Protein AF-0000000072106881 (afdb_homodimer)

Radius of gyration: 31.4 Å; Cα contacts (8 Å, |Δi|>4): 1583; chains: 2; bounding box: 79×82×69 Å

Foldseek 3Di:
DPPCPAFFEEEEEACELQSLLLLLLCLVRGAYEYEELAQWYAQVLCLLLCLQVLVSLVVRIGGSCVRRVRYHYHNFHFQEDDLFWTATPVGDTGGGPFYEYEHFFDDDDDRYSVRSSVVSVVSNVLLVVKQEEEEEAQALVRLQNLLASLVNPLRGAAEYEYLAPFHRVVDDPVLRVVSVVVSVVSVYHYHYNWGWDPVDDDQQWIAIPVGDIDRIPYYHYDDDTQTPQPSVCVYPCVVQADPRRAGEADQLQAGPPDDRYGYFANRHPQPADRDSVRRNVNNVQNSQQNVCVVVPDPDPVPGDGDDHDPFDWDWRDRHDPDIRTDGGDDDDDDVVVCVVAVPCNCPQVVCVVVVHHD/DPPCPAFFEEEEEACELQSLLLLLLCLVRGAYEYEELAQWYAQVLCLLLCLQVLVSLVVRIGGSCVRRVRYHYHNFHFQEDDLFWTATPVGDTGGGPFYEYEHFFDDDDDRYSVRSSVVSVVSNVLLVVKQEEEEEAQALVRLQNLLASLVNPLRGAAEYEYLAPFHRVVDDPVLRVVSVVVSVVSVYHYHYNWGWDPVDDDQQWIAIPVGDIDGIPYYHYDDDTQTPQPSVCVYPCVVQADPRRAGEADQLQAGPPDDRYGYFANRHPQPADRDSVRRNVNNVQNSQQNVCVVVPDPDPVPGDGDDHDPFDWDWRDRHDPDIRTDGGDDDDDDVVVCVVAVPCNCVQVVCVVVVHHD

pLDDT: mean 94.28, std 8.85, range [25.72, 98.94]

InterPro domains:
  IPR023753 FAD/NAD(P)-binding domain [PF07992] (9-273)
  IPR036188 FAD/NAD(P)-binding domain superfamily [SSF51905] (8-300)

Solvent-accessible surface area (backbone atoms only — not comparable to full-atom values): 37013 Å² total; per-residue (Å²): 131,80,79,73,69,83,62,52,30,35,34,31,36,21,41,40,61,18,26,40,48,30,50,53,70,39,24,88,73,32,46,29,36,39,32,16,59,37,48,37,30,56,47,65,86,40,47,56,56,12,34,78,37,42,75,55,32,68,72,33,46,38,50,45,64,77,55,31,81,63,38,45,78,40,71,30,45,74,58,37,44,59,96,49,33,36,32,32,69,86,66,51,73,47,66,35,69,32,39,36,44,19,42,24,49,60,78,81,82,60,44,42,60,68,48,40,48,47,50,26,42,49,45,26,51,53,56,69,71,35,58,21,39,34,34,37,25,35,39,66,64,24,47,31,37,53,26,34,45,41,65,77,43,61,84,46,47,38,37,39,35,14,55,46,86,57,44,36,73,90,52,55,67,69,38,23,49,48,51,50,52,53,40,44,76,57,60,38,45,73,42,62,58,23,46,68,62,75,90,61,56,60,92,37,36,36,52,33,72,78,69,48,80,45,74,22,72,42,72,46,86,32,60,90,69,58,55,43,38,72,59,39,61,72,27,79,51,41,84,32,43,47,98,85,50,22,36,40,54,50,53,59,31,28,27,60,98,44,91,48,37,30,46,33,37,65,28,32,60,69,81,44,81,83,43,60,70,56,14,34,51,42,18,52,43,42,46,50,33,52,53,41,42,72,73,63,57,79,57,70,87,76,42,51,71,63,75,74,59,83,65,56,66,47,74,48,44,38,24,58,48,20,12,34,26,32,40,44,57,50,55,52,64,38,53,70,49,2,69,72,36,18,65,64,46,54,42,38,61,54,31,42,75,52,73,43,78,95,130,78,79,74,68,84,62,53,30,36,34,31,36,21,42,41,61,18,26,42,48,29,50,53,70,38,22,88,75,32,46,27,36,41,32,16,60,38,48,38,30,56,47,66,88,41,47,54,56,12,33,77,37,43,75,56,32,70,72,33,46,38,50,45,64,79,52,32,81,63,36,47,78,40,72,30,45,74,57,36,44,60,96,49,34,36,32,31,70,85,67,53,70,47,66,36,69,31,39,36,45,18,43,24,50,61,78,83,83,60,42,42,60,68,49,41,48,47,51,26,43,49,46,28,50,52,57,69,71,36,58,21,38,35,34,38,23,36,40,67,64,22,48,31,36,52,27,34,44,40,64,77,42,62,85,46,47,39,36,37,35,15,55,47,87,57,44,37,73,91,51,54,68,69,40,23,48,48,51,51,51,53,41,44,75,58,62,37,45,74,42,62,56,24,47,68,61,76,89,62,54,59,92,38,37,37,54,34,74,78,69,48,80,45,74,22,72,44,73,47,85,34,60,90,69,57,55,44,39,72,58,39,60,73,27,81,51,40,84,33,42,48,98,86,48,23,36,38,53,48,53,58,31,27,28,60,97,44,91,48,36,30,47,34,36,64,28,32,59,67,81,46,80,82,45,60,70,56,13,34,50,41,18,54,41,42,46,52,33,51,53,41,42,74,73,62,58,79,56,70,87,74,44,50,72,64,75,76,60,83,64,56,66,47,75,47,43,40,26,59,49,20,12,35,26,33,40,43,56,50,54,52,65,37,53,71,49,2,70,71,36,18,65,65,46,54,43,40,61,54,30,42,75,52,74,40,77,96

Nearest PDB structures (foldseek):
  8jsc-assembly1_C  TM=8.650E-01  e=1.406E-32  Homo sapiens
  3ict-assembly1_A  TM=8.173E-01  e=6.616E-21  Bacillus anthracis str. Ames
  8a56-assembly1_A  TM=8.096E-01  e=1.282E-18  Enterococcus faecalis
  8a56-assembly1_B  TM=7.912E-01  e=1.735E-18  Enterococcus faecalis
  3o0h-assembly1_A  TM=7.469E-01  e=4.048E-18  Bartonella henselae str. Houston-1

Secondary structure (DSSP, 8-state):
--------EEEEE--STTHHHHHHHHTTTSEEEEEESSSEEE-GGGHHHHHH-GGGHHHHEEEHHHH-TTSEEEES-EEEE-SSEEEETTS-EEE-SEEEE---B---S--SHHHHHHHHHHHHHHHHH-SEEEEE--SHHHHHHHHHHHHH-TTSEEEEEESSSSSSTTS-HHHHHHHHHHHHHTT-EEEES--B-TT--BTTEEEBTTS-EEE-SEEEE--PPPBTTGGGGGSTTGGGB-TTSPBPB-TT-BBTT-SSEEE-STTB--SS---HHHHHHHHHHHHHHHHHHHTT---GGGS-------S--EEEEETTTEEEEEPPPPEEEEHHHHHHHTTTTTHHHHHHHTT---/--------EEEEE--STTHHHHHHHHTTTSEEEEEESSSEEE-GGGHHHHHH-GGGHHHHEEEHHHH-TTSEEEES-EEEE-SSEEEETTS-EEE-SEEEE---B---S--SHHHHHHHHHHHHHHHHH-SEEEEE--SHHHHHHHHHHHHH-TTSEEEEEESSSSSSTTS-HHHHHHHHHHHHHTT-EEEES--B-TT--BTTEEEBTTS-EEE-SEEEE--PPPBTTGGGGGSTTGGGB-TTSPBPB-TT-BBTT-SSEEE-STTB--SS---HHHHHHHHHHHHHHHHHHHTT---GGGS-------S--EEEEETTTEEEEEPPPPEEEEHHHHHHHTTTTTHHHHHHHTT---

Organism: Capsicum annuum (NCBI:txid4072)

Sequence (716 aa):
MSLGGEKKNVVVIGGGAAGSVVAKTLQNEVNVSLIDEKEYFEITWASLRSMVEPEFAKRSVVSHSEYLPHAKIISSAAVDITDIDVLTKQGSRIAYDYLVVATGHTQSGAWTKTEKISQYQAEYEKIKAANSILIVGGGPTGVELAAEIAADFPAKKLTLVHRGSRLLEFIGQSASNKALNWLTSKKVEVILGQSVDVNSPTDGVYQTSGGETVVADCHFLCIGTPFGSAWLKETILKDSLDSSGRVMVDSNLRIKGRNNIFAIGDITDIPELKQGYLAQEHAKVVAKNITSLIKGVEDDHKLAVYKPATKALAIVSLGRKDAVAQFPCLSIAGRIPGMIKSGDLFVGKTRKGLGLSSMSLGGEKKNVVVIGGGAAGSVVAKTLQNEVNVSLIDEKEYFEITWASLRSMVEPEFAKRSVVSHSEYLPHAKIISSAAVDITDIDVLTKQGSRIAYDYLVVATGHTQSGAWTKTEKISQYQAEYEKIKAANSILIVGGGPTGVELAAEIAADFPAKKLTLVHRGSRLLEFIGQSASNKALNWLTSKKVEVILGQSVDVNSPTDGVYQTSGGETVVADCHFLCIGTPFGSAWLKETILKDSLDSSGRVMVDSNLRIKGRNNIFAIGDITDIPELKQGYLAQEHAKVVAKNITSLIKGVEDDHKLAVYKPATKALAIVSLGRKDAVAQFPCLSIAGRIPGMIKSGDLFVGKTRKGLGLSS

Structure (mmCIF, N/CA/C/O backbone):
data_AF-0000000072106881-model_v1
#
loop_
_entity.id
_entity.type
_entity.pdbx_description
1 polymer 'FAD/NAD(P)-binding domain-containing protein'
#
loop_
_atom_site.group_PDB
_atom_site.id
_atom_site.type_symbol
_atom_site.label_atom_id
_atom_site.label_alt_id
_atom_site.label_comp_id
_atom_site.label_asym_id
_atom_site.label_entity_id
_atom_site.label_seq_id
_atom_site.pdbx_PDB_ins_code
_atom_site.Cartn_x
_atom_site.Cartn_y
_atom_site.Cartn_z
_atom_site.occupancy
_atom_site.B_iso_or_equiv
_atom_site.auth_seq_id
_atom_site.auth_comp_id
_atom_site.auth_asym_id
_atom_site.auth_atom_id
_atom_site.pdbx_PDB_model_num
ATOM 1 N N . MET A 1 1 ? -42.062 37.969 13.297 1 26.2 1 MET A N 1
ATOM 2 C CA . MET A 1 1 ? -41.656 37.625 14.664 1 26.2 1 MET A CA 1
ATOM 3 C C . MET A 1 1 ? -40.406 36.75 14.68 1 26.2 1 MET A C 1
ATOM 5 O O . MET A 1 1 ? -40.469 35.594 14.242 1 26.2 1 MET A O 1
ATOM 9 N N . SER A 1 2 ? -39.281 37.219 14.086 1 33.38 2 SER A N 1
ATOM 10 C CA . SER A 1 2 ? -37.969 36.656 13.836 1 33.38 2 SER A CA 1
ATOM 11 C C . SER A 1 2 ? -37.438 35.906 15.047 1 33.38 2 SER A C 1
ATOM 13 O O . SER A 1 2 ? -37.281 36.469 16.125 1 33.38 2 SER A O 1
ATOM 15 N N . LEU A 1 3 ? -38.062 34.812 15.438 1 36 3 LEU A N 1
ATOM 16 C CA . LEU A 1 3 ? -37.969 34.062 16.672 1 36 3 LEU A CA 1
ATOM 17 C C . LEU A 1 3 ? -36.5 34 17.156 1 36 3 LEU A C 1
ATOM 19 O O . LEU A 1 3 ? -35.625 33.469 16.469 1 36 3 LEU A O 1
ATOM 23 N N . GLY A 1 4 ? -35.875 35.031 17.562 1 43.38 4 GLY A N 1
ATOM 24 C CA . GLY A 1 4 ? -34.562 35.469 18.016 1 43.38 4 GLY A CA 1
ATOM 25 C C . GLY A 1 4 ? -33.844 34.469 18.891 1 43.38 4 GLY A C 1
ATOM 26 O O . GLY A 1 4 ? -33.656 34.688 20.094 1 43.38 4 GLY A O 1
ATOM 27 N N . GLY A 1 5 ? -34.156 33.25 18.812 1 53.19 5 GLY A N 1
ATOM 28 C CA . GLY A 1 5 ? -33.594 32.25 19.719 1 53.19 5 GLY A CA 1
ATOM 29 C C . GLY A 1 5 ? -32.094 32.375 19.859 1 53.19 5 GLY A C 1
ATOM 30 O O . GLY A 1 5 ? -31.422 32.938 19 1 53.19 5 GLY A O 1
ATOM 31 N N . GLU A 1 6 ? -31.531 32.375 21.25 1 78.25 6 GLU A N 1
ATOM 32 C CA . GLU A 1 6 ? -30.125 32.531 21.609 1 78.25 6 GLU A CA 1
ATOM 33 C C . GLU A 1 6 ? -29.219 31.672 20.75 1 78.25 6 GLU A C 1
ATOM 35 O O . GLU A 1 6 ? -29.531 30.5 20.5 1 78.25 6 GLU A O 1
ATOM 40 N N . LYS A 1 7 ? -28.344 32.281 19.906 1 89.5 7 LYS A N 1
ATOM 41 C CA . LYS A 1 7 ? -27.375 31.562 19.078 1 89.5 7 LYS A CA 1
ATOM 42 C C . LYS A 1 7 ? -26.656 30.484 19.891 1 89.5 7 LYS A C 1
ATOM 44 O O . LYS A 1 7 ? -26.328 30.688 21.062 1 89.5 7 LYS A O 1
ATOM 49 N N . LYS A 1 8 ? -26.562 29.406 19.422 1 97.25 8 LYS A N 1
ATOM 50 C CA . LYS A 1 8 ? -25.8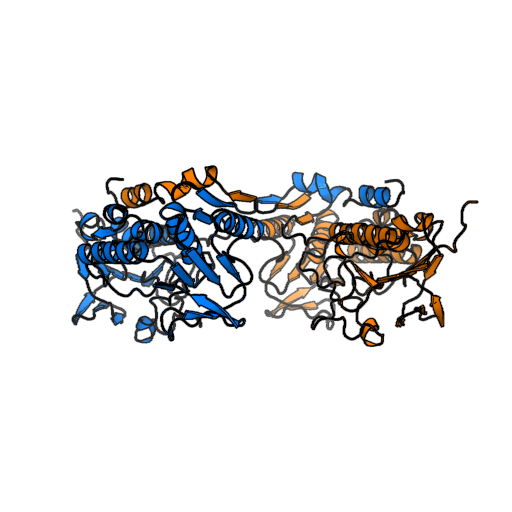28 28.297 20.047 1 97.25 8 LYS A CA 1
ATOM 51 C C . LYS A 1 8 ? -24.344 28.641 20.188 1 97.25 8 LYS A C 1
ATOM 53 O O . LYS A 1 8 ? -23.797 29.391 19.391 1 97.25 8 LYS A O 1
ATOM 58 N N . ASN A 1 9 ? -23.797 28.125 21.266 1 98.5 9 ASN A N 1
ATOM 59 C CA . ASN A 1 9 ? -22.375 28.281 21.516 1 98.5 9 ASN A CA 1
ATOM 60 C C . ASN A 1 9 ? -21.578 27.094 20.953 1 98.5 9 ASN A C 1
ATOM 62 O O . ASN A 1 9 ? -21.828 25.953 21.312 1 98.5 9 ASN A O 1
ATOM 66 N N . VAL A 1 10 ? -20.641 27.422 20.062 1 98.81 10 VAL A N 1
ATOM 67 C CA . VAL A 1 10 ? -19.734 26.422 19.531 1 98.81 10 VAL A CA 1
ATOM 68 C C . VAL A 1 10 ? -18.297 26.766 19.938 1 98.81 10 VAL A C 1
ATOM 70 O O . VAL A 1 10 ? -17.828 27.875 19.672 1 98.81 10 VAL A O 1
ATOM 73 N N . VAL A 1 11 ? -17.656 25.844 20.609 1 98.94 11 VAL A N 1
ATOM 74 C CA . VAL A 1 11 ? -16.25 26.031 20.984 1 98.94 11 VAL A CA 1
ATOM 75 C C . VAL A 1 11 ? -15.367 25.172 20.078 1 98.94 11 VAL A C 1
ATOM 77 O O . VAL A 1 11 ? -15.664 24 19.828 1 98.94 11 VAL A O 1
ATOM 80 N N . VAL A 1 12 ? -14.352 25.781 19.516 1 98.94 12 VAL A N 1
ATOM 81 C CA . VAL A 1 12 ? -13.328 25.109 18.719 1 98.94 12 VAL A CA 1
ATOM 82 C C . VAL A 1 12 ? -11.984 25.172 19.453 1 98.94 12 VAL A C 1
ATOM 84 O O . VAL A 1 12 ? -11.508 26.25 19.797 1 98.94 12 VAL A O 1
ATOM 87 N N . ILE A 1 13 ? -11.406 24.016 19.734 1 98.81 13 ILE A N 1
ATOM 88 C CA . ILE A 1 13 ? -10.094 23.969 20.359 1 98.81 13 ILE A CA 1
ATOM 89 C C . ILE A 1 13 ? -9.023 23.641 19.328 1 98.81 13 ILE A C 1
ATOM 91 O O . ILE A 1 13 ? -8.961 22.516 18.828 1 98.81 13 ILE A O 1
ATOM 95 N N . GLY A 1 14 ? -8.117 24.609 19.062 1 98.38 14 GLY A N 1
ATOM 96 C CA . GLY A 1 14 ? -7.105 24.469 18.031 1 98.38 14 GLY A CA 1
ATOM 97 C C . GLY A 1 14 ? -7.449 25.219 16.75 1 98.38 14 GLY A C 1
ATOM 98 O O . GLY A 1 14 ? -8.414 24.859 16.062 1 98.38 14 GLY A O 1
ATOM 99 N N . GLY A 1 15 ? -6.711 26.156 16.422 1 98.06 15 GLY A N 1
ATOM 100 C CA . GLY A 1 15 ? -6.922 26.984 15.234 1 98.06 15 GLY A CA 1
ATOM 101 C C . GLY A 1 15 ? -5.961 26.656 14.109 1 98.06 15 GLY A C 1
ATOM 102 O O . GLY A 1 15 ? -5.391 27.562 13.492 1 98.06 15 GLY A O 1
ATOM 103 N N . GLY A 1 16 ? -5.68 25.344 13.898 1 97.62 16 GLY A N 1
ATOM 104 C CA . GLY A 1 16 ? -4.855 24.891 12.781 1 97.62 16 GLY A CA 1
ATOM 105 C C . GLY A 1 16 ? -5.641 24.719 11.492 1 97.62 16 GLY A C 1
ATOM 106 O O . GLY A 1 16 ? -6.609 25.438 11.25 1 97.62 16 GLY A O 1
ATOM 107 N N . ALA A 1 17 ? -5.246 23.797 10.648 1 97.44 17 ALA A N 1
ATOM 108 C CA . ALA A 1 17 ? -5.766 23.609 9.297 1 97.44 17 ALA A CA 1
ATOM 109 C C . ALA A 1 17 ? -7.25 23.266 9.32 1 97.44 17 ALA A C 1
ATOM 111 O O . ALA A 1 17 ? -8 23.672 8.43 1 97.44 17 ALA A O 1
ATOM 112 N N . ALA A 1 18 ? -7.668 22.547 10.297 1 98.56 18 ALA A N 1
ATOM 113 C CA . ALA A 1 18 ? -9.062 22.109 10.367 1 98.56 18 ALA A CA 1
ATOM 114 C C . ALA A 1 18 ? -9.898 23.094 11.188 1 98.56 18 ALA A C 1
ATOM 116 O O . ALA A 1 18 ? -10.898 23.625 10.703 1 98.56 18 ALA A O 1
ATOM 117 N N . GLY A 1 19 ? -9.453 23.469 12.398 1 98.75 19 GLY A N 1
ATOM 118 C CA . GLY A 1 19 ? -10.219 24.312 13.297 1 98.75 19 GLY A CA 1
ATOM 119 C C . GLY A 1 19 ? -10.508 25.688 12.727 1 98.75 19 GLY A C 1
ATOM 120 O O . GLY A 1 19 ? -11.578 26.25 12.945 1 98.75 19 GLY A O 1
ATOM 121 N N . SER A 1 20 ? -9.555 26.234 12.023 1 98.62 20 SER A N 1
ATOM 122 C CA . SER A 1 20 ? -9.742 27.547 11.414 1 98.62 20 SER A CA 1
ATOM 123 C C . SER A 1 20 ? -10.922 27.531 10.445 1 98.62 20 SER A C 1
ATOM 125 O O . SER A 1 20 ? -11.703 28.484 10.398 1 98.62 20 SER A O 1
ATOM 127 N N . VAL A 1 21 ? -11.055 26.438 9.711 1 98.5 21 VAL A N 1
ATOM 128 C CA . VAL A 1 21 ? -12.102 26.328 8.703 1 98.5 21 VAL A CA 1
ATOM 129 C C . VAL A 1 21 ? -13.461 26.203 9.391 1 98.5 21 VAL A C 1
ATOM 131 O O . VAL A 1 21 ? -14.438 26.828 8.961 1 98.5 21 VAL A O 1
ATOM 134 N N . VAL A 1 22 ? -13.57 25.422 10.461 1 98.81 22 VAL A N 1
ATOM 135 C CA . VAL A 1 22 ? -14.82 25.312 11.203 1 98.81 22 VAL A CA 1
ATOM 136 C C . VAL A 1 22 ? -15.242 26.672 11.734 1 98.81 22 VAL A C 1
ATOM 138 O O . VAL A 1 22 ? -16.375 27.109 11.539 1 98.81 22 VAL A O 1
ATOM 141 N N . ALA A 1 23 ? -14.328 27.375 12.422 1 98.81 23 ALA A N 1
ATOM 142 C CA . ALA A 1 23 ? -14.617 28.688 13.008 1 98.81 23 ALA A CA 1
ATOM 143 C C . ALA A 1 23 ? -15.062 29.688 11.945 1 98.81 23 ALA A C 1
ATOM 145 O O . ALA A 1 23 ? -16.062 30.391 12.117 1 98.81 23 ALA A O 1
ATOM 146 N N . LYS A 1 24 ? -14.289 29.672 10.828 1 98.56 24 LYS A N 1
ATOM 147 C CA . LYS A 1 24 ? -14.594 30.594 9.734 1 98.56 24 LYS A CA 1
ATOM 148 C C . LYS A 1 24 ? -15.984 30.328 9.164 1 98.56 24 LYS A C 1
ATOM 150 O O . LYS A 1 24 ? -16.734 31.25 8.891 1 98.56 24 LYS A O 1
ATOM 155 N N . THR A 1 25 ? -16.297 29.094 9.023 1 98.38 25 THR A N 1
ATOM 156 C CA . THR A 1 25 ? -17.547 28.688 8.383 1 98.38 25 THR A CA 1
ATOM 157 C C . THR A 1 25 ? -18.75 29.016 9.273 1 98.38 25 THR A C 1
ATOM 159 O O . THR A 1 25 ? -19.797 29.422 8.781 1 98.38 25 THR A O 1
ATOM 162 N N . LEU A 1 26 ? -18.594 28.969 10.586 1 98.5 26 LEU A N 1
ATOM 163 C CA . LEU A 1 26 ? -19.75 29 11.477 1 98.5 26 LEU A CA 1
ATOM 164 C C . LEU A 1 26 ? -19.906 30.359 12.133 1 98.5 26 LEU A C 1
ATOM 166 O O . LEU A 1 26 ? -20.953 30.672 12.695 1 98.5 26 LEU A O 1
ATOM 170 N N . GLN A 1 27 ? -18.922 31.266 12.094 1 97.94 27 GLN A N 1
ATOM 171 C CA . GLN A 1 27 ? -18.828 32.438 12.945 1 97.94 27 GLN A CA 1
ATOM 172 C C . GLN A 1 27 ? -20 33.406 12.703 1 97.94 27 GLN A C 1
ATOM 174 O O . GLN A 1 27 ? -20.328 34.188 13.57 1 97.94 27 GLN A O 1
ATOM 179 N N . ASN A 1 28 ? -20.641 33.312 11.5 1 96.25 28 ASN A N 1
ATOM 180 C CA . ASN A 1 28 ? -21.734 34.219 11.203 1 96.25 28 ASN A CA 1
ATOM 181 C C . ASN A 1 28 ? -23.078 33.625 11.602 1 96.25 28 ASN A C 1
ATOM 183 O O . ASN A 1 28 ? -24.094 34.344 11.602 1 96.25 28 ASN A O 1
ATOM 187 N N . GLU A 1 29 ? -23.094 32.375 12.016 1 95.56 29 GLU A N 1
ATOM 188 C CA . GLU A 1 29 ? -24.359 31.688 12.281 1 95.56 29 GLU A CA 1
ATOM 189 C C . GLU A 1 29 ? -24.531 31.391 13.773 1 95.56 29 GLU A C 1
ATOM 191 O O . GLU A 1 29 ? -25.656 31.297 14.266 1 95.56 29 GLU A O 1
ATOM 196 N N . VAL A 1 30 ? -23.406 31.266 14.406 1 97.94 30 VAL A N 1
ATOM 197 C CA . VAL A 1 30 ? -23.438 30.891 15.82 1 97.94 30 VAL A CA 1
ATOM 198 C C . VAL A 1 30 ? -22.391 31.703 16.594 1 97.94 30 VAL A C 1
ATOM 200 O O . VAL A 1 30 ? -21.609 32.438 15.992 1 97.94 30 VAL A O 1
ATOM 203 N N . ASN A 1 31 ? -22.438 31.594 17.969 1 98.31 31 ASN A N 1
ATOM 204 C CA . ASN A 1 31 ? -21.375 32.156 18.797 1 98.31 31 ASN A CA 1
ATOM 205 C C . ASN A 1 31 ? -20.156 31.234 18.859 1 98.31 31 ASN A C 1
ATOM 207 O O . ASN A 1 31 ? -20.156 30.234 19.578 1 98.31 31 ASN A O 1
ATOM 211 N N . VAL A 1 32 ? -19.188 31.625 18.125 1 98.75 32 VAL A N 1
ATOM 212 C CA . VAL A 1 32 ? -18 30.797 18.062 1 98.75 32 VAL A CA 1
ATOM 213 C C . VAL A 1 32 ? -16.938 31.328 19.016 1 98.75 32 VAL A C 1
ATOM 215 O O . VAL A 1 32 ? -16.641 32.531 19.031 1 98.75 32 VAL A O 1
ATOM 218 N N . SER A 1 33 ? -16.375 30.469 19.844 1 98.88 33 SER A N 1
ATOM 219 C CA . SER A 1 33 ? -15.148 30.703 20.594 1 98.88 33 SER A CA 1
ATOM 220 C C . SER A 1 33 ? -14.031 29.781 20.125 1 98.88 33 SER A C 1
ATOM 222 O O . SER A 1 33 ? -14.164 28.562 20.141 1 98.88 33 SER A O 1
ATOM 224 N N . LEU A 1 34 ? -12.961 30.406 19.672 1 98.88 34 LEU A N 1
ATOM 225 C CA . LEU A 1 34 ? -11.773 29.656 19.281 1 98.88 34 LEU A CA 1
ATOM 226 C C . LEU A 1 34 ? -10.727 29.688 20.391 1 98.88 34 LEU A C 1
ATOM 228 O O . LEU A 1 34 ? -10.234 30.766 20.766 1 98.88 34 LEU A O 1
ATOM 232 N N . ILE A 1 35 ? -10.422 28.547 20.938 1 98.69 35 ILE A N 1
ATOM 233 C CA . ILE A 1 35 ? -9.359 28.406 21.922 1 98.69 35 ILE A CA 1
ATOM 234 C C . ILE A 1 35 ? -8.094 27.891 21.25 1 98.69 35 ILE A C 1
ATOM 236 O O . ILE A 1 35 ? -8.102 26.797 20.656 1 98.69 35 ILE A O 1
ATOM 240 N N . ASP A 1 36 ? -7.055 28.625 21.297 1 97.75 36 ASP A N 1
ATOM 241 C CA . ASP A 1 36 ? -5.766 28.266 20.734 1 97.75 36 ASP A CA 1
ATOM 242 C C . ASP A 1 36 ? -4.617 28.859 21.531 1 97.75 36 ASP A C 1
ATOM 244 O O . ASP A 1 36 ? -4.688 30.016 21.953 1 97.75 36 ASP A O 1
ATOM 248 N N . GLU A 1 37 ? -3.598 28.031 21.703 1 95.94 37 GLU A N 1
ATOM 249 C CA . GLU A 1 37 ? -2.436 28.562 22.406 1 95.94 37 GLU A CA 1
ATOM 250 C C . GLU A 1 37 ? -1.781 29.703 21.641 1 95.94 37 GLU A C 1
ATOM 252 O O . GLU A 1 37 ? -1.23 30.625 22.234 1 95.94 37 GLU A O 1
ATOM 257 N N . LYS A 1 38 ? -1.846 29.625 20.344 1 96.75 38 LYS A N 1
ATOM 258 C CA . LYS A 1 38 ? -1.276 30.656 19.5 1 96.75 38 LYS A CA 1
ATOM 259 C C . LYS A 1 38 ? -2.355 31.625 19.016 1 96.75 38 LYS A C 1
ATOM 261 O O . LYS A 1 38 ? -3.531 31.266 18.938 1 96.75 38 LYS A O 1
ATOM 266 N N . GLU A 1 39 ? -1.952 32.781 18.562 1 97.31 39 GLU A N 1
ATOM 267 C CA . GLU A 1 39 ? -2.885 33.812 18.109 1 97.31 39 GLU A CA 1
ATOM 268 C C . GLU A 1 39 ? -3.027 33.781 16.578 1 97.31 39 GLU A C 1
ATOM 270 O O . GLU A 1 39 ? -3.609 34.688 15.992 1 97.31 39 GLU A O 1
ATOM 275 N N . TYR A 1 40 ? -2.438 32.719 15.977 1 97.69 40 TYR A N 1
ATOM 276 C CA . TYR A 1 40 ? -2.373 32.719 14.516 1 97.69 40 TYR A CA 1
ATOM 277 C C . TYR A 1 40 ? -2.619 31.312 13.969 1 97.69 40 TYR A C 1
ATOM 279 O O . TYR A 1 40 ? -2.496 30.328 14.695 1 97.69 40 TYR A O 1
ATOM 287 N N . PHE A 1 41 ? -3.084 31.281 12.75 1 97.94 41 PHE A N 1
ATOM 288 C CA . PHE A 1 41 ? -3.07 30.078 11.922 1 97.94 41 PHE A CA 1
ATOM 289 C C . PHE A 1 41 ? -1.827 30.031 11.047 1 97.94 41 PHE A C 1
ATOM 291 O O . PHE A 1 41 ? -1.59 30.953 10.258 1 97.94 41 PHE A O 1
ATOM 298 N N . GLU A 1 42 ? -1.062 29 11.281 1 97.25 42 GLU A N 1
ATOM 299 C CA . GLU A 1 42 ? 0.094 28.75 10.43 1 97.25 42 GLU A CA 1
ATOM 300 C C . GLU A 1 42 ? -0.247 27.734 9.336 1 97.25 42 GLU A C 1
ATOM 302 O O . GLU A 1 42 ? -0.801 26.672 9.609 1 97.25 42 GLU A O 1
ATOM 307 N N . ILE A 1 43 ? -0.009 28.141 8.062 1 97.25 43 ILE A N 1
ATOM 308 C CA . ILE A 1 43 ? -0.086 27.172 6.961 1 97.25 43 ILE A CA 1
ATOM 309 C C . ILE A 1 43 ? 1.148 26.281 6.977 1 97.25 43 ILE A C 1
ATOM 311 O O . ILE A 1 43 ? 2.162 26.594 6.348 1 97.25 43 ILE A O 1
ATOM 315 N N . THR A 1 44 ? 1.038 25.172 7.602 1 95.25 44 THR A N 1
ATOM 316 C CA . THR A 1 44 ? 2.18 24.375 8.047 1 95.25 44 THR A CA 1
ATOM 317 C C . THR A 1 44 ? 2.926 23.797 6.852 1 95.25 44 THR A C 1
ATOM 319 O O . THR A 1 44 ? 4.145 23.609 6.898 1 95.25 44 THR A O 1
ATOM 322 N N . TRP A 1 45 ? 2.266 23.516 5.758 1 95.75 45 TRP A N 1
ATOM 323 C CA . TRP A 1 45 ? 2.945 22.922 4.609 1 95.75 45 TRP A CA 1
ATOM 324 C C . TRP A 1 45 ? 3.797 23.969 3.891 1 95.75 45 TRP A C 1
ATOM 326 O O . TRP A 1 45 ? 4.535 23.641 2.959 1 95.75 45 TRP A O 1
ATOM 336 N N . ALA A 1 46 ? 3.758 25.219 4.352 1 96.44 46 ALA A N 1
ATOM 337 C CA . ALA A 1 46 ? 4.586 26.297 3.803 1 96.44 46 ALA A CA 1
ATOM 338 C C . ALA A 1 46 ? 5.723 26.656 4.754 1 96.44 46 ALA A C 1
ATOM 340 O O . ALA A 1 46 ? 6.547 27.516 4.449 1 96.44 46 ALA A O 1
ATOM 341 N N . SER A 1 47 ? 5.801 26.016 5.867 1 96.62 47 SER A N 1
ATOM 342 C CA . SER A 1 47 ? 6.707 26.406 6.945 1 96.62 47 SER A CA 1
ATOM 343 C C . SER A 1 47 ? 8.164 26.266 6.516 1 96.62 47 SER A C 1
ATOM 345 O O . SER A 1 47 ? 9 27.094 6.855 1 96.62 47 SER A O 1
ATOM 347 N N . LEU A 1 48 ? 8.484 25.25 5.777 1 98.12 48 LEU A N 1
ATOM 348 C CA . LEU A 1 48 ? 9.875 24.984 5.43 1 98.12 48 LEU A CA 1
ATOM 349 C C . LEU A 1 48 ? 10.406 26.047 4.465 1 98.12 48 LEU A C 1
ATOM 351 O O . LEU A 1 48 ? 11.578 26.422 4.539 1 98.12 48 LEU A O 1
ATOM 355 N N . ARG A 1 49 ? 9.562 26.562 3.557 1 98.19 49 ARG A N 1
ATOM 356 C CA . ARG A 1 49 ? 9.93 27.703 2.721 1 98.19 49 ARG A CA 1
ATOM 357 C C . ARG A 1 49 ? 10.281 28.906 3.572 1 98.19 49 ARG A C 1
ATOM 359 O O . ARG A 1 49 ? 11.234 29.641 3.273 1 98.19 49 ARG A O 1
ATOM 366 N N . SER A 1 50 ? 9.539 29.078 4.609 1 98.31 50 SER A N 1
ATOM 367 C CA . SER A 1 50 ? 9.727 30.25 5.477 1 98.31 50 SER A CA 1
ATOM 368 C C . SER A 1 50 ? 11.078 30.188 6.184 1 98.31 50 SER A C 1
ATOM 370 O O . SER A 1 50 ? 11.594 31.219 6.633 1 98.31 50 SER A O 1
ATOM 372 N N . MET A 1 51 ? 11.641 29.016 6.293 1 98.31 51 MET A N 1
ATOM 373 C CA . MET A 1 51 ? 12.938 28.859 6.953 1 98.31 51 MET A CA 1
ATOM 374 C C . MET A 1 51 ? 14.07 29.312 6.043 1 98.31 51 MET A C 1
ATOM 376 O O . MET A 1 51 ? 15.18 29.594 6.516 1 98.31 51 MET A O 1
ATOM 380 N N . VAL A 1 52 ? 13.852 29.359 4.742 1 98.56 52 VAL A N 1
ATOM 381 C CA . VAL A 1 52 ? 14.891 29.781 3.814 1 98.56 52 VAL A CA 1
ATOM 382 C C . VAL A 1 52 ? 14.5 31.109 3.17 1 98.56 52 VAL A C 1
ATOM 384 O O . VAL A 1 52 ? 15.336 31.797 2.564 1 98.56 52 VAL A O 1
ATOM 387 N N . GLU A 1 53 ? 13.273 31.516 3.25 1 98.12 53 GLU A N 1
ATOM 388 C CA . GLU A 1 53 ? 12.711 32.781 2.783 1 98.12 53 GLU A CA 1
ATOM 389 C C . GLU A 1 53 ? 11.734 33.344 3.805 1 98.12 53 GLU A C 1
ATOM 391 O O . GLU A 1 53 ? 10.516 33.281 3.623 1 98.12 53 GLU A O 1
ATOM 396 N N . PRO A 1 54 ? 12.227 34.031 4.789 1 97.44 54 PRO A N 1
ATOM 397 C CA . PRO A 1 54 ? 11.383 34.5 5.895 1 97.44 54 PRO A CA 1
ATOM 398 C C . PRO A 1 54 ? 10.234 35.375 5.434 1 97.44 54 PRO A C 1
ATOM 400 O O . PRO A 1 54 ? 9.172 35.406 6.062 1 97.44 54 PRO A O 1
ATOM 403 N N . GLU A 1 55 ? 10.398 36.094 4.34 1 96.88 55 GLU A N 1
ATOM 404 C CA . GLU A 1 55 ? 9.336 36.969 3.828 1 96.88 55 GLU A CA 1
ATOM 405 C C . GLU A 1 55 ? 8.094 36.156 3.479 1 96.88 55 GLU A C 1
ATOM 407 O O . GLU A 1 55 ? 6.977 36.688 3.541 1 96.88 55 GLU A O 1
ATOM 412 N N . PHE A 1 56 ? 8.281 34.906 3.141 1 97.38 56 PHE A N 1
ATOM 413 C CA . PHE A 1 56 ? 7.176 34 2.799 1 97.38 56 PHE A CA 1
ATOM 414 C C . PHE A 1 56 ? 6.262 33.781 4 1 97.38 56 PHE A C 1
ATOM 416 O O . PHE A 1 56 ? 5.059 33.562 3.842 1 97.38 56 PHE A O 1
ATOM 423 N N . ALA A 1 57 ? 6.777 33.875 5.199 1 97.38 57 ALA A N 1
ATOM 424 C CA . ALA A 1 57 ? 6.043 33.656 6.445 1 97.38 57 ALA A CA 1
ATOM 425 C C . ALA A 1 57 ? 4.977 34.75 6.648 1 97.38 57 ALA A C 1
ATOM 427 O O . ALA A 1 57 ? 3.961 34.5 7.305 1 97.38 57 ALA A O 1
ATOM 428 N N . LYS A 1 58 ? 5.184 35.906 6.109 1 96.75 58 LYS A N 1
ATOM 429 C CA . LYS A 1 58 ? 4.211 37 6.246 1 96.75 58 LYS A CA 1
ATOM 430 C C . LYS A 1 58 ? 2.863 36.594 5.652 1 96.75 58 LYS A C 1
ATOM 432 O O . LYS A 1 58 ? 1.817 37.062 6.109 1 96.75 58 LYS A O 1
ATOM 437 N N . ARG A 1 59 ? 2.926 35.719 4.676 1 96.81 59 ARG A N 1
ATOM 438 C CA . ARG A 1 59 ? 1.701 35.25 4.027 1 96.81 59 ARG A CA 1
ATOM 439 C C . ARG A 1 59 ? 1.208 33.938 4.648 1 96.81 59 ARG A C 1
ATOM 441 O O . ARG A 1 59 ? 0.004 33.688 4.68 1 96.81 59 ARG A O 1
ATOM 448 N N . SER A 1 60 ? 2.104 33.125 5.164 1 97.75 60 SER A N 1
ATOM 449 C CA . SER A 1 60 ? 1.74 31.781 5.602 1 97.75 60 SER A CA 1
ATOM 450 C C . SER A 1 60 ? 1.362 31.75 7.078 1 97.75 60 SER A C 1
ATOM 452 O O . SER A 1 60 ? 0.856 30.75 7.586 1 97.75 60 SER A O 1
ATOM 454 N N . VAL A 1 61 ? 1.602 32.812 7.785 1 97.88 61 VAL A N 1
ATOM 455 C CA . VAL A 1 61 ? 1.154 33 9.156 1 97.88 61 VAL A CA 1
ATOM 456 C C . VAL A 1 61 ? 0.081 34.094 9.203 1 97.88 61 VAL A C 1
ATOM 458 O O . VAL A 1 61 ? 0.333 35.25 8.828 1 97.88 61 VAL A O 1
ATOM 461 N N . VAL A 1 62 ? -1.089 33.719 9.641 1 98 62 VAL A N 1
ATOM 462 C CA . VAL A 1 62 ? -2.238 34.625 9.594 1 98 62 VAL A CA 1
ATOM 463 C C . VAL A 1 62 ? -2.85 34.75 10.984 1 98 62 VAL A C 1
ATOM 465 O O . VAL A 1 62 ? -3.234 33.75 11.602 1 98 62 VAL A O 1
ATOM 468 N N . SER A 1 63 ? -2.957 35.938 11.469 1 98.06 63 SER A N 1
ATOM 469 C CA . SER A 1 63 ? -3.605 36.156 12.766 1 98.06 63 SER A CA 1
ATOM 470 C C . SER A 1 63 ? -5.051 35.656 12.734 1 98.06 63 SER A C 1
ATOM 472 O O . SER A 1 63 ? -5.773 35.906 11.766 1 98.06 63 SER A O 1
ATOM 474 N N . HIS A 1 64 ? -5.441 35 13.805 1 98.69 64 HIS A N 1
ATOM 475 C CA . HIS A 1 64 ? -6.812 34.5 13.859 1 98.69 64 HIS A CA 1
ATOM 476 C C . HIS A 1 64 ? -7.816 35.625 13.656 1 98.69 64 HIS A C 1
ATOM 478 O O . HIS A 1 64 ? -8.836 35.438 12.984 1 98.69 64 HIS A O 1
ATOM 484 N N . SER A 1 65 ? -7.539 36.812 14.164 1 97.94 65 SER A N 1
ATOM 485 C CA . SER A 1 65 ? -8.469 37.938 14.141 1 97.94 65 SER A CA 1
ATOM 486 C C . SER A 1 65 ? -8.672 38.438 12.719 1 97.94 65 SER A C 1
ATOM 488 O O . SER A 1 65 ? -9.664 39.125 12.438 1 97.94 65 SER A O 1
ATOM 490 N N . GLU A 1 66 ? -7.746 38.156 11.852 1 97.12 66 GLU A N 1
ATOM 491 C CA . GLU A 1 66 ? -7.82 38.656 10.477 1 97.12 66 GLU A CA 1
ATOM 492 C C . GLU A 1 66 ? -8.945 37.969 9.711 1 97.12 66 GLU A C 1
ATOM 494 O O . GLU A 1 66 ? -9.562 38.562 8.828 1 97.12 66 GLU A O 1
ATOM 499 N N . TYR A 1 67 ? -9.211 36.75 10.008 1 97.62 67 TYR A N 1
ATOM 500 C CA . TYR A 1 67 ? -10.203 36.031 9.219 1 97.62 67 TYR A CA 1
ATOM 501 C C . TYR A 1 67 ? -11.398 35.625 10.078 1 97.62 67 TYR A C 1
ATOM 503 O O . TYR A 1 67 ? -12.375 35.062 9.57 1 97.62 67 TYR A O 1
ATOM 511 N N . LEU A 1 68 ? -11.344 35.938 11.406 1 98.44 68 LEU A N 1
ATOM 512 C CA . LEU A 1 68 ? -12.43 35.625 12.32 1 98.44 68 LEU A CA 1
ATOM 513 C C . LEU A 1 68 ? -12.906 36.906 13.039 1 98.44 68 LEU A C 1
ATOM 515 O O . LEU A 1 68 ? -12.867 36.969 14.273 1 98.44 68 LEU A O 1
ATOM 519 N N . PRO A 1 69 ? -13.508 37.844 12.328 1 97.25 69 PRO A N 1
ATOM 520 C CA . PRO A 1 69 ? -13.938 39.062 12.977 1 97.25 69 PRO A CA 1
ATOM 521 C C . PRO A 1 69 ? -15.125 38.875 13.914 1 97.25 69 PRO A C 1
ATOM 523 O O . PRO A 1 69 ? -15.367 39.719 14.797 1 97.25 69 PRO A O 1
ATOM 526 N N . HIS A 1 70 ? -15.836 37.781 13.812 1 97.81 70 HIS A N 1
ATOM 527 C CA . HIS A 1 70 ? -17.062 37.625 14.586 1 97.81 70 HIS A CA 1
ATOM 528 C C . HIS A 1 70 ? -16.922 36.531 15.617 1 97.81 70 HIS A C 1
ATOM 530 O O . HIS A 1 70 ? -17.891 36.156 16.297 1 97.81 70 HIS A O 1
ATOM 536 N N . ALA A 1 71 ? -15.75 35.938 15.727 1 98.44 71 ALA A N 1
ATOM 537 C CA . ALA A 1 71 ? -15.508 34.875 16.719 1 98.44 71 ALA A CA 1
ATOM 538 C C . ALA A 1 71 ? -14.758 35.438 17.922 1 98.44 71 ALA A C 1
ATOM 540 O O . ALA A 1 71 ? -14.031 36.438 17.812 1 98.44 71 ALA A O 1
ATOM 541 N N . LYS A 1 72 ? -15 34.844 19.047 1 98.5 72 LYS A N 1
ATOM 542 C CA . LYS A 1 72 ? -14.188 35.125 20.234 1 98.5 72 LYS A CA 1
ATOM 543 C C . LYS A 1 72 ? -12.906 34.312 20.219 1 98.5 72 LYS A C 1
ATOM 545 O O . LYS A 1 72 ? -12.961 33.062 20.203 1 98.5 72 LYS A O 1
ATOM 550 N N . ILE A 1 73 ? -11.805 35.031 20.219 1 98.38 73 ILE A N 1
ATOM 551 C CA . ILE A 1 73 ? -10.508 34.344 20.219 1 98.38 73 ILE A CA 1
ATOM 552 C C . ILE A 1 73 ? -9.969 34.281 21.641 1 98.38 73 ILE A C 1
ATOM 554 O O . ILE A 1 73 ? -9.828 35.312 22.312 1 98.38 73 ILE A O 1
ATOM 558 N N . ILE A 1 74 ? -9.703 33.125 22.125 1 98.06 74 ILE A N 1
ATOM 559 C CA . ILE A 1 74 ? -9.141 32.875 23.438 1 98.06 74 ILE A CA 1
ATOM 560 C C . ILE A 1 74 ? -7.746 32.25 23.297 1 98.06 74 ILE A C 1
ATOM 562 O O . ILE A 1 74 ? -7.613 31.062 23 1 98.06 74 ILE A O 1
ATOM 566 N N . SER A 1 75 ? -6.711 33.062 23.547 1 96.19 75 SER A N 1
ATOM 567 C CA . SER A 1 75 ? -5.328 32.625 23.406 1 96.19 75 SER A CA 1
ATOM 568 C C . SER A 1 75 ? -4.848 31.906 24.672 1 96.19 75 SER A C 1
ATOM 570 O O . SER A 1 75 ? -4.199 32.531 25.531 1 96.19 75 SER A O 1
ATOM 572 N N . SER A 1 76 ? -5.168 30.703 24.812 1 95.88 76 SER A N 1
ATOM 573 C CA . SER A 1 76 ? -4.852 29.875 25.969 1 95.88 76 SER A CA 1
ATOM 574 C C . SER A 1 76 ? -4.953 28.391 25.609 1 95.88 76 SER A C 1
ATOM 576 O O . SER A 1 76 ? -5.582 28.016 24.625 1 95.88 76 SER A O 1
ATOM 578 N N . ALA A 1 77 ? -4.289 27.594 26.359 1 96.31 77 ALA A N 1
ATOM 579 C CA . ALA A 1 77 ? -4.473 26.141 26.234 1 96.31 77 ALA A CA 1
ATOM 580 C C . ALA A 1 77 ? -5.781 25.703 26.875 1 96.31 77 ALA A C 1
ATOM 582 O O . ALA A 1 77 ? -6.219 26.266 27.875 1 96.31 77 ALA A O 1
ATOM 583 N N . ALA A 1 78 ? -6.465 24.734 26.234 1 97.94 78 ALA A N 1
ATOM 584 C CA . ALA A 1 78 ? -7.516 24 26.938 1 97.94 78 ALA A CA 1
ATOM 585 C C . ALA A 1 78 ? -6.922 22.938 27.875 1 97.94 78 ALA A C 1
ATOM 587 O O . ALA A 1 78 ? -6.012 22.203 27.484 1 97.94 78 ALA A O 1
ATOM 588 N N . VAL A 1 79 ? -7.453 22.828 29.094 1 97.81 79 VAL A N 1
ATOM 589 C CA . VAL A 1 79 ? -6.816 21.906 30.047 1 97.81 79 VAL A CA 1
ATOM 590 C C . VAL A 1 79 ? -7.848 20.922 30.578 1 97.81 79 VAL A C 1
ATOM 592 O O . VAL A 1 79 ? -7.488 19.891 31.156 1 97.81 79 VAL A O 1
ATOM 595 N N . ASP A 1 80 ? -9.125 21.25 30.359 1 98.38 80 ASP A N 1
ATOM 596 C CA . ASP A 1 80 ? -10.172 20.312 30.781 1 98.38 80 ASP A CA 1
ATOM 597 C C . ASP A 1 80 ? -11.43 20.5 29.922 1 98.38 80 ASP A C 1
ATOM 599 O O . ASP A 1 80 ? -11.656 21.578 29.359 1 98.38 80 ASP A O 1
ATOM 603 N N . ILE A 1 81 ? -12.188 19.453 29.734 1 98.56 81 ILE A N 1
ATOM 604 C CA . ILE A 1 81 ? -13.492 19.438 29.094 1 98.56 81 ILE A CA 1
ATOM 605 C C . ILE A 1 81 ? -14.508 18.734 29.984 1 98.56 81 ILE A C 1
ATOM 607 O O . ILE A 1 81 ? -14.234 17.656 30.516 1 98.56 81 ILE A O 1
ATOM 611 N N . THR A 1 82 ? -15.641 19.344 30.188 1 97.69 82 THR A N 1
ATOM 612 C CA . THR A 1 82 ? -16.797 18.688 30.797 1 97.69 82 THR A CA 1
ATOM 613 C C . THR A 1 82 ? -17.922 18.562 29.766 1 97.69 82 THR A C 1
ATOM 615 O O . THR A 1 82 ? -17.75 18.844 28.594 1 97.69 82 THR A O 1
ATOM 618 N N . ASP A 1 83 ? -19.094 18.156 30.266 1 96.06 83 ASP A N 1
ATOM 619 C CA . ASP A 1 83 ? -20.219 17.984 29.359 1 96.06 83 ASP A CA 1
ATOM 620 C C . ASP A 1 83 ? -20.781 19.328 28.906 1 96.06 83 ASP A C 1
ATOM 622 O O . ASP A 1 83 ? -21.531 19.391 27.922 1 96.06 83 ASP A O 1
ATOM 626 N N . ILE A 1 84 ? -20.281 20.391 29.594 1 96.31 84 ILE A N 1
ATOM 627 C CA . ILE A 1 84 ? -21.016 21.609 29.297 1 96.31 84 ILE A CA 1
ATOM 628 C C . ILE A 1 84 ? -20.016 22.75 29.031 1 96.31 84 ILE A C 1
ATOM 630 O O . ILE A 1 84 ? -20.406 23.812 28.547 1 96.31 84 ILE A O 1
ATOM 634 N N . ASP A 1 85 ? -18.703 22.547 29.375 1 98.25 85 ASP A N 1
ATOM 635 C CA . ASP A 1 85 ? -17.797 23.672 29.156 1 98.25 85 ASP A CA 1
ATOM 636 C C . ASP A 1 85 ? -16.359 23.188 29 1 98.25 85 ASP A C 1
ATOM 638 O O . ASP A 1 85 ? -16.078 21.984 29.141 1 98.25 85 ASP A O 1
ATOM 642 N N . VAL A 1 86 ? -15.484 24.078 28.594 1 98.75 86 VAL A N 1
ATOM 643 C CA . VAL A 1 86 ? -14.047 23.875 28.469 1 98.75 86 VAL A CA 1
ATOM 644 C C . VAL A 1 86 ? -13.312 24.797 29.438 1 98.75 86 VAL A C 1
ATOM 646 O O . VAL A 1 86 ? -13.633 25.984 29.547 1 98.75 86 VAL A O 1
ATOM 649 N N . LEU A 1 87 ? -12.359 24.203 30.156 1 98.69 87 LEU A N 1
ATOM 650 C CA . LEU A 1 87 ? -11.5 24.984 31.047 1 98.69 87 LEU A CA 1
ATOM 651 C C . LEU A 1 87 ? -10.188 25.328 30.344 1 98.69 87 LEU A C 1
ATOM 653 O O . LEU A 1 87 ? -9.539 24.469 29.766 1 98.69 87 LEU A O 1
ATOM 657 N N . THR A 1 88 ? -9.812 26.656 30.375 1 98.06 88 THR A N 1
ATOM 658 C CA . THR A 1 88 ? -8.539 27.078 29.812 1 98.06 88 THR A CA 1
ATOM 659 C C . THR A 1 88 ? -7.465 27.172 30.891 1 98.06 88 THR A C 1
ATOM 661 O O . THR A 1 88 ? -7.781 27.188 32.094 1 98.06 88 THR A O 1
ATOM 664 N N . LYS A 1 89 ? -6.25 27.188 30.469 1 96.75 89 LYS A N 1
ATOM 665 C CA . LYS A 1 89 ? -5.117 27.281 31.391 1 96.75 89 LYS A CA 1
ATOM 666 C C . LYS A 1 89 ? -5.184 28.578 32.188 1 96.75 89 LYS A C 1
ATOM 668 O O . LYS A 1 89 ? -4.77 28.625 33.344 1 96.75 89 LYS A O 1
ATOM 673 N N . GLN A 1 90 ? -5.773 29.594 31.641 1 95.75 90 GLN A N 1
ATOM 674 C CA . GLN A 1 90 ? -5.859 30.891 32.312 1 95.75 90 GLN A CA 1
ATOM 675 C C . GLN A 1 90 ? -7.043 30.938 33.281 1 95.75 90 GLN A C 1
ATOM 677 O O . GLN A 1 90 ? -7.266 31.953 33.938 1 95.75 90 GLN A O 1
ATOM 682 N N . GLY A 1 91 ? -7.852 29.922 33.281 1 95.38 91 GLY A N 1
ATOM 683 C CA . GLY A 1 91 ? -8.875 29.812 34.312 1 95.38 91 GLY A CA 1
ATOM 684 C C . GLY A 1 91 ? -10.273 30.109 33.781 1 95.38 91 GLY A C 1
ATOM 685 O O . GLY A 1 91 ? -11.242 30.016 34.531 1 95.38 91 GLY A O 1
ATOM 686 N N . SER A 1 92 ? -10.398 30.406 32.531 1 96.5 92 SER A N 1
ATOM 687 C CA . SER A 1 92 ? -11.711 30.703 31.984 1 96.5 92 SER A CA 1
ATOM 688 C C . SER A 1 92 ? -12.477 29.422 31.656 1 96.5 92 SER A C 1
ATOM 690 O O . SER A 1 92 ? -11.891 28.438 31.188 1 96.5 92 SER A O 1
ATOM 692 N N . ARG A 1 93 ? -13.711 29.406 31.969 1 98.06 93 ARG A N 1
ATOM 693 C CA . ARG A 1 93 ? -14.625 28.344 31.562 1 98.06 93 ARG A CA 1
ATOM 694 C C . ARG A 1 93 ? -15.555 28.812 30.453 1 98.06 93 ARG A C 1
ATOM 696 O O . ARG A 1 93 ? -16.266 29.812 30.609 1 98.06 93 ARG A O 1
ATOM 703 N N . ILE A 1 94 ? -15.555 28.141 29.359 1 98.5 94 ILE A N 1
ATOM 704 C CA . ILE A 1 94 ? -16.344 28.531 28.203 1 98.5 94 ILE A CA 1
ATOM 705 C C . ILE A 1 94 ? -17.422 27.484 27.922 1 98.5 94 ILE A C 1
ATOM 707 O O . ILE A 1 94 ? -17.109 26.359 27.547 1 98.5 94 ILE A O 1
ATOM 711 N N . ALA A 1 95 ? -18.656 27.875 28.094 1 98.44 95 ALA A N 1
ATOM 712 C CA . ALA A 1 95 ? -19.781 26.969 27.859 1 98.44 95 ALA A CA 1
ATOM 713 C C . ALA A 1 95 ? -19.953 26.672 26.375 1 98.44 95 ALA A C 1
ATOM 715 O O . ALA A 1 95 ? -19.641 27.531 25.516 1 98.44 95 ALA A O 1
ATOM 716 N N . TYR A 1 96 ? -20.469 25.438 26.062 1 98.44 96 TYR A N 1
ATOM 717 C CA . TYR A 1 96 ? -20.719 25.109 24.656 1 98.44 96 TYR A CA 1
ATOM 718 C C . TYR A 1 96 ? -21.984 24.266 24.516 1 98.44 96 TYR A C 1
ATOM 720 O O . TYR A 1 96 ? -22.328 23.5 25.422 1 98.44 96 TYR A O 1
ATOM 728 N N . ASP A 1 97 ? -22.672 24.469 23.438 1 98.38 97 ASP A N 1
ATOM 729 C CA . ASP A 1 97 ? -23.672 23.516 22.969 1 98.38 97 ASP A CA 1
ATOM 730 C C . ASP A 1 97 ? -23.031 22.422 22.125 1 98.38 97 ASP A C 1
ATOM 732 O O . ASP A 1 97 ? -23.453 21.266 22.172 1 98.38 97 ASP A O 1
ATOM 736 N N . TYR A 1 98 ? -22 22.812 21.359 1 98.56 98 TYR A N 1
ATOM 737 C CA . TYR A 1 98 ? -21.188 21.906 20.578 1 98.56 98 TYR A CA 1
ATOM 738 C C . TYR A 1 98 ? -19.703 22.219 20.734 1 98.56 98 TYR A C 1
ATOM 740 O O . TYR A 1 98 ? -19.328 23.375 20.922 1 98.56 98 TYR A O 1
ATOM 748 N N . LEU A 1 99 ? -18.922 21.172 20.703 1 98.88 99 LEU A N 1
ATOM 749 C CA . LEU A 1 99 ? -17.469 21.281 20.859 1 98.88 99 LEU A CA 1
ATOM 750 C C . LEU A 1 99 ? -16.734 20.578 19.719 1 98.88 99 LEU A C 1
ATOM 752 O O . LEU A 1 99 ? -17.125 19.484 19.312 1 98.88 99 LEU A O 1
ATOM 756 N N . VAL A 1 100 ? -15.695 21.234 19.156 1 98.94 100 VAL A N 1
ATOM 757 C CA . VAL A 1 100 ? -14.828 20.625 18.156 1 98.94 100 VAL A CA 1
ATOM 758 C C . VAL A 1 100 ? -13.391 20.594 18.656 1 98.94 100 VAL A C 1
ATOM 760 O O . VAL A 1 100 ? -12.805 21.641 18.953 1 98.94 100 VAL A O 1
ATOM 763 N N . VAL A 1 101 ? -12.836 19.422 18.781 1 98.94 101 VAL A N 1
ATOM 764 C CA . VAL A 1 101 ? -11.438 19.25 19.156 1 98.94 101 VAL A CA 1
ATOM 765 C C . VAL A 1 101 ? -10.578 19.125 17.891 1 98.94 101 VAL A C 1
ATOM 767 O O . VAL A 1 101 ? -10.703 18.156 17.141 1 98.94 101 VAL A O 1
ATOM 770 N N . ALA A 1 102 ? -9.664 20.047 17.641 1 98.81 102 ALA A N 1
ATOM 771 C CA . ALA A 1 102 ? -8.852 20.141 16.438 1 98.81 102 ALA A CA 1
ATOM 772 C C . ALA A 1 102 ? -7.406 20.5 16.781 1 98.81 102 ALA A C 1
ATOM 774 O O . ALA A 1 102 ? -6.816 21.375 16.141 1 98.81 102 ALA A O 1
ATOM 775 N N . THR A 1 103 ? -6.762 19.766 17.688 1 98 103 THR A N 1
ATOM 776 C CA . THR A 1 103 ? -5.484 20.188 18.25 1 98 103 THR A CA 1
ATOM 777 C C . THR A 1 103 ? -4.32 19.562 17.484 1 98 103 THR A C 1
ATOM 779 O O . THR A 1 103 ? -3.158 19.859 17.75 1 98 103 THR A O 1
ATOM 782 N N . GLY A 1 104 ? -4.629 18.719 16.578 1 97.06 104 GLY A N 1
ATOM 783 C CA . GLY A 1 104 ? -3.604 18.203 15.68 1 97.06 104 GLY A CA 1
ATOM 784 C C . GLY A 1 104 ? -2.408 17.625 16.422 1 97.06 104 GLY A C 1
ATOM 785 O O . GLY A 1 104 ? -2.543 16.672 17.188 1 97.06 104 GLY A O 1
ATOM 786 N N . HIS A 1 105 ? -1.254 18.234 16.25 1 95.5 105 HIS A N 1
ATOM 787 C CA . HIS A 1 105 ? -0.003 17.828 16.891 1 95.5 105 HIS A CA 1
ATOM 788 C C . HIS A 1 105 ? 0.446 18.875 17.906 1 95.5 105 HIS A C 1
ATOM 790 O O . HIS A 1 105 ? 0.025 20.031 17.859 1 95.5 105 HIS A O 1
ATOM 796 N N . THR A 1 106 ? 1.296 18.359 18.75 1 88.06 106 THR A N 1
ATOM 797 C CA . THR A 1 106 ? 1.863 19.281 19.734 1 88.06 106 THR A CA 1
ATOM 798 C C . THR A 1 106 ? 2.789 20.281 19.078 1 88.06 106 THR A C 1
ATOM 800 O O . THR A 1 106 ? 3.553 19.938 18.172 1 88.06 106 THR A O 1
ATOM 803 N N . GLN A 1 107 ? 2.574 21.484 19.453 1 79.75 107 GLN A N 1
ATOM 804 C CA . GLN A 1 107 ? 3.449 22.547 18.969 1 79.75 107 GLN A CA 1
ATOM 805 C C . GLN A 1 107 ? 4.031 23.359 20.125 1 79.75 107 GLN A C 1
ATOM 807 O O . GLN A 1 107 ? 3.389 23.5 21.172 1 79.75 107 GLN A O 1
ATOM 812 N N . SER A 1 108 ? 5.273 23.516 20.062 1 76.81 108 SER A N 1
ATOM 813 C CA . SER A 1 108 ? 5.906 24.406 21.016 1 76.81 108 SER A CA 1
ATOM 814 C C . SER A 1 108 ? 6.469 25.656 20.344 1 76.81 108 SER A C 1
ATOM 816 O O . SER A 1 108 ? 6.766 25.625 19.141 1 76.81 108 SER A O 1
ATOM 818 N N . GLY A 1 109 ? 6.355 26.688 21.234 1 79.88 109 GLY A N 1
ATOM 819 C CA . GLY A 1 109 ? 7.113 27.812 20.703 1 79.88 109 GLY A CA 1
ATOM 820 C C . GLY A 1 109 ? 6.332 29.109 20.734 1 79.88 109 GLY A C 1
ATOM 821 O O . GLY A 1 109 ? 5.668 29.422 21.719 1 79.88 109 GLY A O 1
ATOM 822 N N . ALA A 1 110 ? 6.199 29.859 19.469 1 89.38 110 ALA A N 1
ATOM 823 C CA . ALA A 1 110 ? 5.77 31.234 19.297 1 89.38 110 ALA A CA 1
ATOM 824 C C . ALA A 1 110 ? 4.266 31.375 19.516 1 89.38 110 ALA A C 1
ATOM 826 O O . ALA A 1 110 ? 3.48 30.609 18.953 1 89.38 110 ALA A O 1
ATOM 827 N N . TRP A 1 111 ? 3.916 32.344 20.25 1 94 111 TRP A N 1
ATOM 828 C CA . TRP A 1 111 ? 2.521 32.625 20.594 1 94 111 TRP A CA 1
ATOM 829 C C . TRP A 1 111 ? 1.908 33.656 19.656 1 94 111 TRP A C 1
ATOM 831 O O . TRP A 1 111 ? 0.737 33.531 19.281 1 94 111 TRP A O 1
ATOM 841 N N . THR A 1 112 ? 2.748 34.594 19.328 1 96.56 112 THR A N 1
ATOM 842 C CA . THR A 1 112 ? 2.246 35.625 18.453 1 96.56 112 THR A CA 1
ATOM 843 C C . THR A 1 112 ? 2.771 35.469 17.031 1 96.56 112 THR A C 1
ATOM 845 O O . THR A 1 112 ? 3.77 34.781 16.812 1 96.56 112 THR A O 1
ATOM 848 N N . LYS A 1 113 ? 2.094 36.125 16.141 1 96.88 113 LYS A N 1
ATOM 849 C CA . LYS A 1 113 ? 2.537 36.125 14.758 1 96.88 113 LYS A CA 1
ATOM 850 C C . LYS A 1 113 ? 3.943 36.719 14.633 1 96.88 113 LYS A C 1
ATOM 852 O O . LYS A 1 113 ? 4.789 36.156 13.922 1 96.88 113 LYS A O 1
ATOM 857 N N . THR A 1 114 ? 4.164 37.781 15.32 1 97.25 114 THR A N 1
ATOM 858 C CA . THR A 1 114 ? 5.465 38.469 15.281 1 97.25 114 THR A CA 1
ATOM 859 C C . THR A 1 114 ? 6.562 37.5 15.781 1 97.25 114 THR A C 1
ATOM 861 O O . THR A 1 114 ? 7.637 37.438 15.18 1 97.25 114 THR A O 1
ATOM 864 N N . GLU A 1 115 ? 6.301 36.844 16.828 1 97.25 115 GLU A N 1
ATOM 865 C CA . GLU A 1 115 ? 7.254 35.875 17.359 1 97.25 115 GLU A CA 1
ATOM 866 C C . GLU A 1 115 ? 7.539 34.75 16.359 1 97.25 115 GLU A C 1
ATOM 868 O O . GLU A 1 115 ? 8.68 34.312 16.219 1 97.25 115 GLU A O 1
ATOM 873 N N . LYS A 1 116 ? 6.5 34.344 15.75 1 97.5 116 LYS A N 1
ATOM 874 C CA . LYS A 1 116 ? 6.664 33.25 14.789 1 97.5 116 LYS A CA 1
ATOM 875 C C . LYS A 1 116 ? 7.512 33.688 13.602 1 97.5 116 LYS A C 1
ATOM 877 O O . LYS A 1 116 ? 8.406 32.938 13.164 1 97.5 116 LYS A O 1
ATOM 882 N N . ILE A 1 117 ? 7.242 34.844 13.094 1 97.62 117 ILE A N 1
ATOM 883 C CA . ILE A 1 117 ? 8.016 35.375 11.984 1 97.62 117 ILE A CA 1
ATOM 884 C C . ILE A 1 117 ? 9.477 35.562 12.406 1 97.62 117 ILE A C 1
ATOM 886 O O . ILE A 1 117 ? 10.391 35.219 11.648 1 97.62 117 ILE A O 1
ATOM 890 N N . SER A 1 118 ? 9.664 36 13.609 1 97.62 118 SER A N 1
ATOM 891 C CA . SER A 1 118 ? 11.016 36.125 14.141 1 97.62 118 SER A CA 1
ATOM 892 C C . SER A 1 118 ? 11.703 34.781 14.25 1 97.62 118 SER A C 1
ATOM 894 O O . SER A 1 118 ? 12.906 34.656 14.023 1 97.62 118 SER A O 1
ATOM 896 N N . GLN A 1 119 ? 10.969 33.844 14.664 1 96.94 119 GLN A N 1
ATOM 897 C CA . GLN A 1 119 ? 11.516 32.5 14.727 1 96.94 119 GLN A CA 1
ATOM 898 C C . GLN A 1 119 ? 12 32.031 13.359 1 96.94 119 GLN A C 1
ATOM 900 O O . GLN A 1 119 ? 13.07 31.422 13.242 1 96.94 119 GLN A O 1
ATOM 905 N N . TYR A 1 120 ? 11.227 32.25 12.305 1 97.94 120 TYR A N 1
ATOM 906 C CA . TYR A 1 120 ? 11.641 31.891 10.953 1 97.94 120 TYR A CA 1
ATOM 907 C C . TYR A 1 120 ? 12.891 32.656 10.539 1 97.94 120 TYR A C 1
ATOM 909 O O . TYR A 1 120 ? 13.773 32.125 9.875 1 97.94 120 TYR A O 1
ATOM 917 N N . GLN A 1 121 ? 12.953 33.938 10.906 1 98.06 121 GLN A N 1
ATOM 918 C CA . GLN A 1 121 ? 14.148 34.719 10.641 1 98.06 121 GLN A CA 1
ATOM 919 C C . GLN A 1 121 ? 15.375 34.094 11.312 1 98.06 121 GLN A C 1
ATOM 921 O O . GLN A 1 121 ? 16.453 34.062 10.719 1 98.06 121 GLN A O 1
ATOM 926 N N . ALA A 1 122 ? 15.188 33.688 12.508 1 97.56 122 ALA A N 1
ATOM 927 C CA . ALA A 1 122 ? 16.281 33.062 13.242 1 97.56 122 ALA A CA 1
ATOM 928 C C . ALA A 1 122 ? 16.734 31.766 12.562 1 97.56 122 ALA A C 1
ATOM 930 O O . ALA A 1 122 ? 17.922 31.484 12.477 1 97.56 122 ALA A O 1
ATOM 931 N N . GLU A 1 123 ? 15.812 30.984 12.18 1 97.38 123 GLU A N 1
ATOM 932 C CA . GLU A 1 123 ? 16.125 29.766 11.453 1 97.38 123 GLU A CA 1
ATOM 933 C C . GLU A 1 123 ? 16.875 30.062 10.156 1 97.38 123 GLU A C 1
ATOM 935 O O . GLU A 1 123 ? 17.812 29.344 9.797 1 97.38 123 GLU A O 1
ATOM 940 N N . TYR A 1 124 ? 16.422 31.047 9.453 1 98.5 124 TYR A N 1
ATOM 941 C CA . TYR A 1 124 ? 17.078 31.469 8.227 1 98.5 124 TYR A CA 1
ATOM 942 C C . TYR A 1 124 ? 18.531 31.859 8.484 1 98.5 124 TYR A C 1
ATOM 944 O O . TYR A 1 124 ? 19.422 31.453 7.742 1 98.5 124 TYR A O 1
ATOM 952 N N . GLU A 1 125 ? 18.75 32.625 9.492 1 98.5 125 GLU A N 1
ATOM 953 C CA . GLU A 1 125 ? 20.094 33.062 9.836 1 98.5 125 GLU A CA 1
ATOM 954 C C . GLU A 1 125 ? 20.984 31.875 10.219 1 98.5 125 GLU A C 1
ATOM 956 O O . GLU A 1 125 ? 22.172 31.844 9.875 1 98.5 125 GLU A O 1
ATOM 961 N N . LYS A 1 126 ? 20.391 30.953 10.953 1 97.62 126 LYS A N 1
ATOM 962 C CA . LYS A 1 126 ? 21.109 29.734 11.312 1 97.62 126 LYS A CA 1
ATOM 963 C C . LYS A 1 126 ? 21.547 28.969 10.07 1 97.62 126 LYS A C 1
ATOM 965 O O . LYS A 1 126 ? 22.688 28.531 9.977 1 97.62 126 LYS A O 1
ATOM 970 N N . ILE A 1 127 ? 20.656 28.812 9.156 1 98.56 127 ILE A N 1
ATOM 971 C CA . ILE A 1 127 ? 20.953 28.109 7.906 1 98.56 127 ILE A CA 1
ATOM 972 C C . ILE A 1 127 ? 22.016 28.875 7.121 1 98.56 127 ILE A C 1
ATOM 974 O O . ILE A 1 127 ? 22.984 28.297 6.652 1 98.56 127 ILE A O 1
ATOM 978 N N . LYS A 1 128 ? 21.844 30.125 7.031 1 98.25 128 LYS A N 1
ATOM 979 C CA . LYS A 1 128 ? 22.766 30.984 6.277 1 98.25 128 LYS A CA 1
ATOM 980 C C . LYS A 1 128 ? 24.172 30.922 6.852 1 98.25 128 LYS A C 1
ATOM 982 O O . LYS A 1 128 ? 25.156 30.906 6.105 1 98.25 128 LYS A O 1
ATOM 987 N N . ALA A 1 129 ? 24.281 30.844 8.078 1 98.12 129 ALA A N 1
ATOM 988 C CA . ALA A 1 129 ? 25.562 30.875 8.758 1 98.12 129 ALA A CA 1
ATOM 989 C C . ALA A 1 129 ? 26.281 29.531 8.664 1 98.12 129 ALA A C 1
ATOM 991 O O . ALA A 1 129 ? 27.516 29.469 8.758 1 98.12 129 ALA A O 1
ATOM 992 N N . ALA A 1 130 ? 25.578 28.516 8.523 1 97.69 130 ALA A N 1
ATOM 993 C CA . ALA A 1 130 ? 26.141 27.156 8.539 1 97.69 130 ALA A CA 1
ATOM 994 C C . ALA A 1 130 ? 26.766 26.812 7.199 1 97.69 130 ALA A C 1
ATOM 996 O O . ALA A 1 130 ? 26.25 27.172 6.145 1 97.69 130 ALA A O 1
ATOM 997 N N . ASN A 1 131 ? 27.844 26.062 7.27 1 97.88 131 ASN A N 1
ATOM 998 C CA . ASN A 1 131 ? 28.438 25.484 6.062 1 97.88 131 ASN A CA 1
ATOM 999 C C . ASN A 1 131 ? 28.016 24.047 5.852 1 97.88 131 ASN A C 1
ATOM 1001 O O . ASN A 1 131 ? 27.953 23.562 4.719 1 97.88 131 ASN A O 1
ATOM 1005 N N . SER A 1 132 ? 27.781 23.453 6.938 1 97.88 132 SER A N 1
ATOM 1006 C CA . SER A 1 132 ? 27.328 22.062 6.938 1 97.88 132 SER A CA 1
ATOM 1007 C C . SER A 1 132 ? 26.094 21.875 7.816 1 97.88 132 SER A C 1
ATOM 1009 O O . SER A 1 132 ? 26.031 22.406 8.93 1 97.88 132 SER A O 1
ATOM 1011 N N . ILE A 1 133 ? 25.109 21.188 7.285 1 97.94 133 ILE A N 1
ATOM 1012 C CA . ILE A 1 133 ? 23.828 21.062 7.961 1 97.94 133 ILE A CA 1
ATOM 1013 C C . ILE A 1 133 ? 23.391 19.594 7.984 1 97.94 133 ILE A C 1
ATOM 1015 O O . ILE A 1 133 ? 23.484 18.891 6.973 1 97.94 133 ILE A O 1
ATOM 1019 N N . LEU A 1 134 ? 22.953 19.109 9.125 1 97.5 134 LEU A N 1
ATOM 1020 C CA . LEU A 1 134 ? 22.391 17.766 9.305 1 97.5 134 LEU A CA 1
ATOM 1021 C C . LEU A 1 134 ? 20.875 17.828 9.469 1 97.5 134 LEU A C 1
ATOM 1023 O O . LEU A 1 134 ? 20.359 18.594 10.289 1 97.5 134 LEU A O 1
ATOM 1027 N N . ILE A 1 135 ? 20.141 17.109 8.664 1 98.12 135 ILE A N 1
ATOM 1028 C CA . ILE A 1 135 ? 18.703 16.938 8.805 1 98.12 135 ILE A CA 1
ATOM 1029 C C . ILE A 1 135 ? 18.391 15.492 9.211 1 98.12 135 ILE A C 1
ATOM 1031 O O . ILE A 1 135 ? 18.844 14.547 8.562 1 98.12 135 ILE A O 1
ATOM 1035 N N . VAL A 1 136 ? 17.656 15.328 10.266 1 97.12 136 VAL A N 1
ATOM 1036 C CA . VAL A 1 136 ? 17.297 14 10.758 1 97.12 136 VAL A CA 1
ATOM 1037 C C . VAL A 1 136 ? 15.828 13.719 10.461 1 97.12 136 VAL A C 1
ATOM 1039 O O . VAL A 1 136 ? 14.945 14.406 10.969 1 97.12 136 VAL A O 1
ATOM 1042 N N . GLY A 1 137 ? 15.547 12.656 9.641 1 97.44 137 GLY A N 1
ATOM 1043 C CA . GLY A 1 137 ? 14.203 12.297 9.219 1 97.44 137 GLY A CA 1
ATOM 1044 C C . GLY A 1 137 ? 13.984 12.422 7.723 1 97.44 137 GLY A C 1
ATOM 1045 O O . GLY A 1 137 ? 14.227 13.484 7.145 1 97.44 137 GLY A O 1
ATOM 1046 N N . GLY A 1 138 ? 13.547 11.398 7.145 1 98.06 138 GLY A N 1
ATOM 1047 C CA . GLY A 1 138 ? 13.352 11.359 5.703 1 98.06 138 GLY A CA 1
ATOM 1048 C C . GLY A 1 138 ? 11.891 11.336 5.297 1 98.06 138 GLY A C 1
ATOM 1049 O O . GLY A 1 138 ? 11.547 10.828 4.227 1 98.06 138 GLY A O 1
ATOM 1050 N N . GLY A 1 139 ? 10.984 11.773 6.191 1 96.94 139 GLY A N 1
ATOM 1051 C CA . GLY A 1 139 ? 9.602 12.031 5.824 1 96.94 139 GLY A CA 1
ATOM 1052 C C . GLY A 1 139 ? 9.438 13.297 5.004 1 96.94 139 GLY A C 1
ATOM 1053 O O . GLY A 1 139 ? 10.414 13.875 4.531 1 96.94 139 GLY A O 1
ATOM 1054 N N . PRO A 1 140 ? 8.203 13.742 4.824 1 96.38 140 PRO A N 1
ATOM 1055 C CA . PRO A 1 140 ? 7.973 14.922 3.986 1 96.38 140 PRO A CA 1
ATOM 1056 C C . PRO A 1 140 ? 8.68 16.172 4.516 1 96.38 140 PRO A C 1
ATOM 1058 O O . PRO A 1 140 ? 9.234 16.938 3.734 1 96.38 140 PRO A O 1
ATOM 1061 N N . THR A 1 141 ? 8.68 16.312 5.82 1 97.19 141 THR A N 1
ATOM 1062 C CA . THR A 1 141 ? 9.289 17.484 6.414 1 97.19 141 THR A CA 1
ATOM 1063 C C . THR A 1 141 ? 10.781 17.531 6.121 1 97.19 141 THR A C 1
ATOM 1065 O O . THR A 1 141 ? 11.305 18.562 5.676 1 97.19 141 THR A O 1
ATOM 1068 N N . GLY A 1 142 ? 11.453 16.406 6.312 1 98.44 142 GLY A N 1
ATOM 1069 C CA . GLY A 1 142 ? 12.883 16.359 6.066 1 98.44 142 GLY A CA 1
ATOM 1070 C C . GLY A 1 142 ? 13.25 16.531 4.605 1 98.44 142 GLY A C 1
ATOM 1071 O O . GLY A 1 142 ? 14.172 17.266 4.266 1 98.44 142 GLY A O 1
ATOM 1072 N N . VAL A 1 143 ? 12.523 15.844 3.773 1 98.75 143 VAL A N 1
ATOM 1073 C CA . VAL A 1 143 ? 12.789 15.898 2.34 1 98.75 143 VAL A CA 1
ATOM 1074 C C . VAL A 1 143 ? 12.547 17.312 1.82 1 98.75 143 VAL A C 1
ATOM 1076 O O . VAL A 1 143 ? 13.359 17.859 1.068 1 98.75 143 VAL A O 1
ATOM 1079 N N . GLU A 1 144 ? 11.477 17.938 2.248 1 98.75 144 GLU A N 1
ATOM 1080 C CA . GLU A 1 144 ? 11.148 19.281 1.783 1 98.75 144 GLU A CA 1
ATOM 1081 C C . GLU A 1 144 ? 12.156 20.312 2.305 1 98.75 144 GLU A C 1
ATOM 1083 O O . GLU A 1 144 ? 12.562 21.219 1.573 1 98.75 144 GLU A O 1
ATOM 1088 N N . LEU A 1 145 ? 12.547 20.156 3.525 1 98.75 145 LEU A N 1
ATOM 1089 C CA . LEU A 1 145 ? 13.531 21.078 4.059 1 98.75 145 LEU A CA 1
ATOM 1090 C C . LEU A 1 145 ? 14.867 20.953 3.332 1 98.75 145 LEU A C 1
ATOM 1092 O O . LEU A 1 145 ? 15.469 21.953 2.941 1 98.75 145 LEU A O 1
ATOM 1096 N N . ALA A 1 146 ? 15.32 19.703 3.193 1 98.88 146 ALA A N 1
ATOM 1097 C CA . ALA A 1 146 ? 16.547 19.469 2.447 1 98.88 146 ALA A CA 1
ATOM 1098 C C . ALA A 1 146 ? 16.484 20.109 1.062 1 98.88 146 ALA A C 1
ATOM 1100 O O . ALA A 1 146 ? 17.438 20.734 0.617 1 98.88 146 ALA A O 1
ATOM 1101 N N . ALA A 1 147 ? 15.344 19.953 0.435 1 98.88 147 ALA A N 1
ATOM 1102 C CA . ALA A 1 147 ? 15.18 20.469 -0.924 1 98.88 147 ALA A CA 1
ATOM 1103 C C . ALA A 1 147 ? 15.195 21.984 -0.942 1 98.88 147 ALA A C 1
ATOM 1105 O O . ALA A 1 147 ? 15.797 22.594 -1.829 1 98.88 147 ALA A O 1
ATOM 1106 N N . GLU A 1 148 ? 14.531 22.625 0.042 1 98.81 148 GLU A N 1
ATOM 1107 C CA . GLU A 1 148 ? 14.555 24.094 0.143 1 98.81 148 GLU A CA 1
ATOM 1108 C C . GLU A 1 148 ? 15.977 24.609 0.299 1 98.81 148 GLU A C 1
ATOM 1110 O O . GLU A 1 148 ? 16.391 25.531 -0.404 1 98.81 148 GLU A O 1
ATOM 1115 N N . ILE A 1 149 ? 16.688 24 1.163 1 98.88 149 ILE A N 1
ATOM 1116 C CA . ILE A 1 149 ? 18.047 24.469 1.458 1 98.88 149 ILE A CA 1
ATOM 1117 C C . ILE A 1 149 ? 18.953 24.203 0.255 1 98.88 149 ILE A C 1
ATOM 1119 O O . ILE A 1 149 ? 19.734 25.078 -0.141 1 98.88 149 ILE A O 1
ATOM 1123 N N . ALA A 1 150 ? 18.859 23.016 -0.331 1 98.62 150 ALA A N 1
ATOM 1124 C CA . ALA A 1 150 ? 19.688 22.688 -1.488 1 98.62 150 ALA A CA 1
ATOM 1125 C C . ALA A 1 150 ? 19.438 23.656 -2.637 1 98.62 150 ALA A C 1
ATOM 1127 O O . ALA A 1 150 ? 20.359 24 -3.375 1 98.62 150 ALA A O 1
ATOM 1128 N N . ALA A 1 151 ? 18.234 24.078 -2.783 1 97.38 151 ALA A N 1
ATOM 1129 C CA . ALA A 1 151 ? 17.859 24.969 -3.875 1 97.38 151 ALA A CA 1
ATOM 1130 C C . ALA A 1 151 ? 18.391 26.375 -3.621 1 97.38 151 ALA A C 1
ATOM 1132 O O . ALA A 1 151 ? 18.922 27.031 -4.527 1 97.38 151 ALA A O 1
ATOM 1133 N N . ASP A 1 152 ? 18.297 26.828 -2.412 1 97.69 152 ASP A N 1
ATOM 1134 C CA . ASP A 1 152 ? 18.625 28.234 -2.109 1 97.69 152 ASP A CA 1
ATOM 1135 C C . ASP A 1 152 ? 20.094 28.391 -1.722 1 97.69 152 ASP A C 1
ATOM 1137 O O . ASP A 1 152 ? 20.656 29.469 -1.872 1 97.69 152 ASP A O 1
ATOM 1141 N N . PHE A 1 153 ? 20.688 27.344 -1.226 1 98.12 153 PHE A N 1
ATOM 1142 C CA . PHE A 1 153 ? 22.078 27.359 -0.771 1 98.12 153 PHE A CA 1
ATOM 1143 C C . PHE A 1 153 ? 22.844 26.156 -1.328 1 98.12 153 PHE A C 1
ATOM 1145 O O . PHE A 1 153 ? 23.328 25.312 -0.569 1 98.12 153 PHE A O 1
ATOM 1152 N N . PRO A 1 154 ? 23.078 26.156 -2.594 1 97.25 154 PRO A N 1
ATOM 1153 C CA . PRO A 1 154 ? 23.609 24.969 -3.26 1 97.25 154 PRO A CA 1
ATOM 1154 C C . PRO A 1 154 ? 25.062 24.672 -2.863 1 97.25 154 PRO A C 1
ATOM 1156 O O . PRO A 1 154 ? 25.547 23.562 -3.1 1 97.25 154 PRO A O 1
ATOM 1159 N N . ALA A 1 155 ? 25.734 25.594 -2.262 1 97.81 155 ALA A N 1
ATOM 1160 C CA . ALA A 1 155 ? 27.141 25.391 -1.929 1 97.81 155 ALA A CA 1
ATOM 1161 C C . ALA A 1 155 ? 27.297 24.688 -0.588 1 97.81 155 ALA A C 1
ATOM 1163 O O . ALA A 1 155 ? 28.375 24.203 -0.253 1 97.81 155 ALA A O 1
ATOM 1164 N N . LYS A 1 156 ? 26.281 24.594 0.211 1 98.06 156 LYS A N 1
ATOM 1165 C CA . LYS A 1 156 ? 26.344 24.031 1.551 1 98.06 156 LYS A CA 1
ATOM 1166 C C . LYS A 1 156 ? 26.391 22.5 1.494 1 98.06 156 LYS A C 1
ATOM 1168 O O . LYS A 1 156 ? 25.812 21.891 0.595 1 98.06 156 LYS A O 1
ATOM 1173 N N . LYS A 1 157 ? 27.109 21.969 2.426 1 98.31 157 LYS A N 1
ATOM 1174 C CA . LYS A 1 157 ? 27.094 20.516 2.605 1 98.31 157 LYS A CA 1
ATOM 1175 C C . LYS A 1 157 ? 25.859 20.078 3.393 1 98.31 157 LYS A C 1
ATOM 1177 O O . LYS A 1 157 ? 25.688 20.453 4.555 1 98.31 157 LYS A O 1
ATOM 1182 N N . LEU A 1 158 ? 25.047 19.328 2.812 1 98.56 158 LEU A N 1
ATOM 1183 C CA . LEU A 1 158 ? 23.797 18.891 3.422 1 98.56 158 LEU A CA 1
ATOM 1184 C C . LEU A 1 158 ? 23.75 17.375 3.543 1 98.56 158 LEU A C 1
ATOM 1186 O O . LEU A 1 158 ? 24 16.672 2.568 1 98.56 158 LEU A O 1
ATOM 1190 N N . THR A 1 159 ? 23.484 16.875 4.73 1 98.44 159 THR A N 1
ATOM 1191 C CA . THR A 1 159 ? 23.328 15.453 4.988 1 98.44 159 THR A CA 1
ATOM 1192 C C . THR A 1 159 ? 21.953 15.164 5.59 1 98.44 159 THR A C 1
ATOM 1194 O O . THR A 1 159 ? 21.562 15.797 6.57 1 98.44 159 THR A O 1
ATOM 1197 N N . LEU A 1 160 ? 21.203 14.289 4.973 1 98.62 160 LEU A N 1
ATOM 1198 C CA . LEU A 1 160 ? 19.922 13.812 5.48 1 98.62 160 LEU A CA 1
ATOM 1199 C C . LEU A 1 160 ? 20.031 12.367 5.953 1 98.62 160 LEU A C 1
ATOM 1201 O O . LEU A 1 160 ? 20.406 11.484 5.18 1 98.62 160 LEU A O 1
ATOM 1205 N N . VAL A 1 161 ? 19.781 12.164 7.215 1 98 161 VAL A N 1
ATOM 1206 C CA . VAL A 1 161 ? 19.828 10.828 7.785 1 98 161 VAL A CA 1
ATOM 1207 C C . VAL A 1 161 ? 18.406 10.352 8.117 1 98 161 VAL A C 1
ATOM 1209 O O . VAL A 1 161 ? 17.641 11.086 8.734 1 98 161 VAL A O 1
ATOM 1212 N N . HIS A 1 162 ? 18.078 9.195 7.676 1 97.88 162 HIS A N 1
ATOM 1213 C CA . HIS A 1 162 ? 16.75 8.617 7.902 1 97.88 162 HIS A CA 1
ATOM 1214 C C . HIS A 1 162 ? 16.844 7.16 8.328 1 97.88 162 HIS A C 1
ATOM 1216 O O . HIS A 1 162 ? 17.578 6.375 7.715 1 97.88 162 HIS A O 1
ATOM 1222 N N . ARG A 1 163 ? 16.141 6.805 9.297 1 95.75 163 ARG A N 1
ATOM 1223 C CA . ARG A 1 163 ? 16.219 5.461 9.859 1 95.75 163 ARG A CA 1
ATOM 1224 C C . ARG A 1 163 ? 15.555 4.441 8.93 1 95.75 163 ARG A C 1
ATOM 1226 O O . ARG A 1 163 ? 15.836 3.246 9.008 1 95.75 163 ARG A O 1
ATOM 1233 N N . GLY A 1 164 ? 14.625 4.91 8.109 1 93.12 164 GLY A N 1
ATOM 1234 C CA . GLY A 1 164 ? 13.93 4.004 7.211 1 93.12 164 GLY A CA 1
ATOM 1235 C C . GLY A 1 164 ? 14.75 3.602 6.004 1 93.12 164 GLY A C 1
ATOM 1236 O O . GLY A 1 164 ? 15.805 4.191 5.738 1 93.12 164 GLY A O 1
ATOM 1237 N N . SER A 1 165 ? 14.273 2.623 5.199 1 91.38 165 SER A N 1
ATOM 1238 C CA . SER A 1 165 ? 15.008 2.072 4.062 1 91.38 165 SER A CA 1
ATOM 1239 C C . SER A 1 165 ? 14.844 2.945 2.824 1 91.38 165 SER A C 1
ATOM 1241 O O . SER A 1 165 ? 15.586 2.793 1.849 1 91.38 165 SER A O 1
ATOM 1243 N N . ARG A 1 166 ? 13.875 3.801 2.82 1 94.69 166 ARG A N 1
ATOM 1244 C CA . ARG A 1 166 ? 13.648 4.727 1.717 1 94.69 166 ARG A CA 1
ATOM 1245 C C . ARG A 1 166 ? 13.023 6.027 2.213 1 94.69 166 ARG A C 1
ATOM 1247 O O . ARG A 1 166 ? 12.477 6.074 3.316 1 94.69 166 ARG A O 1
ATOM 1254 N N . LEU A 1 167 ? 13.156 7.051 1.432 1 97.38 167 LEU A N 1
ATOM 1255 C CA . LEU A 1 167 ? 12.516 8.328 1.734 1 97.38 167 LEU A CA 1
ATOM 1256 C C . LEU A 1 167 ? 11.008 8.25 1.504 1 97.38 167 LEU A C 1
ATOM 1258 O O . LEU A 1 167 ? 10.547 7.445 0.695 1 97.38 167 LEU A O 1
ATOM 1262 N N . LEU A 1 168 ? 10.273 9.094 2.217 1 95.75 168 LEU A N 1
ATOM 1263 C CA . LEU A 1 168 ? 8.852 9.281 1.966 1 95.75 168 LEU A CA 1
ATOM 1264 C C . LEU A 1 168 ? 8.133 7.945 1.887 1 95.75 168 LEU A C 1
ATOM 1266 O O . LEU A 1 168 ? 7.426 7.668 0.911 1 95.75 168 LEU A O 1
ATOM 1270 N N . GLU A 1 169 ? 8.227 7.156 2.848 1 90.69 169 GLU A N 1
ATOM 1271 C CA . GLU A 1 169 ? 7.734 5.785 2.883 1 90.69 169 GLU A CA 1
ATOM 1272 C C . GLU A 1 169 ? 6.219 5.738 2.719 1 90.69 169 GLU A C 1
ATOM 1274 O O . GLU A 1 169 ? 5.652 4.688 2.422 1 90.69 169 GLU A O 1
ATOM 1279 N N . PHE A 1 170 ? 5.574 6.879 2.82 1 86.19 170 PHE A N 1
ATOM 1280 C CA . PHE A 1 170 ? 4.117 6.91 2.732 1 86.19 170 PHE A CA 1
ATOM 1281 C C . PHE A 1 170 ? 3.66 6.859 1.28 1 86.19 170 PHE A C 1
ATOM 1283 O O . PHE A 1 170 ? 2.48 6.637 1.004 1 86.19 170 PHE A O 1
ATOM 1290 N N . ILE A 1 171 ? 4.586 7.059 0.361 1 87.69 171 ILE A N 1
ATOM 1291 C CA . ILE A 1 171 ? 4.246 6.949 -1.054 1 87.69 171 ILE A CA 1
ATOM 1292 C C . ILE A 1 171 ? 4.973 5.754 -1.667 1 87.69 171 ILE A C 1
ATOM 1294 O O . ILE A 1 171 ? 5.723 5.055 -0.979 1 87.69 171 ILE A O 1
ATOM 1298 N N . GLY A 1 172 ? 4.746 5.516 -2.98 1 84.44 172 GLY A N 1
ATOM 1299 C CA . GLY A 1 172 ? 5.312 4.355 -3.648 1 84.44 172 GLY A CA 1
ATOM 1300 C C . GLY A 1 172 ? 6.812 4.461 -3.859 1 84.44 172 GLY A C 1
ATOM 1301 O O . GLY A 1 172 ? 7.375 5.555 -3.812 1 84.44 172 GLY A O 1
ATOM 1302 N N . GLN A 1 173 ? 7.43 3.34 -4.105 1 86.69 173 GLN A N 1
ATOM 1303 C CA . GLN A 1 173 ? 8.875 3.232 -4.27 1 86.69 173 GLN A CA 1
ATOM 1304 C C . GLN A 1 173 ? 9.367 4.125 -5.406 1 86.69 173 GLN A C 1
ATOM 1306 O O . GLN A 1 173 ? 10.422 4.75 -5.301 1 86.69 173 GLN A O 1
ATOM 1311 N N . SER A 1 174 ? 8.617 4.113 -6.492 1 87.81 174 SER A N 1
ATOM 1312 C CA . SER A 1 174 ? 9.016 4.918 -7.645 1 87.81 174 SER A CA 1
ATOM 1313 C C . SER A 1 174 ? 9.086 6.398 -7.285 1 87.81 174 SER A C 1
ATOM 1315 O O . SER A 1 174 ? 10.055 7.082 -7.629 1 87.81 174 SER A O 1
ATOM 1317 N N . ALA A 1 175 ? 8.094 6.848 -6.59 1 92.88 175 ALA A N 1
ATOM 1318 C CA . ALA A 1 175 ? 8.078 8.242 -6.16 1 92.88 175 ALA A CA 1
ATOM 1319 C C . ALA A 1 175 ? 9.203 8.531 -5.176 1 92.88 175 ALA A C 1
ATOM 1321 O O . ALA A 1 175 ? 9.867 9.562 -5.266 1 92.88 175 ALA A O 1
ATOM 1322 N N . SER A 1 176 ? 9.422 7.645 -4.277 1 95.56 176 SER A N 1
ATOM 1323 C CA . SER A 1 176 ? 10.508 7.742 -3.309 1 95.56 176 SER A CA 1
ATOM 1324 C C . SER A 1 176 ? 11.859 7.855 -4.004 1 95.56 176 SER A C 1
ATOM 1326 O O . SER A 1 176 ? 12.672 8.719 -3.662 1 95.56 176 SER A O 1
ATOM 1328 N N . ASN A 1 177 ? 12.078 7.016 -4.977 1 95.25 177 ASN A N 1
ATOM 1329 C CA . ASN A 1 177 ? 13.328 7.031 -5.73 1 95.25 177 ASN A CA 1
ATOM 1330 C C . ASN A 1 177 ? 13.523 8.359 -6.457 1 95.25 177 ASN A C 1
ATOM 1332 O O . ASN A 1 177 ? 14.656 8.852 -6.566 1 95.25 177 ASN A O 1
ATOM 1336 N N . LYS A 1 178 ? 12.484 8.852 -6.961 1 96.75 178 LYS A N 1
ATOM 1337 C CA . LYS A 1 178 ? 12.555 10.125 -7.672 1 96.75 178 LYS A CA 1
ATOM 1338 C C . LYS A 1 178 ? 13 11.242 -6.738 1 96.75 178 LYS A C 1
ATOM 1340 O O . LYS A 1 178 ? 13.797 12.109 -7.125 1 96.75 178 LYS A O 1
ATOM 1345 N N . ALA A 1 179 ? 12.461 11.234 -5.473 1 98.5 179 ALA A N 1
ATOM 1346 C CA . ALA A 1 179 ? 12.891 12.219 -4.48 1 98.5 179 ALA A CA 1
ATOM 1347 C C . ALA A 1 179 ? 14.367 12.047 -4.133 1 98.5 179 ALA A C 1
ATOM 1349 O O . ALA A 1 179 ? 15.109 13.023 -4.062 1 98.5 179 ALA A O 1
ATOM 1350 N N . LEU A 1 180 ? 14.773 10.82 -3.971 1 98.56 180 LEU A N 1
ATOM 1351 C CA . LEU A 1 180 ? 16.172 10.523 -3.672 1 98.56 180 LEU A CA 1
ATOM 1352 C C . LEU A 1 180 ? 17.078 10.992 -4.801 1 98.56 180 LEU A C 1
ATOM 1354 O O . LEU A 1 180 ? 18.109 11.625 -4.551 1 98.56 180 LEU A O 1
ATOM 1358 N N . ASN A 1 181 ? 16.688 10.641 -6 1 98.31 181 ASN A N 1
ATOM 1359 C CA . ASN A 1 181 ? 17.484 11.031 -7.16 1 98.31 181 ASN A CA 1
ATOM 1360 C C . ASN A 1 181 ? 17.609 12.547 -7.266 1 98.31 181 ASN A C 1
ATOM 1362 O O . ASN A 1 181 ? 18.688 13.062 -7.602 1 98.31 181 ASN A O 1
ATOM 1366 N N . TRP A 1 182 ? 16.5 13.25 -7.008 1 98.44 182 TRP A N 1
ATOM 1367 C CA . TRP A 1 182 ? 16.531 14.711 -7.055 1 98.44 182 TRP A CA 1
ATOM 1368 C C . TRP A 1 182 ? 17.516 15.266 -6.023 1 98.44 182 TRP A C 1
ATOM 1370 O O . TRP A 1 182 ? 18.359 16.094 -6.348 1 98.44 182 TRP A O 1
ATOM 1380 N N . LEU A 1 183 ? 17.438 14.805 -4.797 1 98.75 183 LEU A N 1
ATOM 1381 C CA . LEU A 1 183 ? 18.328 15.281 -3.732 1 98.75 183 LEU A CA 1
ATOM 1382 C C . LEU A 1 183 ? 19.781 14.984 -4.059 1 98.75 183 LEU A C 1
ATOM 1384 O O . LEU A 1 183 ? 20.656 15.836 -3.879 1 98.75 183 LEU A O 1
ATOM 1388 N N . THR A 1 184 ? 19.984 13.766 -4.57 1 98.44 184 THR A N 1
ATOM 1389 C CA . THR A 1 184 ? 21.344 13.359 -4.918 1 98.44 184 THR A CA 1
ATOM 1390 C C . THR A 1 184 ? 21.906 14.234 -6.039 1 98.44 184 THR A C 1
ATOM 1392 O O . THR A 1 184 ? 23.078 14.586 -6.039 1 98.44 184 THR A O 1
ATOM 1395 N N . SER A 1 185 ? 21.094 14.531 -6.98 1 98.12 185 SER A N 1
ATOM 1396 C CA . SER A 1 185 ? 21.5 15.391 -8.078 1 98.12 185 SER A CA 1
ATOM 1397 C C . SER A 1 185 ? 21.891 16.781 -7.582 1 98.12 185 SER A C 1
ATOM 1399 O O . SER A 1 185 ? 22.625 17.5 -8.258 1 98.12 185 SER A O 1
ATOM 1401 N N . LYS A 1 186 ? 21.375 17.156 -6.414 1 98.19 186 LYS A N 1
ATOM 1402 C CA . LYS A 1 186 ? 21.719 18.438 -5.785 1 98.19 186 LYS A CA 1
ATOM 1403 C C . LYS A 1 186 ? 22.828 18.25 -4.758 1 98.19 186 LYS A C 1
ATOM 1405 O O . LYS A 1 186 ? 23.062 19.141 -3.93 1 98.19 186 LYS A O 1
ATOM 1410 N N . LYS A 1 187 ? 23.375 17.062 -4.727 1 98.06 187 LYS A N 1
ATOM 1411 C CA . LYS A 1 187 ? 24.562 16.719 -3.941 1 98.06 187 LYS A CA 1
ATOM 1412 C C . LYS A 1 187 ? 24.219 16.609 -2.459 1 98.06 187 LYS A C 1
ATOM 1414 O O . LYS A 1 187 ? 25.078 16.844 -1.601 1 98.06 187 LYS A O 1
ATOM 1419 N N . VAL A 1 188 ? 23.016 16.438 -2.156 1 98.75 188 VAL A N 1
ATOM 1420 C CA . VAL A 1 188 ? 22.641 16.094 -0.786 1 98.75 188 VAL A CA 1
ATOM 1421 C C . VAL A 1 188 ? 23.094 14.672 -0.466 1 98.75 188 VAL A C 1
ATOM 1423 O O . VAL A 1 188 ? 22.812 13.742 -1.227 1 98.75 188 VAL A O 1
ATOM 1426 N N . GLU A 1 189 ? 23.828 14.523 0.588 1 98.5 189 GLU A N 1
ATOM 1427 C CA . GLU A 1 189 ? 24.156 13.18 1.061 1 98.5 189 GLU A CA 1
ATOM 1428 C C . GLU A 1 189 ? 23 12.562 1.844 1 98.5 189 GLU A C 1
ATOM 1430 O O . GLU A 1 189 ? 22.594 13.102 2.877 1 98.5 189 GLU A O 1
ATOM 1435 N N . VAL A 1 190 ? 22.469 11.461 1.336 1 98.56 190 VAL A N 1
ATOM 1436 C CA . VAL A 1 190 ? 21.344 10.797 1.982 1 98.56 190 VAL A CA 1
ATOM 1437 C C . VAL A 1 190 ? 21.797 9.461 2.572 1 98.56 190 VAL A C 1
ATOM 1439 O O . VAL A 1 190 ? 22.312 8.602 1.854 1 98.56 190 VAL A O 1
ATOM 1442 N N . ILE A 1 191 ? 21.641 9.344 3.844 1 97.69 191 ILE A N 1
ATOM 1443 C CA . ILE A 1 191 ? 21.984 8.117 4.555 1 97.69 191 ILE A CA 1
ATOM 1444 C C . ILE A 1 191 ? 20.719 7.441 5.066 1 97.69 191 ILE A C 1
ATOM 1446 O O . ILE A 1 191 ? 20.062 7.953 5.969 1 97.69 191 ILE A O 1
ATOM 1450 N N . LEU A 1 192 ? 20.406 6.293 4.523 1 96.69 192 LEU A N 1
ATOM 1451 C CA . LEU A 1 192 ? 19.203 5.547 4.879 1 96.69 192 LEU A CA 1
ATOM 1452 C C . LEU A 1 192 ? 19.531 4.402 5.832 1 96.69 192 LEU A C 1
ATOM 1454 O O . LEU A 1 192 ? 20.688 4.008 5.957 1 96.69 192 LEU A O 1
ATOM 1458 N N . GLY A 1 193 ? 18.516 3.971 6.555 1 95.5 193 GLY A N 1
ATOM 1459 C CA . GLY A 1 193 ? 18.672 2.812 7.418 1 95.5 193 GLY A CA 1
ATOM 1460 C C . GLY A 1 193 ? 19.453 3.105 8.68 1 95.5 193 GLY A C 1
ATOM 1461 O O . GLY A 1 193 ? 19.938 2.186 9.344 1 95.5 193 GLY A O 1
ATOM 1462 N N . GLN A 1 194 ? 19.703 4.359 9.008 1 94.75 194 GLN A N 1
ATOM 1463 C CA . GLN A 1 194 ? 20.5 4.73 10.164 1 94.75 194 GLN A CA 1
ATOM 1464 C C . GLN A 1 194 ? 19.828 5.84 10.969 1 94.75 194 GLN A C 1
ATOM 1466 O O . GLN A 1 194 ? 19.078 6.637 10.414 1 94.75 194 GLN A O 1
ATOM 1471 N N . SER A 1 195 ? 20.047 5.863 12.25 1 94.81 195 SER A N 1
ATOM 1472 C CA . SER A 1 195 ? 19.562 6.902 13.148 1 94.81 195 SER A CA 1
ATOM 1473 C C . SER A 1 195 ? 20.719 7.754 13.68 1 94.81 195 SER A C 1
ATOM 1475 O O . SER A 1 195 ? 21.875 7.379 13.555 1 94.81 195 SER A O 1
ATOM 1477 N N . VAL A 1 196 ? 20.391 8.914 14.125 1 91.38 196 VAL A N 1
ATOM 1478 C CA . VAL A 1 196 ? 21.344 9.812 14.773 1 91.38 196 VAL A CA 1
ATOM 1479 C C . VAL A 1 196 ? 20.766 10.312 16.094 1 91.38 196 VAL A C 1
ATOM 1481 O O . VAL A 1 196 ? 19.578 10.633 16.188 1 91.38 196 VAL A O 1
ATOM 1484 N N . ASP A 1 197 ? 21.531 10.219 17.094 1 82.19 197 ASP A N 1
ATOM 1485 C CA . ASP A 1 197 ? 21.172 10.891 18.344 1 82.19 197 ASP A CA 1
ATOM 1486 C C . ASP A 1 197 ? 21.75 12.312 18.375 1 82.19 197 ASP A C 1
ATOM 1488 O O . ASP A 1 197 ? 22.969 12.492 18.469 1 82.19 197 ASP A O 1
ATOM 1492 N N . VAL A 1 198 ? 20.891 13.258 18.312 1 80.5 198 VAL A N 1
ATOM 1493 C CA . VAL A 1 198 ? 21.359 14.633 18.188 1 80.5 198 VAL A CA 1
ATOM 1494 C C . VAL A 1 198 ? 21.578 15.234 19.562 1 80.5 198 VAL A C 1
ATOM 1496 O O . VAL A 1 198 ? 22.078 16.359 19.688 1 80.5 198 VAL A O 1
ATOM 1499 N N . ASN A 1 199 ? 21.141 14.617 20.625 1 73.88 199 ASN A N 1
ATOM 1500 C CA . ASN A 1 199 ? 21.25 15.164 21.969 1 73.88 199 ASN A CA 1
ATOM 1501 C C . ASN A 1 199 ? 22.703 15.148 22.469 1 73.88 199 ASN A C 1
ATOM 1503 O O . ASN A 1 199 ? 23.016 15.781 23.484 1 73.88 199 ASN A O 1
ATOM 1507 N N . SER A 1 200 ? 23.531 14.57 21.719 1 61.12 200 SER A N 1
ATOM 1508 C CA . SER A 1 200 ? 24.875 14.516 22.281 1 61.12 200 SER A CA 1
ATOM 1509 C C . SER A 1 200 ? 25.938 14.93 21.266 1 61.12 200 SER A C 1
ATOM 1511 O O . SER A 1 200 ? 26.812 14.133 20.922 1 61.12 200 SER A O 1
ATOM 1513 N N . PRO A 1 201 ? 25.641 16.188 20.719 1 61.44 201 PRO A N 1
ATOM 1514 C CA . PRO A 1 201 ? 26.719 16.453 19.75 1 61.44 201 PRO A CA 1
ATOM 1515 C C . PRO A 1 201 ? 28.031 16.828 20.406 1 61.44 201 PRO A C 1
ATOM 1517 O O . PRO A 1 201 ? 28.047 17.406 21.5 1 61.44 201 PRO A O 1
ATOM 1520 N N . THR A 1 202 ? 29.016 16.141 20.188 1 66.31 202 THR A N 1
ATOM 1521 C CA . THR A 1 202 ? 30.328 16.656 20.562 1 66.31 202 THR A CA 1
ATOM 1522 C C . THR A 1 202 ? 30.891 17.562 19.469 1 66.31 202 THR A C 1
ATOM 1524 O O . THR A 1 202 ? 31.391 17.062 18.453 1 66.31 202 THR A O 1
ATOM 1527 N N . ASP A 1 203 ? 30.859 18.859 19.562 1 74.38 203 ASP A N 1
ATOM 1528 C CA . ASP A 1 203 ? 31.484 19.844 18.703 1 74.38 203 ASP A CA 1
ATOM 1529 C C . ASP A 1 203 ? 31 19.703 17.266 1 74.38 203 ASP A C 1
ATOM 1531 O O . ASP A 1 203 ? 31.812 19.703 16.328 1 74.38 203 ASP A O 1
ATOM 1535 N N . GLY A 1 204 ? 29.703 19.422 17.078 1 86.81 204 GLY A N 1
ATOM 1536 C CA . GLY A 1 204 ? 29.172 19.391 15.727 1 86.81 204 GLY A CA 1
ATOM 1537 C C . GLY A 1 204 ? 29.375 18.062 15.039 1 86.81 204 GLY A C 1
ATOM 1538 O O . GLY A 1 204 ? 29.203 17.953 13.82 1 86.81 204 GLY A O 1
ATOM 1539 N N . VAL A 1 205 ? 29.797 17.125 15.875 1 91.06 205 VAL A N 1
ATOM 1540 C CA . VAL A 1 205 ? 30.047 15.789 15.328 1 91.06 205 VAL A CA 1
ATOM 1541 C C . VAL A 1 205 ? 28.938 14.836 15.766 1 91.06 205 VAL A C 1
ATOM 1543 O O . VAL A 1 205 ? 28.641 14.703 16.953 1 91.06 205 VAL A O 1
ATOM 1546 N N . TYR A 1 206 ? 28.297 14.203 14.758 1 92.19 206 TYR A N 1
ATOM 1547 C CA . TYR A 1 206 ? 27.188 13.281 14.992 1 92.19 206 TYR A CA 1
ATOM 1548 C C . TYR A 1 206 ? 27.562 11.867 14.562 1 92.19 206 TYR A C 1
ATOM 1550 O O . TYR A 1 206 ? 28.219 11.68 13.531 1 92.19 206 TYR A O 1
ATOM 1558 N N . GLN A 1 207 ? 27.141 10.961 15.367 1 90.62 207 GLN A N 1
ATOM 1559 C CA . GLN A 1 207 ? 27.359 9.562 15.016 1 90.62 207 GLN A CA 1
ATOM 1560 C C . GLN A 1 207 ? 26.062 8.875 14.625 1 90.62 207 GLN A C 1
ATOM 1562 O O . GLN A 1 207 ? 25.047 9.031 15.305 1 90.62 207 GLN A O 1
ATOM 1567 N N . THR A 1 208 ? 26.109 8.172 13.508 1 92.81 208 THR A N 1
ATOM 1568 C CA . THR A 1 208 ? 24.953 7.387 13.102 1 92.81 208 THR A CA 1
ATOM 1569 C C . THR A 1 208 ? 24.984 6.004 13.742 1 92.81 208 THR A C 1
ATOM 1571 O O . THR A 1 208 ? 26.031 5.578 14.25 1 92.81 208 THR A O 1
ATOM 1574 N N . SER A 1 209 ? 23.875 5.379 13.758 1 93 209 SER A N 1
ATOM 1575 C CA . SER A 1 209 ? 23.781 4.035 14.328 1 93 209 SER A CA 1
ATOM 1576 C C . SER A 1 209 ? 24.609 3.039 13.523 1 93 209 SER A C 1
ATOM 1578 O O . SER A 1 209 ? 25 1.994 14.039 1 93 209 SER A O 1
ATOM 1580 N N . GLY A 1 210 ? 24.906 3.352 12.328 1 92.19 210 GLY A N 1
ATOM 1581 C CA . GLY A 1 210 ? 25.703 2.482 11.484 1 92.19 210 GLY A CA 1
ATOM 1582 C C . GLY A 1 210 ? 27.188 2.744 11.602 1 92.19 210 GLY A C 1
ATOM 1583 O O . GLY A 1 210 ? 28 2.08 10.945 1 92.19 210 GLY A O 1
ATOM 1584 N N . GLY A 1 211 ? 27.594 3.729 12.359 1 90.38 211 GLY A N 1
ATOM 1585 C CA . GLY A 1 211 ? 29 3.99 12.641 1 90.38 211 GLY A CA 1
ATOM 1586 C C . GLY A 1 211 ? 29.562 5.133 11.82 1 90.38 211 GLY A C 1
ATOM 1587 O O . GLY A 1 211 ? 30.734 5.492 11.969 1 90.38 211 GLY A O 1
ATOM 1588 N N . GLU A 1 212 ? 28.75 5.715 11.07 1 90.19 212 GLU A N 1
ATOM 1589 C CA . GLU A 1 212 ? 29.219 6.84 10.273 1 90.19 212 GLU A CA 1
ATOM 1590 C C . GLU A 1 212 ? 29.297 8.117 11.102 1 90.19 212 GLU A C 1
ATOM 1592 O O . GLU A 1 212 ? 28.5 8.305 12.023 1 90.19 212 GLU A O 1
ATOM 1597 N N . THR A 1 213 ? 30.344 8.938 10.766 1 91.44 213 THR A N 1
ATOM 1598 C CA . THR A 1 213 ? 30.484 10.242 11.398 1 91.44 213 THR A CA 1
ATOM 1599 C C . THR A 1 213 ? 30 11.352 10.461 1 91.44 213 THR A C 1
ATOM 1601 O O . THR A 1 213 ? 30.391 11.398 9.297 1 91.44 213 THR A O 1
ATOM 1604 N N . VAL A 1 214 ? 29.141 12.234 11.047 1 93.44 214 VAL A N 1
ATOM 1605 C CA . VAL A 1 214 ? 28.656 13.391 10.297 1 93.44 214 VAL A CA 1
ATOM 1606 C C . VAL A 1 214 ? 29.047 14.68 11.023 1 93.44 214 VAL A C 1
ATOM 1608 O O . VAL A 1 214 ? 28.734 14.844 12.203 1 93.44 214 VAL A O 1
ATOM 1611 N N . VAL A 1 215 ? 29.75 15.547 10.336 1 93.44 215 VAL A N 1
ATOM 1612 C CA . VAL A 1 215 ? 30.094 16.859 10.875 1 93.44 215 VAL A CA 1
ATOM 1613 C C . VAL A 1 215 ? 29.125 17.906 10.336 1 93.44 215 VAL A C 1
ATOM 1615 O O . VAL A 1 215 ? 28.906 17.984 9.125 1 93.44 215 VAL A O 1
ATOM 1618 N N . ALA A 1 216 ? 28.5 18.672 11.258 1 95.62 216 ALA A N 1
ATOM 1619 C CA . ALA A 1 216 ? 27.547 19.703 10.844 1 95.62 216 ALA A CA 1
ATOM 1620 C C . ALA A 1 216 ? 27.562 20.891 11.797 1 95.62 216 ALA A C 1
ATOM 1622 O O . ALA A 1 216 ? 27.672 20.719 13.016 1 95.62 216 ALA A O 1
ATOM 1623 N N . ASP A 1 217 ? 27.469 22.062 11.25 1 95.19 217 ASP A N 1
ATOM 1624 C CA . ASP A 1 217 ? 27.422 23.297 12.031 1 95.19 217 ASP A CA 1
ATOM 1625 C C . ASP A 1 217 ? 26.094 23.422 12.773 1 95.19 217 ASP A C 1
ATOM 1627 O O . ASP A 1 217 ? 26.031 24.031 13.844 1 95.19 217 ASP A O 1
ATOM 1631 N N . CYS A 1 218 ? 25.047 22.891 12.18 1 94.62 218 CYS A N 1
ATOM 1632 C CA . CYS A 1 218 ? 23.734 22.875 12.812 1 94.62 218 CYS A CA 1
ATOM 1633 C C . CYS A 1 218 ? 22.906 21.688 12.336 1 94.62 218 CYS A C 1
ATOM 1635 O O . CYS A 1 218 ? 23.328 20.969 11.422 1 94.62 218 CYS A O 1
ATOM 1637 N N . HIS A 1 219 ? 21.875 21.375 13.07 1 95.44 219 HIS A N 1
ATOM 1638 C CA . HIS A 1 219 ? 21 20.25 12.703 1 95.44 219 HIS A CA 1
ATOM 1639 C C . HIS A 1 219 ? 19.531 20.641 12.82 1 95.44 219 HIS A C 1
ATOM 1641 O O . HIS A 1 219 ? 19.203 21.625 13.492 1 95.44 219 HIS A O 1
ATOM 1647 N N . PHE A 1 220 ? 18.703 19.969 12.125 1 96.06 220 PHE A N 1
ATOM 1648 C CA . PHE A 1 220 ? 17.25 20.062 12.227 1 96.06 220 PHE A CA 1
ATOM 1649 C C . PHE A 1 220 ? 16.641 18.688 12.461 1 96.06 220 PHE A C 1
ATOM 1651 O O . PHE A 1 220 ? 16.953 17.734 11.75 1 96.06 220 PHE A O 1
ATOM 1658 N N . LEU A 1 221 ? 15.75 18.594 13.469 1 94.56 221 LEU A N 1
ATOM 1659 C CA . LEU A 1 221 ? 15.031 17.359 13.766 1 94.56 221 LEU A CA 1
ATOM 1660 C C . LEU A 1 221 ? 13.68 17.344 13.062 1 94.56 221 LEU A C 1
ATOM 1662 O O . LEU A 1 221 ? 12.781 18.109 13.406 1 94.56 221 LEU A O 1
ATOM 1666 N N . CYS A 1 222 ? 13.547 16.531 12.039 1 95.69 222 CYS A N 1
ATOM 1667 C CA . CYS A 1 222 ? 12.32 16.391 11.258 1 95.69 222 CYS A CA 1
ATOM 1668 C C . CYS A 1 222 ? 11.703 15.008 11.461 1 95.69 222 CYS A C 1
ATOM 1670 O O . CYS A 1 222 ? 11.484 14.266 10.5 1 95.69 222 CYS A O 1
ATOM 1672 N N . ILE A 1 223 ? 11.453 14.695 12.617 1 91.62 223 ILE A N 1
ATOM 1673 C CA . ILE A 1 223 ? 10.875 13.406 12.992 1 91.62 223 ILE A CA 1
ATOM 1674 C C . ILE A 1 223 ? 9.438 13.602 13.453 1 91.62 223 ILE A C 1
ATOM 1676 O O . ILE A 1 223 ? 8.961 14.734 13.57 1 91.62 223 ILE A O 1
ATOM 1680 N N . GLY A 1 224 ? 8.734 12.562 13.586 1 87.62 224 GLY A N 1
ATOM 1681 C CA . GLY A 1 224 ? 7.336 12.633 13.977 1 87.62 224 GLY A CA 1
ATOM 1682 C C . GLY A 1 224 ? 7.117 13.367 15.289 1 87.62 224 GL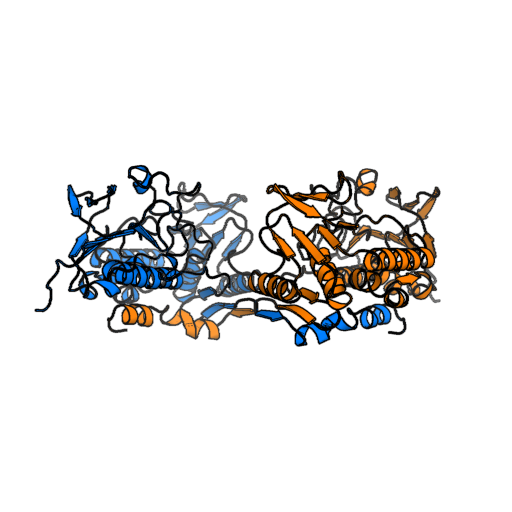Y A C 1
ATOM 1683 O O . GLY A 1 224 ? 7.941 13.281 16.203 1 87.62 224 GLY A O 1
ATOM 1684 N N . THR A 1 225 ? 6.09 14.195 15.359 1 89.12 225 THR A N 1
ATOM 1685 C CA . THR A 1 225 ? 5.676 14.891 16.562 1 89.12 225 THR A CA 1
ATOM 1686 C C . THR A 1 225 ? 4.453 14.219 17.188 1 89.12 225 THR A C 1
ATOM 1688 O O . THR A 1 225 ? 3.592 13.703 16.469 1 89.12 225 THR A O 1
ATOM 1691 N N . PRO A 1 226 ? 4.414 14.219 18.484 1 92.06 226 PRO A N 1
ATOM 1692 C CA . PRO A 1 226 ? 3.254 13.609 19.125 1 92.06 226 PRO A CA 1
ATOM 1693 C C . PRO A 1 226 ? 1.943 14.312 18.781 1 92.06 226 PRO A C 1
ATOM 1695 O O . PRO A 1 226 ? 1.943 15.508 18.484 1 92.06 226 PRO A O 1
ATOM 1698 N N . PHE A 1 227 ? 0.862 13.586 18.891 1 95.81 227 PHE A N 1
ATOM 1699 C CA . PHE A 1 227 ? -0.465 14.172 18.75 1 95.81 227 PHE A CA 1
ATOM 1700 C C . PHE A 1 227 ? -0.755 15.133 19.906 1 95.81 227 PHE A C 1
ATOM 1702 O O . PHE A 1 227 ? -0.273 14.938 21.016 1 95.81 227 PHE A O 1
ATOM 1709 N N . GLY A 1 228 ? -1.499 16.203 19.609 1 96.56 228 GLY A N 1
ATOM 1710 C CA . GLY A 1 228 ? -1.92 17.141 20.625 1 96.56 228 GLY A CA 1
ATOM 1711 C C . GLY A 1 228 ? -3.088 16.641 21.453 1 96.56 228 GLY A C 1
ATOM 1712 O O . GLY A 1 228 ? -4.07 17.359 21.656 1 96.56 228 GLY A O 1
ATOM 1713 N N . SER A 1 229 ? -3.037 15.305 21.891 1 97.38 229 SER A N 1
ATOM 1714 C CA . SER A 1 229 ? -4.188 14.703 22.562 1 97.38 229 SER A CA 1
ATOM 1715 C C . SER A 1 229 ? -3.861 14.336 24 1 97.38 229 SER A C 1
ATOM 1717 O O . SER A 1 229 ? -4.742 13.914 24.75 1 97.38 229 SER A O 1
ATOM 1719 N N . ALA A 1 230 ? -2.611 14.547 24.484 1 95.56 230 ALA A N 1
ATOM 1720 C CA . ALA A 1 230 ? -2.193 14.094 25.812 1 95.56 230 ALA A CA 1
ATOM 1721 C C . ALA A 1 230 ? -3.078 14.695 26.906 1 95.56 230 ALA A C 1
ATOM 1723 O O . ALA A 1 230 ? -3.436 14.008 27.859 1 95.56 230 ALA A O 1
ATOM 1724 N N . TRP A 1 231 ? -3.482 15.922 26.797 1 96.5 231 TRP A N 1
ATOM 1725 C CA . TRP A 1 231 ? -4.266 16.656 27.781 1 96.5 231 TRP A CA 1
ATOM 1726 C C . TRP A 1 231 ? -5.672 16.062 27.891 1 96.5 231 TRP A C 1
ATOM 1728 O O . TRP A 1 231 ? -6.34 16.234 28.922 1 96.5 231 TRP A O 1
ATOM 1738 N N . LEU A 1 232 ? -6.152 15.391 26.891 1 97.94 232 LEU A N 1
ATOM 1739 C CA . LEU A 1 232 ? -7.496 14.828 26.875 1 97.94 232 LEU A CA 1
ATOM 1740 C C . LEU A 1 232 ? -7.617 13.672 27.875 1 97.94 232 LEU A C 1
ATOM 1742 O O . LEU A 1 232 ? -8.719 13.32 28.297 1 97.94 232 LEU A O 1
ATOM 1746 N N . LYS A 1 233 ? -6.504 13.062 28.25 1 96.62 233 LYS A N 1
ATOM 1747 C CA . LYS A 1 233 ? -6.5 11.938 29.188 1 96.62 233 LYS A CA 1
ATOM 1748 C C . LYS A 1 233 ? -7.008 12.359 30.562 1 96.62 233 LYS A C 1
ATOM 1750 O O . LYS A 1 233 ? -7.43 11.523 31.359 1 96.62 233 LYS A O 1
ATOM 1755 N N . GLU A 1 234 ? -7.016 13.656 30.812 1 95.62 234 GLU A N 1
ATOM 1756 C CA . GLU A 1 234 ? -7.441 14.195 32.094 1 95.62 234 GLU A CA 1
ATOM 1757 C C . GLU A 1 234 ? -8.852 14.766 32.031 1 95.62 234 GLU A C 1
ATOM 1759 O O . GLU A 1 234 ? -9.281 15.5 32.906 1 95.62 234 GLU A O 1
ATOM 1764 N N . THR A 1 235 ? -9.562 14.461 30.984 1 97.75 235 THR A N 1
ATOM 1765 C CA . THR A 1 235 ? -10.898 15.008 30.766 1 97.75 235 THR A CA 1
ATOM 1766 C C . THR A 1 235 ? -11.922 13.883 30.656 1 97.75 235 THR A C 1
ATOM 1768 O O . THR A 1 235 ? -11.594 12.711 30.828 1 97.75 235 THR A O 1
ATOM 1771 N N . ILE A 1 236 ? -13.148 14.242 30.312 1 97.56 236 ILE A N 1
ATOM 1772 C CA . ILE A 1 236 ? -14.234 13.281 30.125 1 97.56 236 ILE A CA 1
ATOM 1773 C C . ILE A 1 236 ? -13.992 12.461 28.875 1 97.56 236 ILE A C 1
ATOM 1775 O O . ILE A 1 236 ? -14.664 11.453 28.641 1 97.56 236 ILE A O 1
ATOM 1779 N N . LEU A 1 237 ? -12.93 12.836 28.109 1 98 237 LEU A N 1
ATOM 1780 C CA . LEU A 1 237 ? -12.695 12.172 26.828 1 98 237 LEU A CA 1
ATOM 1781 C C . LEU A 1 237 ? -11.57 11.148 26.938 1 98 237 LEU A C 1
ATOM 1783 O O . LEU A 1 237 ? -11.07 10.648 25.938 1 98 237 LEU A O 1
ATOM 1787 N N . LYS A 1 238 ? -11.141 10.797 28.141 1 96.5 238 LYS A N 1
ATOM 1788 C CA . LYS A 1 238 ? -10.008 9.914 28.406 1 96.5 238 LYS A CA 1
ATOM 1789 C C . LYS A 1 238 ? -10.211 8.562 27.734 1 96.5 238 LYS A C 1
ATOM 1791 O O . LYS A 1 238 ? -9.25 7.957 27.234 1 96.5 238 LYS A O 1
ATOM 1796 N N . ASP A 1 239 ? -11.492 8.117 27.609 1 96.31 239 ASP A N 1
ATOM 1797 C CA . ASP A 1 239 ? -11.773 6.789 27.078 1 96.31 239 ASP A CA 1
ATOM 1798 C C . ASP A 1 239 ? -12.031 6.836 25.578 1 96.31 239 ASP A C 1
ATOM 1800 O O . ASP A 1 239 ? -12.352 5.812 24.953 1 96.31 239 ASP A O 1
ATOM 1804 N N . SER A 1 240 ? -11.867 8.023 25.016 1 97.69 240 SER A N 1
ATOM 1805 C CA . SER A 1 240 ? -12.141 8.203 23.594 1 97.69 240 SER A CA 1
ATOM 1806 C C . SER A 1 240 ? -10.852 8.18 22.781 1 97.69 240 SER A C 1
ATOM 1808 O O . SER A 1 240 ? -10.859 8.492 21.594 1 97.69 240 SER A O 1
ATOM 1810 N N . LEU A 1 241 ? -9.734 7.816 23.359 1 97.5 241 LEU A N 1
ATOM 1811 C CA . LEU A 1 241 ? -8.438 7.738 22.703 1 97.5 241 LEU A CA 1
ATOM 1812 C C . LEU A 1 241 ? -8.055 6.285 22.422 1 97.5 241 LEU A C 1
ATOM 1814 O O . LEU A 1 241 ? -8.297 5.406 23.25 1 97.5 241 LEU A O 1
ATOM 1818 N N . ASP A 1 242 ? -7.512 6.074 21.234 1 95.5 242 ASP A N 1
ATOM 1819 C CA . ASP A 1 242 ? -7.008 4.73 20.953 1 95.5 242 ASP A CA 1
ATOM 1820 C C . ASP A 1 242 ? -5.633 4.523 21.594 1 95.5 242 ASP A C 1
ATOM 1822 O O . ASP A 1 242 ? -5.133 5.395 22.297 1 95.5 242 ASP A O 1
ATOM 1826 N N . SER A 1 243 ? -4.996 3.387 21.359 1 92.75 243 SER A N 1
ATOM 1827 C CA . SER A 1 243 ? -3.746 3.01 22.016 1 92.75 243 SER A CA 1
ATOM 1828 C C . SER A 1 243 ? -2.596 3.904 21.562 1 92.75 243 SER A C 1
ATOM 1830 O O . SER A 1 243 ? -1.574 3.998 22.25 1 92.75 243 SER A O 1
ATOM 1832 N N . SER A 1 244 ? -2.826 4.625 20.438 1 93.12 244 SER A N 1
ATOM 1833 C CA . SER A 1 244 ? -1.783 5.5 19.922 1 93.12 244 SER A CA 1
ATOM 1834 C C . SER A 1 244 ? -2.016 6.949 20.328 1 93.12 244 SER A C 1
ATOM 1836 O O . SER A 1 244 ? -1.257 7.84 19.953 1 93.12 244 SER A O 1
ATOM 1838 N N . GLY A 1 245 ? -3.1 7.199 21.078 1 95.81 245 GLY A N 1
ATOM 1839 C CA . GLY A 1 245 ? -3.412 8.547 21.516 1 95.81 245 GLY A CA 1
ATOM 1840 C C . GLY A 1 245 ? -4.246 9.328 20.516 1 95.81 245 GLY A C 1
ATOM 1841 O O . GLY A 1 245 ? -4.383 10.547 20.625 1 95.81 245 GLY A O 1
ATOM 1842 N N . ARG A 1 246 ? -4.84 8.617 19.531 1 98.31 246 ARG A N 1
ATOM 1843 C CA . ARG A 1 246 ? -5.711 9.266 18.562 1 98.31 246 ARG A CA 1
ATOM 1844 C C . ARG A 1 246 ? -7.16 9.266 19.047 1 98.31 246 ARG A C 1
ATOM 1846 O O . ARG A 1 246 ? -7.605 8.312 19.672 1 98.31 246 ARG A O 1
ATOM 1853 N N . VAL A 1 247 ? -7.863 10.312 18.656 1 98.69 247 VAL A N 1
ATOM 1854 C CA . VAL A 1 247 ? -9.266 10.422 19.047 1 98.69 247 VAL A CA 1
ATOM 1855 C C . VAL A 1 247 ? -10.125 9.562 18.125 1 98.69 247 VAL A C 1
ATOM 1857 O O . VAL A 1 247 ? -10.062 9.703 16.906 1 98.69 247 VAL A O 1
ATOM 1860 N N . MET A 1 248 ? -10.898 8.688 18.672 1 98.44 248 MET A N 1
ATOM 1861 C CA . MET A 1 248 ? -11.773 7.809 17.891 1 98.44 248 MET A CA 1
ATOM 1862 C C . MET A 1 248 ? -13.062 8.523 17.516 1 98.44 248 MET A C 1
ATOM 1864 O O . MET A 1 248 ? -13.773 9.039 18.375 1 98.44 248 MET A O 1
ATOM 1868 N N . VAL A 1 249 ? -13.414 8.547 16.266 1 98.5 249 VAL A N 1
ATOM 1869 C CA . VAL A 1 249 ? -14.594 9.258 15.773 1 98.5 249 VAL A CA 1
ATOM 1870 C C . VAL A 1 249 ? -15.43 8.328 14.898 1 98.5 249 VAL A C 1
ATOM 1872 O O . VAL A 1 249 ? -14.922 7.328 14.383 1 98.5 249 VAL A O 1
ATOM 1875 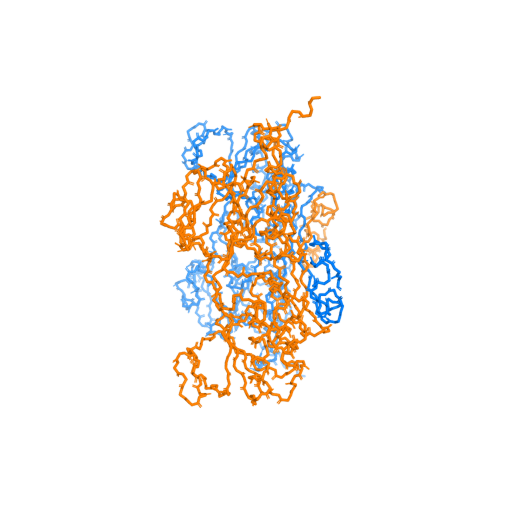N N . ASP A 1 250 ? -16.672 8.617 14.781 1 96.5 250 ASP A N 1
ATOM 1876 C CA . ASP A 1 250 ? -17.547 7.895 13.852 1 96.5 250 ASP A CA 1
ATOM 1877 C C . ASP A 1 250 ? -17.547 8.555 12.477 1 96.5 250 ASP A C 1
ATOM 1879 O O . ASP A 1 250 ? -16.734 9.438 12.203 1 96.5 250 ASP A O 1
ATOM 1883 N N . SER A 1 251 ? -18.469 8.203 11.617 1 96.06 251 SER A N 1
ATOM 1884 C CA . SER A 1 251 ? -18.469 8.664 10.234 1 96.06 251 SER A CA 1
ATOM 1885 C C . SER A 1 251 ? -19 10.094 10.133 1 96.06 251 SER A C 1
ATOM 1887 O O . SER A 1 251 ? -18.844 10.742 9.094 1 96.06 251 SER A O 1
ATOM 1889 N N . ASN A 1 252 ? -19.656 10.57 11.172 1 97.56 252 ASN A N 1
ATOM 1890 C CA . ASN A 1 252 ? -20.094 11.961 11.219 1 97.56 252 ASN A CA 1
ATOM 1891 C C . ASN A 1 252 ? -19.047 12.844 11.906 1 97.56 252 ASN A C 1
ATOM 1893 O O . ASN A 1 252 ? -19.281 14.039 12.102 1 97.56 252 ASN A O 1
ATOM 1897 N N . LEU A 1 253 ? -17.922 12.266 12.312 1 98.44 253 LEU A N 1
ATOM 1898 C CA . LEU A 1 253 ? -16.766 12.875 12.961 1 98.44 253 LEU A CA 1
ATOM 1899 C C . LEU A 1 253 ? -17.094 13.273 14.391 1 98.44 253 LEU A C 1
ATOM 1901 O O . LEU A 1 253 ? -16.438 14.164 14.953 1 98.44 253 LEU A O 1
ATOM 1905 N N . ARG A 1 254 ? -18.109 12.633 14.961 1 97.94 254 ARG A N 1
ATOM 1906 C CA . ARG A 1 254 ? -18.375 12.734 16.391 1 97.94 254 ARG A CA 1
ATOM 1907 C C . ARG A 1 254 ? -17.438 11.828 17.188 1 97.94 254 ARG A C 1
ATOM 1909 O O . ARG A 1 254 ? -17.141 10.711 16.766 1 97.94 254 ARG A O 1
ATOM 1916 N N . ILE A 1 255 ? -16.969 12.383 18.203 1 98.5 255 ILE A N 1
ATOM 1917 C CA . ILE A 1 255 ? -16.203 11.523 19.094 1 98.5 255 ILE A CA 1
ATOM 1918 C C . ILE A 1 255 ? -17.078 10.375 19.594 1 98.5 255 ILE A C 1
ATOM 1920 O O . ILE A 1 255 ? -18.219 10.586 20 1 98.5 255 ILE A O 1
ATOM 1924 N N . LYS A 1 256 ? -16.562 9.188 19.469 1 94.81 256 LYS A N 1
ATOM 1925 C CA . LYS A 1 256 ? -17.344 8.016 19.844 1 94.81 256 LYS A CA 1
ATOM 1926 C C . LYS A 1 256 ? -17.859 8.133 21.281 1 94.81 256 LYS A C 1
ATOM 1928 O O . LYS A 1 256 ? -17.094 8.43 22.188 1 94.81 256 LYS A O 1
ATOM 1933 N N . GLY A 1 257 ? -19.188 7.941 21.453 1 92.31 257 GLY A N 1
ATOM 1934 C CA . GLY A 1 257 ? -19.812 8.016 22.766 1 92.31 257 GLY A CA 1
ATOM 1935 C C . GLY A 1 257 ? -20.297 9.414 23.109 1 92.31 257 GLY A C 1
ATOM 1936 O O . GLY A 1 257 ? -20.812 9.633 24.203 1 92.31 257 GLY A O 1
ATOM 1937 N N . ARG A 1 258 ? -20.078 10.391 22.25 1 95.44 258 ARG A N 1
ATOM 1938 C CA . ARG A 1 258 ? -20.516 11.766 22.484 1 95.44 258 ARG A CA 1
ATOM 1939 C C . ARG A 1 258 ? -21.5 12.219 21.406 1 95.44 258 ARG A C 1
ATOM 1941 O O . ARG A 1 258 ? -21.391 11.82 20.25 1 95.44 258 ARG A O 1
ATOM 1948 N N . ASN A 1 259 ? -22.406 13.016 21.781 1 94.25 259 ASN A N 1
ATOM 1949 C CA . ASN A 1 259 ? -23.422 13.453 20.828 1 94.25 259 ASN A CA 1
ATOM 1950 C C . ASN A 1 259 ? -23.125 14.836 20.281 1 94.25 259 ASN A C 1
ATOM 1952 O O . ASN A 1 259 ? -23.531 15.164 19.156 1 94.25 259 ASN A O 1
ATOM 1956 N N . ASN A 1 260 ? -22.422 15.641 21.062 1 97.38 260 ASN A N 1
ATOM 1957 C CA . ASN A 1 260 ? -22.25 17.031 20.656 1 97.38 260 ASN A CA 1
ATOM 1958 C C . ASN A 1 260 ? -20.781 17.438 20.656 1 97.38 260 ASN A C 1
ATOM 1960 O O . ASN A 1 260 ? -20.484 18.641 20.688 1 97.38 260 ASN A O 1
ATOM 1964 N N . ILE A 1 261 ? -19.844 16.469 20.734 1 98.75 261 ILE A N 1
ATOM 1965 C CA . ILE A 1 261 ? -18.406 16.734 20.672 1 98.75 261 ILE A CA 1
ATOM 1966 C C . ILE A 1 261 ? -17.812 16.062 19.453 1 98.75 261 ILE A C 1
ATOM 1968 O O . ILE A 1 261 ? -17.984 14.852 19.266 1 98.75 261 ILE A O 1
ATOM 1972 N N . PHE A 1 262 ? -17.109 16.828 18.656 1 98.88 262 PHE A N 1
ATOM 1973 C CA . PHE A 1 262 ? -16.5 16.375 17.422 1 98.88 262 PHE A CA 1
ATOM 1974 C C . PHE A 1 262 ? -14.977 16.469 17.5 1 98.88 262 PHE A C 1
ATOM 1976 O O . PHE A 1 262 ? -14.438 17.219 18.328 1 98.88 262 PHE A O 1
ATOM 1983 N N . ALA A 1 263 ? -14.289 15.688 16.703 1 98.94 263 ALA A N 1
ATOM 1984 C CA . ALA A 1 263 ? -12.844 15.82 16.516 1 98.94 263 ALA A CA 1
ATOM 1985 C C . ALA A 1 263 ? -12.469 15.734 15.039 1 98.94 263 ALA A C 1
ATOM 1987 O O . ALA A 1 263 ? -13.055 14.953 14.281 1 98.94 263 ALA A O 1
ATOM 1988 N N . ILE A 1 264 ? -11.445 16.547 14.625 1 98.88 264 ILE A N 1
ATOM 1989 C CA . ILE A 1 264 ? -11.086 16.641 13.219 1 98.88 264 ILE A CA 1
ATOM 1990 C C . ILE A 1 264 ? -9.578 16.844 13.078 1 98.88 264 ILE A C 1
ATOM 1992 O O . ILE A 1 264 ? -8.93 17.344 14 1 98.88 264 ILE A O 1
ATOM 1996 N N . GLY A 1 265 ? -9.055 16.484 11.867 1 98.31 265 GLY A N 1
ATOM 1997 C CA . GLY A 1 265 ? -7.648 16.672 11.562 1 98.31 265 GLY A CA 1
ATOM 1998 C C . GLY A 1 265 ? -6.781 15.508 11.984 1 98.31 265 GLY A C 1
ATOM 1999 O O . GLY A 1 265 ? -7.258 14.375 12.086 1 98.31 265 GLY A O 1
ATOM 2000 N N . ASP A 1 266 ? -5.504 15.828 12.211 1 97.38 266 ASP A N 1
ATOM 2001 C CA . ASP A 1 266 ? -4.48 14.805 12.414 1 97.38 266 ASP A CA 1
ATOM 2002 C C . ASP A 1 266 ? -4.695 14.062 13.734 1 97.38 266 ASP A C 1
ATOM 2004 O O . ASP A 1 266 ? -4.207 12.945 13.906 1 97.38 266 ASP A O 1
ATOM 2008 N N . ILE A 1 267 ? -5.441 14.625 14.602 1 98.31 267 ILE A N 1
ATOM 2009 C CA . ILE A 1 267 ? -5.598 14.047 15.93 1 98.31 267 ILE A CA 1
ATOM 2010 C C . ILE A 1 267 ? -6.5 12.812 15.852 1 98.31 267 ILE A C 1
ATOM 2012 O O . ILE A 1 267 ? -6.559 12.023 16.797 1 98.31 267 ILE A O 1
ATOM 2016 N N . THR A 1 268 ? -7.266 12.633 14.781 1 98.56 268 THR A N 1
ATOM 2017 C CA . THR A 1 268 ? -8.297 11.609 14.68 1 98.56 268 THR A CA 1
ATOM 2018 C C . THR A 1 268 ? -7.684 10.266 14.281 1 98.56 268 THR A C 1
ATOM 2020 O O . THR A 1 268 ? -6.562 10.219 13.773 1 98.56 268 THR A O 1
ATOM 2023 N N . ASP A 1 269 ? -8.398 9.227 14.469 1 97 269 ASP A N 1
ATOM 2024 C CA . ASP A 1 269 ? -7.945 7.875 14.148 1 97 269 ASP A CA 1
ATOM 2025 C C . ASP A 1 269 ? -8.367 7.473 12.734 1 97 269 ASP A C 1
ATOM 2027 O O . ASP A 1 269 ? -8.367 6.289 12.398 1 97 269 ASP A O 1
ATOM 2031 N N . ILE A 1 270 ? -8.836 8.469 11.953 1 94.25 270 ILE A N 1
ATOM 2032 C CA . ILE A 1 270 ? -9.25 8.172 10.578 1 94.25 270 ILE A CA 1
ATOM 2033 C C . ILE A 1 270 ? -8.062 7.613 9.797 1 94.25 270 ILE A C 1
ATOM 2035 O O . ILE A 1 270 ? -6.98 8.211 9.781 1 94.25 270 ILE A O 1
ATOM 2039 N N . PRO A 1 271 ? -8.219 6.508 9.211 1 88.5 271 PRO A N 1
ATOM 2040 C CA . PRO A 1 271 ? -7.102 5.863 8.508 1 88.5 271 PRO A CA 1
ATOM 2041 C C . PRO A 1 271 ? -6.824 6.488 7.145 1 88.5 271 PRO A C 1
ATOM 2043 O O . PRO A 1 271 ? -7.219 5.93 6.117 1 88.5 271 PRO A O 1
ATOM 2046 N N . GLU A 1 272 ? -6.176 7.52 7.086 1 89 272 GLU A N 1
ATOM 2047 C CA . GLU A 1 272 ? -5.762 8.234 5.883 1 89 272 GLU A CA 1
ATOM 2048 C C . GLU A 1 272 ? -4.492 9.039 6.129 1 89 272 GLU A C 1
ATOM 2050 O O . GLU A 1 272 ? -4.051 9.18 7.27 1 89 272 GLU A O 1
ATOM 2055 N N . LEU A 1 273 ? -3.928 9.484 5.039 1 86.81 273 LEU A N 1
ATOM 2056 C CA . LEU A 1 273 ? -2.758 10.344 5.188 1 86.81 273 LEU A CA 1
ATOM 2057 C C . LEU A 1 273 ? -3.117 11.625 5.922 1 86.81 273 LEU A C 1
ATOM 2059 O O . LEU A 1 273 ? -4.188 12.195 5.699 1 86.81 273 LEU A O 1
ATOM 2063 N N . LYS A 1 274 ? -2.258 12.016 6.789 1 91.88 274 LYS A N 1
ATOM 2064 C CA . LYS A 1 274 ? -2.473 13.273 7.496 1 91.88 274 LYS A CA 1
ATOM 2065 C C . LYS A 1 274 ? -2.02 14.461 6.656 1 91.88 274 LYS A C 1
ATOM 2067 O O . LYS A 1 274 ? -0.835 14.805 6.645 1 91.88 274 LYS A O 1
ATOM 2072 N N . GLN A 1 275 ? -2.951 15.078 5.945 1 92.62 275 GLN A N 1
ATOM 2073 C CA . GLN A 1 275 ? -2.699 16.188 5.043 1 92.62 275 GLN A CA 1
ATOM 2074 C C . GLN A 1 275 ? -3.619 17.375 5.352 1 92.62 275 GLN A C 1
ATOM 2076 O O . GLN A 1 275 ? -4.766 17.172 5.762 1 92.62 275 GLN A O 1
ATOM 2081 N N . GLY A 1 276 ? -3.141 18.5 5.137 1 94.56 276 GLY A N 1
ATOM 2082 C CA . GLY A 1 276 ? -3.885 19.719 5.43 1 94.56 276 GLY A CA 1
ATOM 2083 C C . GLY A 1 276 ? -5.223 19.781 4.711 1 94.56 276 GLY A C 1
ATOM 2084 O O . GLY A 1 276 ? -6.238 20.125 5.316 1 94.56 276 GLY A O 1
ATOM 2085 N N . TYR A 1 277 ? -5.246 19.484 3.473 1 92.38 277 TYR A N 1
ATOM 2086 C CA . TYR A 1 277 ? -6.488 19.594 2.719 1 92.38 277 TYR A CA 1
ATOM 2087 C C . TYR A 1 277 ? -7.52 18.594 3.207 1 92.38 277 TYR A C 1
ATOM 2089 O O . TYR A 1 277 ? -8.719 18.875 3.211 1 92.38 277 TYR A O 1
ATOM 2097 N N . LEU A 1 278 ? -7.074 17.438 3.67 1 94.69 278 LEU A N 1
ATOM 2098 C CA . LEU A 1 278 ? -7.992 16.453 4.238 1 94.69 278 LEU A CA 1
ATOM 2099 C C . LEU A 1 278 ? -8.562 16.953 5.562 1 94.69 278 LEU A C 1
ATOM 2101 O O . LEU A 1 278 ? -9.75 16.766 5.84 1 94.69 278 LEU A O 1
ATOM 2105 N N . ALA A 1 279 ? -7.719 17.531 6.332 1 97.5 279 ALA A N 1
ATOM 2106 C CA . ALA A 1 279 ? -8.188 18.156 7.57 1 97.5 279 ALA A CA 1
ATOM 2107 C C . ALA A 1 279 ? -9.273 19.188 7.293 1 97.5 279 ALA A C 1
ATOM 2109 O O . ALA A 1 279 ? -10.258 19.281 8.031 1 97.5 279 ALA A O 1
ATOM 2110 N N . GLN A 1 280 ? -9.094 19.938 6.277 1 97.31 280 GLN A N 1
ATOM 2111 C CA . GLN A 1 280 ? -10.078 20.938 5.895 1 97.31 280 GLN A CA 1
ATOM 2112 C C . GLN A 1 280 ? -11.383 20.297 5.449 1 97.31 280 GLN A C 1
ATOM 2114 O O . GLN A 1 280 ? -12.469 20.828 5.707 1 97.31 280 GLN A O 1
ATOM 2119 N N . GLU A 1 281 ? -11.297 19.156 4.82 1 97.19 281 GLU A N 1
ATOM 2120 C CA . GLU A 1 281 ? -12.508 18.438 4.441 1 97.19 281 GLU A CA 1
ATOM 2121 C C . GLU A 1 281 ? -13.266 17.953 5.672 1 97.19 281 GLU A C 1
ATOM 2123 O O . GLU A 1 281 ? -14.5 17.969 5.691 1 97.19 281 GLU A O 1
ATOM 2128 N N . HIS A 1 282 ? -12.516 17.469 6.664 1 98.62 282 HIS A N 1
ATOM 2129 C CA . HIS A 1 282 ? -13.156 17.156 7.938 1 98.62 282 HIS A CA 1
ATOM 2130 C C . HIS A 1 282 ? -13.961 18.344 8.453 1 98.62 282 HIS A C 1
ATOM 2132 O O . HIS A 1 282 ? -15.109 18.172 8.883 1 98.62 282 HIS A O 1
ATOM 2138 N N . ALA A 1 283 ? -13.344 19.469 8.391 1 98.81 283 ALA A N 1
ATOM 2139 C CA . ALA A 1 283 ? -13.93 20.688 8.93 1 98.81 283 ALA A CA 1
ATOM 2140 C C . ALA A 1 283 ? -15.25 21.016 8.242 1 98.81 283 ALA A C 1
ATOM 2142 O O . ALA A 1 283 ? -16.219 21.391 8.898 1 98.81 283 ALA A O 1
ATOM 2143 N N . LYS A 1 284 ? -15.258 20.875 6.957 1 98.12 284 LYS A N 1
ATOM 2144 C CA . LYS A 1 284 ? -16.469 21.156 6.199 1 98.12 284 LYS A CA 1
ATOM 2145 C C . LYS A 1 284 ? -17.609 20.234 6.625 1 98.12 284 LYS A C 1
ATOM 2147 O O . LYS A 1 284 ? -18.75 20.672 6.801 1 98.12 284 LYS A O 1
ATOM 2152 N N . VAL A 1 285 ? -17.281 18.969 6.824 1 98.44 285 VAL A N 1
ATOM 2153 C CA . VAL A 1 285 ? -18.281 17.984 7.227 1 98.44 285 VAL A CA 1
ATOM 2154 C C . VAL A 1 285 ? -18.828 18.328 8.609 1 98.44 285 VAL A C 1
ATOM 2156 O O . VAL A 1 285 ? -20.031 18.359 8.82 1 98.44 285 VAL A O 1
ATOM 2159 N N . VAL A 1 286 ? -17.969 18.641 9.516 1 98.75 286 VAL A N 1
ATOM 2160 C CA . VAL A 1 286 ? -18.391 18.922 10.883 1 98.75 286 VAL A CA 1
ATOM 2161 C C . VAL A 1 286 ? -19.188 20.219 10.938 1 98.75 286 VAL A C 1
ATOM 2163 O O . VAL A 1 286 ? -20.188 20.297 11.656 1 98.75 286 VAL A O 1
ATOM 2166 N N . ALA A 1 287 ? -18.766 21.25 10.219 1 98.69 287 ALA A N 1
ATOM 2167 C CA . ALA A 1 287 ? -19.531 22.5 10.172 1 98.69 287 ALA A CA 1
ATOM 2168 C C . ALA A 1 287 ? -20.938 22.266 9.656 1 98.69 287 ALA A C 1
ATOM 2170 O O . ALA A 1 287 ? -21.906 22.797 10.203 1 98.69 287 ALA A O 1
ATOM 2171 N N . LYS A 1 288 ? -21 21.438 8.633 1 98.19 288 LYS A N 1
ATOM 2172 C CA . LYS A 1 288 ? -22.312 21.094 8.078 1 98.19 288 LYS A CA 1
ATOM 2173 C C . LYS A 1 288 ? -23.156 20.344 9.102 1 98.19 288 LYS A C 1
ATOM 2175 O O . LYS A 1 288 ? -24.344 20.641 9.258 1 98.19 288 LYS A O 1
ATOM 2180 N N . ASN A 1 289 ? -22.594 19.422 9.789 1 98.31 289 ASN A N 1
ATOM 2181 C CA . ASN A 1 289 ? -23.312 18.625 10.773 1 98.31 289 ASN A CA 1
ATOM 2182 C C . ASN A 1 289 ? -23.781 19.469 11.953 1 98.31 289 ASN A C 1
ATOM 2184 O O . ASN A 1 289 ? -24.922 19.328 12.406 1 98.31 289 ASN A O 1
ATOM 2188 N N . ILE A 1 290 ? -22.938 20.359 12.438 1 98.06 290 ILE A N 1
ATOM 2189 C CA . ILE A 1 290 ? -23.312 21.234 13.539 1 98.06 290 ILE A CA 1
ATOM 2190 C C . ILE A 1 290 ? -24.469 22.156 13.109 1 98.06 290 ILE A C 1
ATOM 2192 O O . ILE A 1 290 ? -25.438 22.344 13.852 1 98.06 290 ILE A O 1
ATOM 2196 N N . T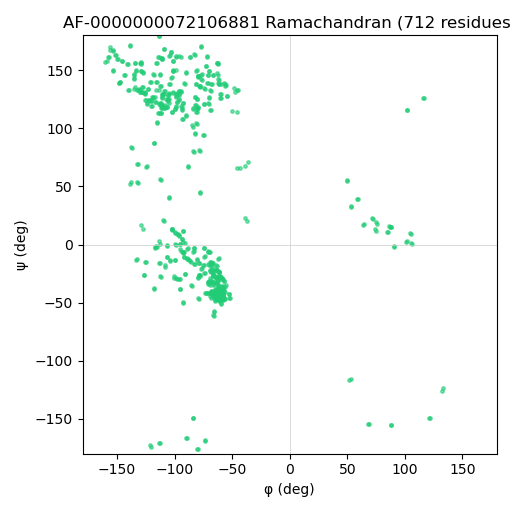HR A 1 291 ? -24.375 22.672 11.898 1 97.56 291 THR A N 1
ATOM 2197 C CA . THR A 1 291 ? -25.422 23.516 11.367 1 97.56 291 THR A CA 1
ATOM 2198 C C . THR A 1 291 ? -26.75 22.766 11.312 1 97.56 291 THR A C 1
ATOM 2200 O O . THR A 1 291 ? -27.797 23.281 11.711 1 97.56 291 THR A O 1
ATOM 2203 N N . SER A 1 292 ? -26.688 21.516 10.852 1 96.94 292 SER A N 1
ATOM 2204 C CA . SER A 1 292 ? -27.891 20.688 10.773 1 96.94 292 SER A CA 1
ATOM 2205 C C . SER A 1 292 ? -28.469 20.422 12.156 1 96.94 292 SER A C 1
ATOM 2207 O O . SER A 1 292 ? -29.688 20.5 12.352 1 96.94 292 SER A O 1
ATOM 2209 N N . LEU A 1 293 ? -27.625 20.156 13.07 1 96.44 293 LEU A N 1
ATOM 2210 C CA . LEU A 1 293 ? -28.062 19.859 14.43 1 96.44 293 LEU A CA 1
ATOM 2211 C C . LEU A 1 293 ? -28.719 21.078 15.078 1 96.44 293 LEU A C 1
ATOM 2213 O O . LEU A 1 293 ? -29.734 20.953 15.758 1 96.44 293 LEU A O 1
ATOM 2217 N N . ILE A 1 294 ? -28.141 22.203 14.859 1 95.62 294 ILE A N 1
ATOM 2218 C CA . ILE A 1 294 ? -28.672 23.453 15.398 1 95.62 294 ILE A CA 1
ATOM 2219 C C . ILE A 1 294 ? -30.062 23.719 14.812 1 95.62 294 ILE A C 1
ATOM 2221 O O . ILE A 1 294 ? -30.938 24.234 15.5 1 95.62 294 ILE A O 1
ATOM 2225 N N . LYS A 1 295 ? -30.234 23.266 13.633 1 93.94 295 LYS A N 1
ATOM 2226 C CA . LYS A 1 295 ? -31.516 23.469 12.953 1 93.94 295 LYS A CA 1
ATOM 2227 C C . LYS A 1 295 ? -32.531 22.406 13.367 1 93.94 295 LYS A C 1
ATOM 2229 O O . LYS A 1 295 ? -33.656 22.391 12.867 1 93.94 295 LYS A O 1
ATOM 2234 N N . GLY A 1 296 ? -32.125 21.469 14.188 1 92.38 296 GLY A N 1
ATOM 2235 C CA . GLY A 1 296 ? -33.094 20.562 14.797 1 92.38 296 GLY A CA 1
ATOM 2236 C C . GLY A 1 296 ? -33.094 19.188 14.172 1 92.38 296 GLY A C 1
ATOM 2237 O O . GLY A 1 296 ? -33.969 18.359 14.461 1 92.38 296 GLY A O 1
ATOM 2238 N N . VAL A 1 297 ? -32.094 18.938 13.32 1 89.56 297 VAL A N 1
ATOM 2239 C CA . VAL A 1 297 ? -32 17.594 12.75 1 89.56 297 VAL A CA 1
ATOM 2240 C C . VAL A 1 297 ? -31.562 16.609 13.828 1 89.56 297 VAL A C 1
ATOM 2242 O O . VAL A 1 297 ? -30.516 16.797 14.461 1 89.56 297 VAL A O 1
ATOM 2245 N N . GLU A 1 298 ? -32.344 15.555 14.133 1 85.56 298 GLU A N 1
ATOM 2246 C CA . GLU A 1 298 ? -32.031 14.586 15.188 1 85.56 298 GLU A CA 1
ATOM 2247 C C . GLU A 1 298 ? -31.625 13.234 14.594 1 85.56 298 GLU A C 1
ATOM 2249 O O . GLU A 1 298 ? -30.969 12.438 15.258 1 85.56 298 GLU A O 1
ATOM 2254 N N . ASP A 1 299 ? -31.984 13.047 13.391 1 86.94 299 ASP A N 1
ATOM 2255 C CA . ASP A 1 299 ? -31.688 11.789 12.711 1 86.94 299 ASP A CA 1
ATOM 2256 C C . ASP A 1 299 ? -30.25 11.766 12.203 1 86.94 299 ASP A C 1
ATOM 2258 O O . ASP A 1 299 ? -29.906 12.5 11.273 1 86.94 299 ASP A O 1
ATOM 2262 N N . ASP A 1 300 ? -29.484 10.914 12.75 1 86.62 300 ASP A N 1
ATOM 2263 C CA . ASP A 1 300 ? -28.062 10.812 12.406 1 86.62 300 ASP A CA 1
ATOM 2264 C C . ASP A 1 300 ? -27.875 10.445 10.938 1 86.62 300 ASP A C 1
ATOM 2266 O O . ASP A 1 300 ? -26.859 10.781 10.336 1 86.62 300 ASP A O 1
ATOM 2270 N N . HIS A 1 301 ? -28.844 9.758 10.422 1 87.81 301 HIS A N 1
ATOM 2271 C CA . HIS A 1 301 ? -28.75 9.344 9.031 1 87.81 301 HIS A CA 1
ATOM 2272 C C . HIS A 1 301 ? -28.812 10.539 8.086 1 87.81 301 HIS A C 1
ATOM 2274 O O . HIS A 1 301 ? -28.453 10.43 6.914 1 87.81 301 HIS A O 1
ATOM 2280 N N . LYS A 1 302 ? -29.266 11.688 8.648 1 91.38 302 LYS A N 1
ATOM 2281 C CA . LYS A 1 302 ? -29.391 12.898 7.84 1 91.38 302 LYS A CA 1
ATOM 2282 C C . LYS A 1 302 ? -28.125 13.75 7.938 1 91.38 302 LYS A C 1
ATOM 2284 O O . LYS A 1 302 ? -27.984 14.734 7.215 1 91.38 302 LYS A O 1
ATOM 2289 N N . LEU A 1 303 ? -27.219 13.391 8.781 1 96.06 303 LEU A N 1
ATOM 2290 C CA . LEU A 1 303 ? -25.969 14.117 8.945 1 96.06 303 LEU A CA 1
ATOM 2291 C C . LEU A 1 303 ? -24.969 13.719 7.863 1 96.06 303 LEU A C 1
ATOM 2293 O O . LEU A 1 303 ? -25.016 12.602 7.355 1 96.06 303 LEU A O 1
ATOM 2297 N N . ALA A 1 304 ? -24.141 14.695 7.535 1 96.81 304 ALA A N 1
ATOM 2298 C CA . ALA A 1 304 ? -23.078 14.445 6.559 1 96.81 304 ALA A CA 1
ATOM 2299 C C . ALA A 1 304 ? -22.109 13.367 7.051 1 96.81 304 ALA A C 1
ATOM 2301 O O . ALA A 1 304 ? -21.797 13.312 8.242 1 96.81 304 ALA A O 1
ATOM 2302 N N . VAL A 1 305 ? -21.703 12.578 6.141 1 96.94 305 VAL A N 1
ATOM 2303 C CA . VAL A 1 305 ? -20.766 11.484 6.414 1 96.94 305 VAL A CA 1
ATOM 2304 C C . VAL A 1 305 ? -19.422 11.766 5.746 1 96.94 305 VAL A C 1
ATOM 2306 O O . VAL A 1 305 ? -19.375 12.25 4.609 1 96.94 305 VAL A O 1
ATOM 2309 N N . TYR A 1 306 ? -18.359 11.516 6.465 1 96.69 306 TYR A N 1
ATOM 2310 C CA . TYR A 1 306 ? -17.016 11.609 5.906 1 96.69 306 TYR A CA 1
ATOM 2311 C C . TYR A 1 306 ? -16.5 10.25 5.457 1 96.69 306 TYR A C 1
ATOM 2313 O O . TYR A 1 306 ? -16.594 9.273 6.207 1 96.69 306 TYR A O 1
ATOM 2321 N N . LYS A 1 307 ? -15.984 10.242 4.273 1 88.38 307 LYS A N 1
ATOM 2322 C CA . LYS A 1 307 ? -15.352 9.039 3.74 1 88.38 307 LYS A CA 1
ATOM 2323 C C . LYS A 1 307 ? -13.836 9.211 3.67 1 88.38 307 LYS A C 1
ATOM 2325 O O . LYS A 1 307 ? -13.336 10.086 2.963 1 88.38 307 LYS A O 1
ATOM 2330 N N . PRO A 1 308 ? -13.141 8.375 4.418 1 89.44 308 PRO A N 1
ATOM 2331 C CA . PRO A 1 308 ? -11.68 8.492 4.406 1 89.44 308 PRO A CA 1
ATOM 2332 C C . PRO A 1 308 ? -11.094 8.375 3.002 1 89.44 308 PRO A C 1
ATOM 2334 O O . PRO A 1 308 ? -11.562 7.57 2.193 1 89.44 308 PRO A O 1
ATOM 2337 N N . ALA A 1 309 ? -10.117 9.289 2.746 1 82.69 309 ALA A N 1
ATOM 2338 C CA . ALA A 1 309 ? -9.406 9.227 1.47 1 82.69 309 ALA A CA 1
ATOM 2339 C C . ALA A 1 309 ? -8.531 7.98 1.386 1 82.69 309 ALA A C 1
ATOM 2341 O O . ALA A 1 309 ? -7.633 7.789 2.205 1 82.69 309 ALA A O 1
ATOM 2342 N N . THR A 1 310 ? -8.844 7.086 0.448 1 72.56 310 THR A N 1
ATOM 2343 C CA . THR A 1 310 ? -8.102 5.836 0.317 1 72.56 310 THR A CA 1
ATOM 2344 C C . THR A 1 310 ? -7.07 5.93 -0.802 1 72.56 310 THR A C 1
ATOM 2346 O O . THR A 1 310 ? -6.199 5.066 -0.928 1 72.56 310 THR A O 1
ATOM 2349 N N . LYS A 1 311 ? -7.172 6.973 -1.642 1 69.06 311 LYS A N 1
ATOM 2350 C CA . LYS A 1 311 ? -6.246 7.133 -2.76 1 69.06 311 LYS A CA 1
ATOM 2351 C C . LYS A 1 311 ? -5.039 7.977 -2.359 1 69.06 311 LYS A C 1
ATOM 2353 O O . LYS A 1 311 ? -5.184 8.992 -1.674 1 69.06 311 LYS A O 1
ATOM 2358 N N . ALA A 1 312 ? -3.914 7.512 -2.824 1 68.12 312 ALA A N 1
ATOM 2359 C CA . ALA A 1 312 ? -2.641 8.109 -2.438 1 68.12 312 ALA A CA 1
ATOM 2360 C C . ALA A 1 312 ? -2.268 9.258 -3.371 1 68.12 312 ALA A C 1
ATOM 2362 O O . ALA A 1 312 ? -1.441 9.094 -4.27 1 68.12 312 ALA A O 1
ATOM 2363 N N . LEU A 1 313 ? -2.988 10.297 -3.35 1 82.88 313 LEU A N 1
ATOM 2364 C CA . LEU A 1 313 ? -2.475 11.484 -4.012 1 82.88 313 LEU A CA 1
ATOM 2365 C C . LEU A 1 313 ? -1.543 12.266 -3.09 1 82.88 313 LEU A C 1
ATOM 2367 O O . LEU A 1 313 ? -1.927 12.625 -1.974 1 82.88 313 LEU A O 1
ATOM 2371 N N . ALA A 1 314 ? -0.31 12.391 -3.461 1 90.5 314 ALA A N 1
ATOM 2372 C CA . ALA A 1 314 ? 0.673 13.102 -2.652 1 90.5 314 ALA A CA 1
ATOM 2373 C C . ALA A 1 314 ? 1.605 13.938 -3.529 1 90.5 314 ALA A C 1
ATOM 2375 O O . ALA A 1 314 ? 2.021 13.492 -4.602 1 90.5 314 ALA A O 1
ATOM 2376 N N . ILE A 1 315 ? 1.815 15.156 -3.154 1 95.12 315 ILE A N 1
ATOM 2377 C CA . ILE A 1 315 ? 2.803 16 -3.811 1 95.12 315 ILE A CA 1
ATOM 2378 C C . ILE A 1 315 ? 3.795 16.531 -2.775 1 95.12 315 ILE A C 1
ATOM 2380 O O . ILE A 1 315 ? 3.398 17.125 -1.769 1 95.12 315 ILE A O 1
ATOM 2384 N N . VAL A 1 316 ? 5.027 16.281 -2.924 1 97.44 316 VAL A N 1
ATOM 2385 C CA . VAL A 1 316 ? 6.109 16.734 -2.059 1 97.44 316 VAL A CA 1
ATOM 2386 C C . VAL A 1 316 ? 6.977 17.75 -2.809 1 97.44 316 VAL A C 1
ATOM 2388 O O . VAL A 1 316 ? 7.566 17.422 -3.842 1 97.44 316 VAL A O 1
ATOM 2391 N N . SER A 1 317 ? 7.031 18.953 -2.332 1 98.31 317 SER A N 1
ATOM 2392 C CA . SER A 1 317 ? 7.789 20 -3.006 1 98.31 317 SER A CA 1
ATOM 2393 C C . SER A 1 317 ? 9.289 19.766 -2.885 1 98.31 317 SER A C 1
ATOM 2395 O O . SER A 1 317 ? 9.773 19.328 -1.839 1 98.31 317 SER A O 1
ATOM 2397 N N . LEU A 1 318 ? 9.961 20 -3.918 1 98.56 318 LEU A N 1
ATOM 2398 C CA . LEU A 1 318 ? 11.422 20 -3.975 1 98.56 318 LEU A CA 1
ATOM 2399 C C . LEU A 1 318 ? 11.953 21.375 -4.355 1 98.56 318 LEU A C 1
ATOM 2401 O O . LEU A 1 318 ? 12.234 21.625 -5.527 1 98.56 318 LEU A O 1
ATOM 2405 N N . GLY A 1 319 ? 12.141 22.219 -3.355 1 97.75 319 GLY A N 1
ATOM 2406 C CA . GLY A 1 319 ? 12.445 23.609 -3.621 1 97.75 319 GLY A CA 1
ATOM 2407 C C . GLY A 1 319 ? 11.289 24.375 -4.23 1 97.75 319 GLY A C 1
ATOM 2408 O O . GLY A 1 319 ? 10.125 24.031 -3.99 1 97.75 319 GLY A O 1
ATOM 2409 N N . ARG A 1 320 ? 11.578 25.438 -4.977 1 96.75 320 ARG A N 1
ATOM 2410 C CA . ARG A 1 320 ? 10.562 26.375 -5.449 1 96.75 320 ARG A CA 1
ATOM 2411 C C . ARG A 1 320 ? 9.992 25.938 -6.793 1 96.75 320 ARG A C 1
ATOM 2413 O O . ARG A 1 320 ? 8.93 26.406 -7.211 1 96.75 320 ARG A O 1
ATOM 2420 N N . LYS A 1 321 ? 10.664 24.984 -7.418 1 97.44 321 LYS A N 1
ATOM 2421 C CA . LYS A 1 321 ? 10.32 24.781 -8.82 1 97.44 321 LYS A CA 1
ATOM 2422 C C . LYS A 1 321 ? 9.961 23.312 -9.094 1 97.44 321 LYS A C 1
ATOM 2424 O O . LYS A 1 321 ? 9.25 23.016 -10.055 1 97.44 321 LYS A O 1
ATOM 2429 N N . ASP A 1 322 ? 10.469 22.422 -8.312 1 98.44 322 ASP A N 1
ATOM 2430 C CA . ASP A 1 322 ? 10.281 21 -8.578 1 98.44 322 ASP A CA 1
ATOM 2431 C C . ASP A 1 322 ? 9.445 20.344 -7.484 1 98.44 322 ASP A C 1
ATOM 2433 O O . ASP A 1 322 ? 9.266 20.906 -6.406 1 98.44 322 ASP A O 1
ATOM 2437 N N . ALA A 1 323 ? 8.914 19.203 -7.793 1 98.69 323 ALA A N 1
ATOM 2438 C CA . ALA A 1 323 ? 8.203 18.375 -6.828 1 98.69 323 ALA A CA 1
ATOM 2439 C C . ALA A 1 323 ? 8.172 16.906 -7.273 1 98.69 323 ALA A C 1
ATOM 2441 O O . ALA A 1 323 ? 8.523 16.594 -8.414 1 98.69 323 ALA A O 1
ATOM 2442 N N . VAL A 1 324 ? 7.918 16.047 -6.395 1 97.94 324 VAL A N 1
ATOM 2443 C CA . VAL A 1 324 ? 7.512 14.672 -6.688 1 97.94 324 VAL A CA 1
ATOM 2444 C C . VAL A 1 324 ? 6.02 14.508 -6.418 1 97.94 324 VAL A C 1
ATOM 2446 O O . VAL A 1 324 ? 5.516 14.938 -5.379 1 97.94 324 VAL A O 1
ATOM 2449 N N . ALA A 1 325 ? 5.352 13.984 -7.391 1 95.69 325 ALA A N 1
ATOM 2450 C CA . ALA A 1 325 ? 3.924 13.719 -7.234 1 95.69 325 ALA A CA 1
ATOM 2451 C C . ALA A 1 325 ? 3.609 12.242 -7.477 1 95.69 325 ALA A C 1
ATOM 2453 O O . ALA A 1 325 ? 4.176 11.617 -8.375 1 95.69 325 ALA A O 1
ATOM 2454 N N . GLN A 1 326 ? 2.836 11.648 -6.625 1 91.25 326 GLN A N 1
ATOM 2455 C CA . GLN A 1 326 ? 2.248 10.336 -6.84 1 91.25 326 GLN A CA 1
ATOM 2456 C C . GLN A 1 326 ? 0.739 10.43 -7.039 1 91.25 326 GLN A C 1
ATOM 2458 O O . GLN A 1 326 ? 0.042 11.062 -6.25 1 91.25 326 GLN A O 1
ATOM 2463 N N . PHE A 1 327 ? 0.28 9.844 -8.055 1 87.25 327 PHE A N 1
ATOM 2464 C CA . PHE A 1 327 ? -1.147 9.781 -8.344 1 87.25 327 PHE A CA 1
ATOM 2465 C C . PHE A 1 327 ? -1.721 8.43 -7.953 1 87.25 327 PHE A C 1
ATOM 2467 O O . PHE A 1 327 ? -1.006 7.422 -7.957 1 87.25 327 PHE A O 1
ATOM 2474 N N . PRO A 1 328 ? -2.996 8.492 -7.57 1 81.5 328 PRO A N 1
ATOM 2475 C CA . PRO A 1 328 ? -3.594 7.238 -7.113 1 81.5 328 PRO A CA 1
ATOM 2476 C C . PRO A 1 328 ? -3.65 6.18 -8.211 1 81.5 328 PRO A C 1
ATOM 2478 O O . PRO A 1 328 ? -3.678 6.516 -9.398 1 81.5 328 PRO A O 1
ATOM 2481 N N . CYS A 1 329 ? -3.693 4.953 -7.75 1 81.31 329 CYS A N 1
ATOM 2482 C CA . CYS A 1 329 ? -3.91 3.842 -8.672 1 81.31 329 CYS A CA 1
ATOM 2483 C C . CYS A 1 329 ? -5.312 3.887 -9.258 1 81.31 329 CYS A C 1
ATOM 2485 O O . CYS A 1 329 ? -6.266 4.281 -8.586 1 81.31 329 CYS A O 1
ATOM 2487 N N . LEU A 1 330 ? -5.371 3.637 -10.461 1 85.12 330 LEU A N 1
ATOM 2488 C CA . LEU A 1 330 ? -6.68 3.543 -11.109 1 85.12 330 LEU A CA 1
ATOM 2489 C C . LEU A 1 330 ? -7.16 2.096 -11.156 1 85.12 330 LEU A C 1
ATOM 2491 O O . LEU A 1 330 ? -6.363 1.182 -11.383 1 85.12 330 LEU A O 1
ATOM 2495 N N . SER A 1 331 ? -8.391 1.854 -10.75 1 91 331 SER A N 1
ATOM 2496 C CA . SER A 1 331 ? -8.969 0.525 -10.898 1 91 331 SER A CA 1
ATOM 2497 C C . SER A 1 331 ? -10.227 0.567 -11.758 1 91 331 SER A C 1
ATOM 2499 O O . SER A 1 331 ? -10.984 1.541 -11.711 1 91 331 SER A O 1
ATOM 2501 N N . ILE A 1 332 ? -10.438 -0.384 -12.625 1 93.69 332 ILE A N 1
ATOM 2502 C CA . ILE A 1 332 ? -11.633 -0.503 -13.453 1 93.69 332 ILE A CA 1
ATOM 2503 C C . ILE A 1 332 ? -12.203 -1.912 -13.328 1 93.69 332 ILE A C 1
ATOM 2505 O O . ILE A 1 332 ? -11.492 -2.855 -12.992 1 93.69 332 ILE A O 1
ATOM 2509 N N . ALA A 1 333 ? -13.508 -2.061 -13.461 1 96.75 333 ALA A N 1
ATOM 2510 C CA . ALA A 1 333 ? -14.195 -3.348 -13.5 1 96.75 333 ALA A CA 1
ATOM 2511 C C . ALA A 1 333 ? -15.133 -3.432 -14.703 1 96.75 333 ALA A C 1
ATOM 2513 O O . ALA A 1 333 ? -15.508 -2.406 -15.281 1 96.75 333 ALA A O 1
ATOM 2514 N N . GLY A 1 334 ? -15.43 -4.582 -15.141 1 96.56 334 GLY A N 1
ATOM 2515 C CA . GLY A 1 334 ? -16.391 -4.766 -16.219 1 96.56 334 GLY A CA 1
ATOM 2516 C C . GLY A 1 334 ? -15.812 -5.469 -17.422 1 96.56 334 GLY A C 1
ATOM 2517 O O . GLY A 1 334 ? -14.883 -6.273 -17.297 1 96.56 334 GLY A O 1
ATOM 2518 N N . ARG A 1 335 ? -16.281 -5.176 -18.578 1 96.81 335 ARG A N 1
ATOM 2519 C CA . ARG A 1 335 ? -15.984 -5.918 -19.797 1 96.81 335 ARG A CA 1
ATOM 2520 C C . ARG A 1 335 ? -14.625 -5.52 -20.359 1 96.81 335 ARG A C 1
ATOM 2522 O O . ARG A 1 335 ? -13.938 -6.34 -20.969 1 96.81 335 ARG A O 1
ATOM 2529 N N . ILE A 1 336 ? -14.195 -4.324 -20.109 1 94.5 336 ILE A N 1
ATOM 2530 C CA . ILE A 1 336 ? -12.938 -3.85 -20.688 1 94.5 336 ILE A CA 1
ATOM 2531 C C . ILE A 1 336 ? -11.773 -4.652 -20.125 1 94.5 336 ILE A C 1
ATOM 2533 O O . ILE A 1 336 ? -11.031 -5.289 -20.875 1 94.5 336 ILE A O 1
ATOM 2537 N N . PRO A 1 337 ? -11.617 -4.645 -18.781 1 95.06 337 PRO A N 1
ATOM 2538 C CA . PRO A 1 337 ? -10.562 -5.527 -18.297 1 95.06 337 PRO A CA 1
ATOM 2539 C C . PRO A 1 337 ? -10.844 -7 -18.562 1 95.06 337 PRO A C 1
ATOM 2541 O O . PRO A 1 337 ? -9.914 -7.801 -18.688 1 95.06 337 PRO A O 1
ATOM 2544 N N . GLY A 1 338 ? -12.125 -7.379 -18.656 1 97 338 GLY A N 1
ATOM 2545 C CA . GLY A 1 338 ? -12.5 -8.742 -19.016 1 97 338 GLY A CA 1
ATOM 2546 C C . GLY A 1 338 ? -11.961 -9.172 -20.359 1 97 338 GLY A C 1
ATOM 2547 O O . GLY A 1 338 ? -11.523 -10.312 -20.516 1 97 338 GLY A O 1
ATOM 2548 N N . MET A 1 339 ? -11.898 -8.289 -21.328 1 95.31 339 MET A N 1
ATOM 2549 C CA . MET A 1 339 ? -11.391 -8.586 -22.656 1 95.31 339 MET A CA 1
ATOM 2550 C C . MET A 1 339 ? -9.898 -8.906 -22.625 1 95.31 339 MET A C 1
ATOM 2552 O O . MET A 1 339 ? -9.391 -9.617 -23.484 1 95.31 339 MET A O 1
ATOM 2556 N N . ILE A 1 340 ? -9.289 -8.391 -21.641 1 94.12 340 ILE A N 1
ATOM 2557 C CA . ILE A 1 340 ? -7.852 -8.594 -21.516 1 94.12 340 ILE A CA 1
ATOM 2558 C C . ILE A 1 340 ? -7.57 -9.984 -20.953 1 94.12 340 ILE A C 1
ATOM 2560 O O . ILE A 1 340 ? -6.762 -10.734 -21.5 1 94.12 340 ILE A O 1
ATOM 2564 N N . LYS A 1 341 ? -8.273 -10.367 -19.906 1 96.06 341 LYS A N 1
ATOM 2565 C CA . LYS A 1 341 ? -7.859 -11.57 -19.188 1 96.06 341 LYS A CA 1
ATOM 2566 C C . LYS A 1 341 ? -8.953 -12.641 -19.234 1 96.06 341 LYS A C 1
ATOM 2568 O O . LYS A 1 341 ? -8.664 -13.82 -19.469 1 96.06 341 LYS A O 1
ATOM 2573 N N . SER A 1 342 ? -10.219 -12.328 -19.156 1 97.62 342 SER A N 1
ATOM 2574 C CA . SER A 1 342 ? -11.25 -13.25 -18.688 1 97.62 342 SER A CA 1
ATOM 2575 C C . SER A 1 342 ? -11.633 -14.242 -19.781 1 97.62 342 SER A C 1
ATOM 2577 O O . SER A 1 342 ? -12.086 -15.352 -19.484 1 97.62 342 SER A O 1
ATOM 2579 N N . GLY A 1 343 ? -11.445 -13.828 -21 1 95.88 343 GLY A N 1
ATOM 2580 C CA . GLY A 1 343 ? -11.812 -14.727 -22.078 1 95.88 343 GLY A CA 1
ATOM 2581 C C . GLY A 1 343 ? -10.938 -15.969 -22.141 1 95.88 343 GLY A C 1
ATOM 2582 O O . GLY A 1 343 ? -11.422 -17.078 -21.938 1 95.88 343 GLY A O 1
ATOM 2583 N N . ASP A 1 344 ? -9.648 -15.758 -22.344 1 96.56 344 ASP A N 1
ATOM 2584 C CA . ASP A 1 344 ? -8.719 -16.859 -22.578 1 96.56 344 ASP A CA 1
ATOM 2585 C C . ASP A 1 344 ? -7.832 -17.109 -21.359 1 96.56 344 ASP A C 1
ATOM 2587 O O . ASP A 1 344 ? -7.125 -18.109 -21.297 1 96.56 344 ASP A O 1
ATOM 2591 N N . LEU A 1 345 ? -7.879 -16.188 -20.422 1 97.75 345 LEU A N 1
ATOM 2592 C CA . LEU A 1 345 ? -7.082 -16.266 -19.203 1 97.75 345 LEU A CA 1
ATOM 2593 C C . LEU A 1 345 ? -5.605 -16.469 -19.531 1 97.75 345 LEU A C 1
ATOM 2595 O O . LEU A 1 345 ? -4.914 -17.234 -18.875 1 97.75 345 LEU A O 1
ATOM 2599 N N . PHE A 1 346 ? -5.156 -15.906 -20.656 1 96.38 346 PHE A N 1
ATOM 2600 C CA . PHE A 1 346 ? -3.771 -15.883 -21.125 1 96.38 346 PHE A CA 1
ATOM 2601 C C . PHE A 1 346 ? -3.279 -17.297 -21.422 1 96.38 346 PHE A C 1
ATOM 2603 O O . PHE A 1 346 ? -2.074 -17.547 -21.438 1 96.38 346 PHE A O 1
ATOM 2610 N N . VAL A 1 347 ? -4.164 -18.281 -21.578 1 97.56 347 VAL A N 1
ATOM 2611 C CA . VAL A 1 347 ? -3.76 -19.656 -21.875 1 97.56 347 VAL A CA 1
ATOM 2612 C C . VAL A 1 347 ? -3.062 -19.703 -23.234 1 97.56 347 VAL A C 1
ATOM 2614 O O . VAL A 1 347 ? -1.993 -20.297 -23.375 1 97.56 347 VAL A O 1
ATOM 2617 N N . GLY A 1 348 ? -3.67 -19.031 -24.25 1 95.94 348 GLY A N 1
ATOM 2618 C CA . GLY A 1 348 ? -3.055 -19 -25.562 1 95.94 348 GLY A CA 1
ATOM 2619 C C . GLY A 1 348 ? -1.656 -18.406 -25.547 1 95.94 348 GLY A C 1
ATOM 2620 O O . GLY A 1 348 ? -0.735 -18.969 -26.156 1 95.94 348 GLY A O 1
ATOM 2621 N N . LYS A 1 349 ? -1.48 -17.312 -24.922 1 94.88 349 LYS A N 1
ATOM 2622 C CA . LYS A 1 349 ? -0.182 -16.641 -24.812 1 94.88 349 LYS A CA 1
ATOM 2623 C C . LYS A 1 349 ? 0.834 -17.547 -24.109 1 94.88 349 LYS A C 1
ATOM 2625 O O . LYS A 1 349 ? 1.99 -17.625 -24.531 1 94.88 349 LYS A O 1
ATOM 2630 N N . THR A 1 350 ? 0.4 -18.172 -23.016 1 96.19 350 THR A N 1
ATOM 2631 C CA . THR A 1 350 ? 1.28 -19.062 -22.25 1 96.19 350 THR A CA 1
ATOM 2632 C C . THR A 1 350 ? 1.707 -20.25 -23.078 1 96.19 350 THR A C 1
ATOM 2634 O O . THR A 1 350 ? 2.883 -20.625 -23.094 1 96.19 350 THR A O 1
ATOM 2637 N N . ARG A 1 351 ? 0.783 -20.891 -23.797 1 96.19 351 ARG A N 1
ATOM 2638 C CA . ARG A 1 351 ? 1.089 -22 -24.688 1 96.19 351 ARG A CA 1
ATOM 2639 C C . ARG A 1 351 ? 2.082 -21.594 -25.766 1 96.19 351 ARG A C 1
ATOM 2641 O O . ARG A 1 351 ? 3.043 -22.312 -26.031 1 96.19 351 ARG A O 1
ATOM 2648 N N . LYS A 1 352 ? 1.889 -20.391 -26.328 1 94.56 352 LYS A N 1
ATOM 2649 C CA . LYS A 1 352 ? 2.799 -19.891 -27.344 1 94.56 352 LYS A CA 1
ATOM 2650 C C . LYS A 1 352 ? 4.211 -19.719 -26.797 1 94.56 352 LYS A C 1
ATOM 2652 O O . LYS A 1 352 ? 5.191 -20.016 -27.484 1 94.56 352 LYS A O 1
ATOM 2657 N N . GLY A 1 353 ? 4.293 -19.266 -25.609 1 93.06 353 GLY A N 1
ATOM 2658 C CA . GLY A 1 353 ? 5.586 -19.109 -24.969 1 93.06 353 GLY A CA 1
ATOM 2659 C C . GLY A 1 353 ? 6.332 -20.422 -24.812 1 93.06 353 GLY A C 1
ATOM 2660 O O . GLY A 1 353 ? 7.566 -20.438 -24.75 1 93.06 353 GLY A O 1
ATOM 2661 N N . LEU A 1 354 ? 5.598 -21.5 -24.797 1 94.12 354 LEU A N 1
ATOM 2662 C CA . LEU A 1 354 ? 6.191 -22.828 -24.672 1 94.12 354 LEU A CA 1
ATOM 2663 C C . LEU A 1 354 ? 6.395 -23.469 -26.047 1 94.12 354 LEU A C 1
ATOM 2665 O O . LEU A 1 354 ? 6.809 -24.625 -26.156 1 94.12 354 LEU A O 1
ATOM 2669 N N . GLY A 1 355 ? 6.035 -22.75 -27.094 1 93.31 355 GLY A N 1
ATOM 2670 C CA . GLY A 1 355 ? 6.203 -23.266 -28.453 1 93.31 355 GLY A CA 1
ATOM 2671 C C . GLY A 1 355 ? 5.031 -24.094 -28.922 1 93.31 355 GLY A C 1
ATOM 2672 O O . GLY A 1 355 ? 5.152 -24.859 -29.891 1 93.31 355 GLY A O 1
ATOM 2673 N N . LEU A 1 356 ? 3.934 -23.969 -28.203 1 94.94 356 LEU A N 1
ATOM 2674 C CA . LEU A 1 356 ? 2.746 -24.75 -28.547 1 94.94 356 LEU A CA 1
ATOM 2675 C C . LEU A 1 356 ? 1.722 -23.875 -29.266 1 94.94 356 LEU A C 1
ATOM 2677 O O . LEU A 1 356 ? 1.844 -22.656 -29.297 1 94.94 356 LEU A O 1
ATOM 2681 N N . SER A 1 357 ? 0.745 -24.531 -29.875 1 90.94 357 SER A N 1
ATOM 2682 C CA . SER A 1 357 ? -0.359 -23.812 -30.5 1 90.94 357 SER A CA 1
ATOM 2683 C C . SER A 1 357 ? -1.274 -23.188 -29.453 1 90.94 357 SER A C 1
ATOM 2685 O O . SER A 1 357 ? -1.537 -23.797 -28.406 1 90.94 357 SER A O 1
ATOM 2687 N N . SER A 1 358 ? -1.805 -22.047 -29.781 1 86 358 SER A N 1
ATOM 2688 C CA . SER A 1 358 ? -2.625 -21.297 -28.844 1 86 358 SER A CA 1
ATOM 2689 C C . SER A 1 358 ? -3.977 -21.984 -28.625 1 86 358 SER A C 1
ATOM 2691 O O . SER A 1 358 ? -4.461 -22.703 -29.5 1 86 358 SER A O 1
ATOM 2693 N N . MET B 1 1 ? 37.406 -27.812 -35.688 1 25.72 1 MET B N 1
ATOM 2694 C CA . MET B 1 1 ? 37.594 -28.688 -34.531 1 25.72 1 MET B CA 1
ATOM 2695 C C . MET B 1 1 ? 36.594 -28.312 -33.438 1 25.72 1 MET B C 1
ATOM 2697 O O . MET B 1 1 ? 36.688 -27.234 -32.844 1 25.72 1 MET B O 1
ATOM 2701 N N . SER B 1 2 ? 35.281 -28.359 -33.688 1 33.22 2 SER B N 1
ATOM 2702 C CA . SER B 1 2 ? 34.125 -27.969 -32.906 1 33.22 2 SER B CA 1
ATOM 2703 C C . SER B 1 2 ? 34.219 -28.453 -31.469 1 33.22 2 SER B C 1
ATOM 2705 O O . SER B 1 2 ? 34.312 -29.656 -31.219 1 33.22 2 SER B O 1
ATOM 2707 N N . LEU B 1 3 ? 35.156 -27.969 -30.688 1 36.03 3 LEU B N 1
ATOM 2708 C CA . LEU B 1 3 ? 35.594 -28.484 -29.391 1 36.03 3 LEU B CA 1
ATOM 2709 C C . LEU B 1 3 ? 34.438 -29.031 -28.594 1 36.03 3 LEU B C 1
ATOM 2711 O O . LEU B 1 3 ? 33.5 -28.297 -28.266 1 36.03 3 LEU B O 1
ATOM 2715 N N . GLY B 1 4 ? 33.812 -30.094 -28.859 1 42.44 4 GLY B N 1
ATOM 2716 C CA . GLY B 1 4 ? 32.688 -30.953 -28.484 1 42.44 4 GLY B CA 1
ATOM 2717 C C . GLY B 1 4 ? 32.469 -31.031 -26.984 1 42.44 4 GLY B C 1
ATOM 2718 O O . GLY B 1 4 ? 32.719 -32.062 -26.375 1 42.44 4 GLY B O 1
ATOM 2719 N N . GLY B 1 5 ? 32.938 -30.141 -26.203 1 53.25 5 GLY B N 1
ATOM 2720 C CA . GLY B 1 5 ? 32.906 -30.266 -24.766 1 53.25 5 GLY B CA 1
ATOM 2721 C C . GLY B 1 5 ? 31.547 -30.672 -24.234 1 53.25 5 GLY B C 1
ATOM 2722 O O . GLY B 1 5 ? 30.531 -30.5 -24.906 1 53.25 5 GLY B O 1
ATOM 2723 N N . GLU B 1 6 ? 31.531 -31.75 -23.203 1 77.19 6 GLU B N 1
ATOM 2724 C CA . GLU B 1 6 ? 30.344 -32.375 -22.625 1 77.19 6 GLU B CA 1
ATOM 2725 C C . GLU B 1 6 ? 29.359 -31.328 -22.141 1 77.19 6 GLU B C 1
ATOM 2727 O O . GLU B 1 6 ? 29.734 -30.344 -21.516 1 77.19 6 GLU B O 1
ATOM 2732 N N . LYS B 1 7 ? 28.109 -31.25 -22.781 1 91.31 7 LYS B N 1
ATOM 2733 C CA . LYS B 1 7 ? 27.047 -30.344 -22.375 1 91.31 7 LYS B CA 1
ATOM 2734 C C . LYS B 1 7 ? 26.875 -30.359 -20.859 1 91.31 7 LYS B C 1
ATOM 2736 O O . LYS B 1 7 ? 26.969 -31.406 -20.219 1 91.31 7 LYS B O 1
ATOM 2741 N N . LYS B 1 8 ? 26.797 -29.203 -20.297 1 96.94 8 LYS B N 1
ATOM 2742 C CA . LYS B 1 8 ? 26.547 -29.078 -18.875 1 96.94 8 LYS B CA 1
ATOM 2743 C C . LYS B 1 8 ? 25.188 -29.641 -18.484 1 96.94 8 LYS B C 1
ATOM 2745 O O . LYS B 1 8 ? 24.266 -29.656 -19.312 1 96.94 8 LYS B O 1
ATOM 2750 N N . ASN B 1 9 ? 25.156 -30.172 -17.297 1 98.56 9 ASN B N 1
ATOM 2751 C CA . ASN B 1 9 ? 23.906 -30.688 -16.75 1 98.56 9 ASN B CA 1
ATOM 2752 C C . ASN B 1 9 ? 23.172 -29.641 -15.914 1 98.56 9 ASN B C 1
ATOM 2754 O O . ASN B 1 9 ? 23.734 -29.109 -14.961 1 98.56 9 ASN B O 1
ATOM 2758 N N . VAL B 1 10 ? 21.938 -29.359 -16.328 1 98.81 10 VAL B N 1
ATOM 2759 C CA . VAL B 1 10 ? 21.078 -28.469 -15.555 1 98.81 10 VAL B CA 1
ATOM 2760 C C . VAL B 1 10 ? 19.859 -29.234 -15.055 1 98.81 10 VAL B C 1
ATOM 2762 O O . VAL B 1 10 ? 19.141 -29.844 -15.844 1 98.81 10 VAL B O 1
ATOM 2765 N N . VAL B 1 11 ? 19.672 -29.234 -13.758 1 98.94 11 VAL B N 1
ATOM 2766 C CA . VAL B 1 11 ? 18.484 -29.859 -13.172 1 98.94 11 VAL B CA 1
ATOM 2767 C C . VAL B 1 11 ? 17.5 -28.781 -12.734 1 98.94 11 VAL B C 1
ATOM 2769 O O . VAL B 1 11 ? 17.891 -27.781 -12.117 1 98.94 11 VAL B O 1
ATOM 2772 N N . VAL B 1 12 ? 16.266 -28.938 -13.148 1 98.94 12 VAL B N 1
ATOM 2773 C CA . VAL B 1 12 ? 15.156 -28.094 -12.727 1 98.94 12 VAL B CA 1
ATOM 2774 C C . VAL B 1 12 ? 14.18 -28.891 -11.867 1 98.94 12 VAL B C 1
ATOM 2776 O O . VAL B 1 12 ? 13.688 -29.938 -12.289 1 98.94 12 VAL B O 1
ATOM 2779 N N . ILE B 1 13 ? 13.945 -28.438 -10.641 1 98.88 13 ILE B N 1
ATOM 2780 C CA . ILE B 1 13 ? 12.977 -29.094 -9.766 1 98.88 13 ILE B CA 1
ATOM 2781 C C . ILE B 1 13 ? 11.68 -28.281 -9.734 1 98.88 13 ILE B C 1
ATOM 2783 O O . ILE B 1 13 ? 11.633 -27.203 -9.164 1 98.88 13 ILE B O 1
ATOM 2787 N N . GLY B 1 14 ? 10.594 -28.891 -10.281 1 98.31 14 GLY B N 1
ATOM 2788 C CA . GLY B 1 14 ? 9.312 -28.219 -10.398 1 98.31 14 GLY B CA 1
ATOM 2789 C C . GLY B 1 14 ? 9.039 -27.703 -11.805 1 98.31 14 GLY B C 1
ATOM 2790 O O . GLY B 1 14 ? 9.734 -26.812 -12.289 1 98.31 14 GLY B O 1
ATOM 2791 N N . GLY B 1 15 ? 8.078 -28.203 -12.414 1 98 15 GLY B N 1
ATOM 2792 C CA . GLY B 1 15 ? 7.695 -27.828 -13.766 1 98 15 GLY B CA 1
ATOM 2793 C C . GLY B 1 15 ? 6.457 -26.953 -13.82 1 98 15 GLY B C 1
ATOM 2794 O O . GLY B 1 15 ? 5.539 -27.219 -14.602 1 98 15 GLY B O 1
ATOM 2795 N N . GLY B 1 16 ? 6.355 -25.984 -12.883 1 97.62 16 GLY B N 1
ATOM 2796 C CA . GLY B 1 16 ? 5.281 -25 -12.883 1 97.62 16 GLY B CA 1
ATOM 2797 C C . GLY B 1 16 ? 5.559 -23.812 -13.781 1 97.62 16 GLY B C 1
ATOM 2798 O O . GLY B 1 16 ? 6.238 -23.953 -14.805 1 97.62 16 GLY B O 1
ATOM 2799 N N . ALA B 1 17 ? 5.047 -22.641 -13.438 1 97.38 17 ALA B N 1
ATOM 2800 C CA . ALA B 1 17 ? 5.066 -21.438 -14.273 1 97.38 17 ALA B CA 1
ATOM 2801 C C . ALA B 1 17 ? 6.496 -20.984 -14.547 1 97.38 17 ALA B C 1
ATOM 2803 O O . ALA B 1 17 ? 6.793 -20.469 -15.625 1 97.38 17 ALA B O 1
ATOM 2804 N N . ALA B 1 18 ? 7.352 -21.156 -13.602 1 98.56 18 ALA B N 1
ATOM 2805 C CA . ALA B 1 18 ? 8.727 -20.688 -13.75 1 98.56 18 ALA B CA 1
ATOM 2806 C C . ALA B 1 18 ? 9.625 -21.797 -14.297 1 98.56 18 ALA B C 1
ATOM 2808 O O . ALA B 1 18 ? 10.273 -21.625 -15.336 1 98.56 18 ALA B O 1
ATOM 2809 N N . GLY B 1 19 ? 9.594 -23 -13.727 1 98.75 19 GLY B N 1
ATOM 2810 C CA . GLY B 1 19 ? 10.477 -24.094 -14.117 1 98.75 19 GLY B CA 1
ATOM 2811 C C . GLY B 1 19 ? 10.297 -24.531 -15.555 1 98.75 19 GLY B C 1
ATOM 2812 O O . GLY B 1 19 ? 11.266 -24.875 -16.234 1 98.75 19 GLY B O 1
ATOM 2813 N N . SER B 1 20 ? 9.078 -24.531 -16.016 1 98.62 20 SER B N 1
ATOM 2814 C CA . SER B 1 20 ? 8.805 -24.906 -17.391 1 98.62 20 SER B CA 1
ATOM 2815 C C . SER B 1 20 ? 9.531 -23.984 -18.375 1 98.62 20 SER B C 1
ATOM 2817 O O . SER B 1 20 ? 10.062 -24.453 -19.391 1 98.62 20 SER B O 1
ATOM 2819 N N . VAL B 1 21 ? 9.578 -22.719 -18.031 1 98.44 21 VAL B N 1
ATOM 2820 C CA . VAL B 1 21 ? 10.195 -21.734 -18.922 1 98.44 21 VAL B CA 1
ATOM 2821 C C . VAL B 1 21 ? 11.711 -21.922 -18.938 1 98.44 21 VAL B C 1
ATOM 2823 O O . VAL B 1 21 ? 12.336 -21.859 -19.984 1 98.44 21 VAL B O 1
ATOM 2826 N N . VAL B 1 22 ? 12.336 -22.172 -17.781 1 98.81 22 VAL B N 1
ATOM 2827 C CA . VAL B 1 22 ? 13.766 -22.438 -17.734 1 98.81 22 VAL B CA 1
ATOM 2828 C C . VAL B 1 22 ? 14.109 -23.656 -18.578 1 98.81 22 VAL B C 1
ATOM 2830 O O . VAL B 1 22 ? 15.008 -23.594 -19.422 1 98.81 22 VAL B O 1
ATOM 2833 N N . ALA B 1 23 ? 13.398 -24.766 -18.375 1 98.81 23 ALA B N 1
ATOM 2834 C CA . ALA B 1 23 ? 13.656 -26.016 -19.094 1 98.81 23 ALA B CA 1
ATOM 2835 C C . ALA B 1 23 ? 13.5 -25.812 -20.609 1 98.81 23 ALA B C 1
ATOM 2837 O O . ALA B 1 23 ? 14.359 -26.234 -21.391 1 98.81 23 ALA B O 1
ATOM 2838 N N . LYS B 1 24 ? 12.391 -25.125 -20.953 1 98.56 24 LYS B N 1
ATOM 2839 C CA . LYS B 1 24 ? 12.117 -24.875 -22.375 1 98.56 24 LYS B CA 1
ATOM 2840 C C . LYS B 1 24 ? 13.219 -24.047 -23 1 98.56 24 LYS B C 1
ATOM 2842 O O . LYS B 1 24 ? 13.664 -24.328 -24.125 1 98.56 24 LYS B O 1
ATOM 2847 N N . THR B 1 25 ? 13.68 -23.078 -22.281 1 98.38 25 THR B N 1
ATOM 2848 C CA . THR B 1 25 ? 14.656 -22.125 -22.812 1 98.38 25 THR B CA 1
ATOM 2849 C C . THR B 1 25 ? 16.016 -22.797 -22.984 1 98.38 25 THR B C 1
ATOM 2851 O O . THR B 1 25 ? 16.734 -22.531 -23.953 1 98.38 25 THR B O 1
ATOM 2854 N N . LEU B 1 26 ? 16.375 -23.75 -22.141 1 98.5 26 LEU B N 1
ATOM 2855 C CA . LEU B 1 26 ? 17.75 -24.234 -22.078 1 98.5 26 LEU B CA 1
ATOM 2856 C C . LEU B 1 26 ? 17.891 -25.594 -22.766 1 98.5 26 LEU B C 1
ATOM 2858 O O . LEU B 1 26 ? 19 -26.031 -23.047 1 98.5 26 LEU B O 1
ATOM 2862 N N . GLN B 1 27 ? 16.828 -26.328 -23.078 1 97.94 27 GLN B N 1
ATOM 2863 C CA . GLN B 1 27 ? 16.844 -27.734 -23.422 1 97.94 27 GLN B CA 1
ATOM 2864 C C . GLN B 1 27 ? 17.656 -27.984 -24.688 1 97.94 27 GLN B C 1
ATOM 2866 O O . GLN B 1 27 ? 18.156 -29.094 -24.906 1 97.94 27 GLN B O 1
ATOM 2871 N N . ASN B 1 28 ? 17.828 -26.938 -25.547 1 96.12 28 ASN B N 1
ATOM 2872 C CA . ASN B 1 28 ? 18.562 -27.141 -26.781 1 96.12 28 ASN B CA 1
ATOM 2873 C C . ASN B 1 28 ? 20.047 -26.812 -26.625 1 96.12 28 ASN B C 1
ATOM 2875 O O . ASN B 1 28 ? 20.844 -27.109 -27.5 1 96.12 28 ASN B O 1
ATOM 2879 N N . GLU B 1 29 ? 20.406 -26.281 -25.453 1 95.5 29 GLU B N 1
ATOM 2880 C CA . GLU B 1 29 ? 21.781 -25.812 -25.266 1 95.5 29 GLU B CA 1
ATOM 2881 C C . GLU B 1 29 ? 22.531 -26.688 -24.266 1 95.5 29 GLU B C 1
ATOM 2883 O O . GLU B 1 29 ? 23.766 -26.812 -24.328 1 95.5 29 GLU B O 1
ATOM 2888 N N . VAL B 1 30 ? 21.766 -27.25 -23.391 1 97.94 30 VAL B N 1
ATOM 2889 C CA . VAL B 1 30 ? 22.375 -28.047 -22.328 1 97.94 30 VAL B CA 1
ATOM 2890 C C . VAL B 1 30 ? 21.562 -29.312 -22.094 1 97.94 30 VAL B C 1
ATOM 2892 O O . VAL B 1 30 ? 20.5 -29.484 -22.688 1 97.94 30 VAL B O 1
ATOM 2895 N N . ASN B 1 31 ? 22.109 -30.25 -21.234 1 98.31 31 ASN B N 1
ATOM 2896 C CA . ASN B 1 31 ? 21.344 -31.406 -20.797 1 98.31 31 ASN B CA 1
ATOM 2897 C C . ASN B 1 31 ? 20.406 -31.047 -19.641 1 98.31 31 ASN B C 1
ATOM 2899 O O . ASN B 1 31 ? 20.844 -30.922 -18.5 1 98.31 31 ASN B O 1
ATOM 2903 N N . VAL B 1 32 ? 19.188 -30.938 -19.984 1 98.75 32 VAL B N 1
ATOM 2904 C CA . VAL B 1 32 ? 18.219 -30.547 -18.984 1 98.75 32 VAL B CA 1
ATOM 2905 C C . VAL B 1 32 ? 17.5 -31.766 -18.438 1 98.75 32 VAL B C 1
ATOM 2907 O O . VAL B 1 32 ? 17.031 -32.625 -19.203 1 98.75 32 VAL B O 1
ATOM 2910 N N . SER B 1 33 ? 17.438 -31.906 -17.125 1 98.88 33 SER B N 1
ATOM 2911 C CA . SER B 1 33 ? 16.547 -32.812 -16.422 1 98.88 33 SER B CA 1
ATOM 2912 C C . SER B 1 33 ? 15.5 -32.062 -15.617 1 98.88 33 SER B C 1
ATOM 2914 O O . SER B 1 33 ? 15.844 -31.234 -14.766 1 98.88 33 SER B O 1
ATOM 2916 N N . LEU B 1 34 ? 14.25 -32.312 -15.938 1 98.88 34 LEU B N 1
ATOM 2917 C CA . LEU B 1 34 ? 13.148 -31.75 -15.172 1 98.88 34 LEU B CA 1
ATOM 2918 C C . LEU B 1 34 ? 12.586 -32.781 -14.188 1 98.88 34 LEU B C 1
ATOM 2920 O O . LEU B 1 34 ? 12.086 -33.812 -14.586 1 98.88 34 LEU B O 1
ATOM 2924 N N . ILE B 1 35 ? 12.711 -32.469 -12.93 1 98.69 35 ILE B N 1
ATOM 2925 C CA . ILE B 1 35 ? 12.125 -33.281 -11.867 1 98.69 35 ILE B CA 1
ATOM 2926 C C . ILE B 1 35 ? 10.805 -32.656 -11.406 1 98.69 35 ILE B C 1
ATOM 2928 O O . ILE B 1 35 ? 10.781 -31.5 -10.953 1 98.69 35 ILE B O 1
ATOM 2932 N N . ASP B 1 36 ? 9.75 -33.344 -11.547 1 97.75 36 ASP B N 1
ATOM 2933 C CA . ASP B 1 36 ? 8.422 -32.906 -11.133 1 97.75 36 ASP B CA 1
ATOM 2934 C C . ASP B 1 36 ? 7.559 -34.094 -10.703 1 97.75 36 ASP B C 1
ATOM 2936 O O . ASP B 1 36 ? 7.578 -35.156 -11.344 1 97.75 36 ASP B O 1
ATOM 2940 N N . GLU B 1 37 ? 6.832 -33.844 -9.617 1 95.88 37 GLU B N 1
ATOM 2941 C CA . GLU B 1 37 ? 5.934 -34.906 -9.164 1 95.88 37 GLU B CA 1
ATOM 2942 C C . GLU B 1 37 ? 4.859 -35.188 -10.211 1 95.88 37 GLU B C 1
ATOM 2944 O O . GLU B 1 37 ? 4.418 -36.344 -10.352 1 95.88 37 GLU B O 1
ATOM 2949 N N . LYS B 1 38 ? 4.453 -34.188 -10.922 1 96.81 38 LYS B N 1
ATOM 2950 C CA . LYS B 1 38 ? 3.447 -34.344 -11.969 1 96.81 38 LYS B CA 1
ATOM 2951 C C . LYS B 1 38 ? 4.094 -34.438 -13.352 1 96.81 38 LYS B C 1
ATOM 2953 O O . LYS B 1 38 ? 5.203 -33.938 -13.555 1 96.81 38 LYS B O 1
ATOM 2958 N N . GLU B 1 39 ? 3.379 -34.938 -14.305 1 97.31 39 GLU B N 1
ATOM 2959 C CA . GLU B 1 39 ? 3.891 -35.094 -15.664 1 97.31 39 GLU B CA 1
ATOM 2960 C C . GLU B 1 39 ? 3.473 -33.938 -16.562 1 97.31 39 GLU B C 1
ATOM 2962 O O . GLU B 1 39 ? 3.631 -34.031 -17.781 1 97.31 39 GLU B O 1
ATOM 2967 N N . TYR B 1 40 ? 2.887 -32.906 -15.945 1 97.69 40 TYR B N 1
ATOM 2968 C CA . TYR B 1 40 ? 2.303 -31.844 -16.75 1 97.69 40 TYR B CA 1
ATOM 2969 C C . TYR B 1 40 ? 2.566 -30.484 -16.125 1 97.69 40 TYR B C 1
ATOM 2971 O O . TYR B 1 40 ? 2.883 -30.391 -14.938 1 97.69 40 TYR B O 1
ATOM 2979 N N . PHE B 1 41 ? 2.553 -29.484 -16.969 1 97.88 41 PHE B N 1
ATOM 2980 C CA . PHE B 1 41 ? 2.447 -28.094 -16.547 1 97.88 41 PHE B CA 1
ATOM 2981 C C . PHE B 1 41 ? 0.994 -27.625 -16.562 1 97.88 41 PHE B C 1
ATOM 2983 O O . PHE B 1 41 ? 0.328 -27.703 -17.594 1 97.88 41 PHE B O 1
ATOM 2990 N N . GLU B 1 42 ? 0.562 -27.25 -15.391 1 97.19 42 GLU B N 1
ATOM 2991 C CA . GLU B 1 42 ? -0.762 -26.656 -15.266 1 97.19 42 GLU B CA 1
ATOM 2992 C C . GLU B 1 42 ? -0.68 -25.125 -15.281 1 97.19 42 GLU B C 1
ATOM 2994 O O . GLU B 1 42 ? 0.105 -24.547 -14.531 1 97.19 42 GLU B O 1
ATOM 2999 N N . ILE B 1 43 ? -1.43 -24.484 -16.219 1 97.19 43 ILE B N 1
ATOM 3000 C CA . ILE B 1 43 ? -1.596 -23.047 -16.172 1 97.19 43 ILE B CA 1
ATOM 3001 C C . ILE B 1 43 ? -2.568 -22.672 -15.047 1 97.19 43 ILE B C 1
ATOM 3003 O O . ILE B 1 43 ? -3.779 -22.594 -15.273 1 97.19 43 ILE B O 1
ATOM 3007 N N . THR B 1 44 ? -2.055 -22.375 -13.922 1 95.25 44 THR B N 1
ATOM 3008 C CA . THR B 1 44 ? -2.803 -22.375 -12.672 1 95.25 44 THR B CA 1
ATOM 3009 C C . THR B 1 44 ? -3.814 -21.234 -12.641 1 95.25 44 THR B C 1
ATOM 3011 O O . THR B 1 44 ? -4.879 -21.359 -12.031 1 95.25 44 THR B O 1
ATOM 3014 N N . TRP B 1 45 ? -3.553 -20.141 -13.312 1 95.81 45 TRP B N 1
ATOM 3015 C CA . TRP B 1 45 ? -4.492 -19.016 -13.289 1 95.81 45 TRP B CA 1
ATOM 3016 C C . TRP B 1 45 ? -5.715 -19.312 -14.148 1 95.81 45 TRP B C 1
ATOM 3018 O O . TRP B 1 45 ? -6.672 -18.547 -14.172 1 95.81 45 TRP B O 1
ATOM 3028 N N . ALA B 1 46 ? -5.738 -20.484 -14.828 1 96.44 46 ALA B N 1
ATOM 3029 C CA . ALA B 1 46 ? -6.879 -20.922 -15.625 1 96.44 46 ALA B CA 1
ATOM 3030 C C . ALA B 1 46 ? -7.633 -22.047 -14.93 1 96.44 46 ALA B C 1
ATOM 3032 O O . ALA B 1 46 ? -8.641 -22.531 -15.438 1 96.44 46 ALA B O 1
ATOM 3033 N N . SER B 1 47 ? -7.184 -22.469 -13.797 1 96.56 47 SER B N 1
ATOM 3034 C CA . SER B 1 47 ? -7.684 -23.672 -13.133 1 96.56 47 SER B CA 1
ATOM 3035 C C . SER B 1 47 ? -9.148 -23.516 -12.742 1 96.56 47 SER B C 1
ATOM 3037 O O . SER B 1 47 ? -9.938 -24.453 -12.859 1 96.56 47 SER B O 1
ATOM 3039 N N . LEU B 1 48 ? -9.547 -22.359 -12.297 1 98.06 48 LEU B N 1
ATOM 3040 C CA . LEU B 1 48 ? -10.898 -22.188 -11.789 1 98.06 48 LEU B CA 1
ATOM 3041 C C . LEU B 1 48 ? -11.922 -22.25 -12.922 1 98.06 48 LEU B C 1
ATOM 3043 O O . LEU B 1 48 ? -13.023 -22.766 -12.734 1 98.06 48 LEU B O 1
ATOM 3047 N N . ARG B 1 49 ? -11.578 -21.766 -14.133 1 98.19 49 ARG B N 1
ATOM 3048 C CA . ARG B 1 49 ? -12.414 -21.953 -15.312 1 98.19 49 ARG B CA 1
ATOM 3049 C C . ARG B 1 49 ? -12.625 -23.438 -15.602 1 98.19 49 ARG B C 1
ATOM 3051 O O . ARG B 1 49 ? -13.727 -23.859 -15.961 1 98.19 49 ARG B O 1
ATOM 3058 N N . SER B 1 50 ? -11.594 -24.188 -15.414 1 98.31 50 SER B N 1
ATOM 3059 C CA . SER B 1 50 ? -11.648 -25.625 -15.703 1 98.31 50 SER B CA 1
ATOM 3060 C C . SER B 1 50 ? -12.625 -26.328 -14.766 1 98.31 50 SER B C 1
ATOM 3062 O O . SER B 1 50 ? -13.109 -27.422 -15.078 1 98.31 50 SER B O 1
ATOM 3064 N N . MET B 1 51 ? -12.898 -25.75 -13.625 1 98.25 51 MET B N 1
ATOM 3065 C CA . MET B 1 51 ? -13.812 -26.359 -12.664 1 98.25 51 MET B CA 1
ATOM 3066 C C . MET B 1 51 ? -15.266 -26.172 -13.109 1 98.25 51 MET B C 1
ATOM 3068 O O . MET B 1 51 ? -16.156 -26.891 -12.641 1 98.25 51 MET B O 1
ATOM 3072 N N . VAL B 1 52 ? -15.539 -25.219 -13.961 1 98.56 52 VAL B N 1
ATOM 3073 C CA . VAL B 1 52 ? -16.906 -24.984 -14.43 1 98.56 52 VAL B CA 1
ATOM 3074 C C . VAL B 1 52 ? -17 -25.312 -15.914 1 98.56 52 VAL B C 1
ATOM 3076 O O . VAL B 1 52 ? -18.109 -25.453 -16.453 1 98.56 52 VAL B O 1
ATOM 3079 N N . GLU B 1 53 ? -15.922 -25.422 -16.609 1 98.12 53 GLU B N 1
ATOM 3080 C CA . GLU B 1 53 ? -15.789 -25.812 -18.016 1 98.12 53 GLU B CA 1
ATOM 3081 C C . GLU B 1 53 ? -14.633 -26.781 -18.203 1 98.12 53 GLU B C 1
ATOM 3083 O O . GLU B 1 53 ? -13.562 -26.391 -18.688 1 98.12 53 GLU B O 1
ATOM 3088 N N . PRO B 1 54 ? -14.852 -28.031 -17.969 1 97.44 54 PRO B N 1
ATOM 3089 C CA . PRO B 1 54 ? -13.758 -29 -17.969 1 97.44 54 PRO B CA 1
ATOM 3090 C C . PRO B 1 54 ? -13.016 -29.062 -19.297 1 97.44 54 PRO B C 1
ATOM 3092 O O . PRO B 1 54 ? -11.82 -29.359 -19.344 1 97.44 54 PRO B O 1
ATOM 3095 N N . GLU B 1 55 ? -13.688 -28.766 -20.406 1 96.81 55 GLU B N 1
ATOM 3096 C CA . GLU B 1 55 ? -13.047 -28.766 -21.719 1 96.81 55 GLU B CA 1
ATOM 3097 C C . GLU B 1 55 ? -11.898 -27.766 -21.781 1 96.81 55 GLU B C 1
ATOM 3099 O O . GLU B 1 55 ? -10.938 -27.969 -22.531 1 96.81 55 GLU B O 1
ATOM 3104 N N . PHE B 1 56 ? -11.977 -26.719 -20.984 1 97.38 56 PHE B N 1
ATOM 3105 C CA . PHE B 1 56 ? -10.945 -25.688 -20.922 1 97.38 56 PHE B CA 1
ATOM 3106 C C . PHE B 1 56 ? -9.633 -26.281 -20.406 1 97.38 56 PHE B C 1
ATOM 3108 O O . PHE B 1 56 ? -8.555 -25.812 -20.781 1 97.38 56 PHE B O 1
ATOM 3115 N N . ALA B 1 57 ? -9.672 -27.312 -19.609 1 97.38 57 ALA B N 1
ATOM 3116 C CA . ALA B 1 57 ? -8.508 -27.953 -19 1 97.38 57 ALA B CA 1
ATOM 3117 C C . ALA B 1 57 ? -7.641 -28.625 -20.062 1 97.38 57 ALA B C 1
ATOM 3119 O O . ALA B 1 57 ? -6.434 -28.781 -19.875 1 97.38 57 ALA B O 1
ATOM 3120 N N . LYS B 1 58 ? -8.227 -29.031 -21.156 1 96.75 58 LYS B N 1
ATOM 3121 C CA . LYS B 1 58 ? -7.469 -29.672 -22.219 1 96.75 58 LYS B CA 1
ATOM 3122 C C . LYS B 1 58 ? -6.383 -28.75 -22.766 1 96.75 58 LYS B C 1
ATOM 3124 O O . LYS B 1 58 ? -5.344 -29.219 -23.234 1 96.75 58 LYS B O 1
ATOM 3129 N N . ARG B 1 59 ? -6.641 -27.469 -22.641 1 96.81 59 ARG B N 1
ATOM 3130 C CA . ARG B 1 59 ? -5.676 -26.484 -23.109 1 96.81 59 ARG B CA 1
ATOM 3131 C C . ARG B 1 59 ? -4.781 -26 -21.984 1 96.81 59 ARG B C 1
ATOM 3133 O O . ARG B 1 59 ? -3.621 -25.641 -22.203 1 96.81 59 ARG B O 1
ATOM 3140 N N . SER B 1 60 ? -5.27 -25.984 -20.75 1 97.75 60 SER B N 1
ATOM 3141 C CA . SER B 1 60 ? -4.547 -25.359 -19.656 1 97.75 60 SER B CA 1
ATOM 3142 C C . SER B 1 60 ? -3.662 -26.375 -18.938 1 97.75 60 SER B C 1
ATOM 3144 O O . SER B 1 60 ? -2.844 -26 -18.094 1 97.75 60 SER B O 1
ATOM 3146 N N . VAL B 1 61 ? -3.803 -27.625 -19.219 1 97.88 61 VAL B N 1
ATOM 3147 C CA . VAL B 1 61 ? -2.93 -28.688 -18.734 1 97.88 61 VAL B CA 1
ATOM 3148 C C . VAL B 1 61 ? -2.117 -29.266 -19.906 1 97.88 61 VAL B C 1
ATOM 3150 O O . VAL B 1 61 ? -2.682 -29.781 -20.859 1 97.88 61 VAL B O 1
ATOM 3153 N N . VAL B 1 62 ? -0.827 -29.141 -19.812 1 98 62 VAL B N 1
ATOM 3154 C CA . VAL B 1 62 ? 0.054 -29.5 -20.922 1 98 62 VAL B CA 1
ATOM 3155 C C . VAL B 1 62 ? 1.096 -30.516 -20.438 1 98 62 VAL B C 1
ATOM 3157 O O . VAL B 1 62 ? 1.837 -30.25 -19.5 1 98 62 VAL B O 1
ATOM 3160 N N . SER B 1 63 ? 1.181 -31.641 -21.078 1 98.06 63 SER B N 1
ATOM 3161 C CA . SER B 1 63 ? 2.211 -32.594 -20.719 1 98.06 63 SER B CA 1
ATOM 3162 C C . SER B 1 63 ? 3.607 -32.031 -20.906 1 98.06 63 SER B C 1
ATOM 3164 O O . SER B 1 63 ? 3.877 -31.344 -21.891 1 98.06 63 SER B O 1
ATOM 3166 N N . HIS B 1 64 ? 4.469 -32.312 -19.938 1 98.69 64 HIS B N 1
ATOM 3167 C CA . HIS B 1 64 ? 5.828 -31.781 -20.047 1 98.69 64 HIS B CA 1
ATOM 3168 C C . HIS B 1 64 ? 6.484 -32.188 -21.344 1 98.69 64 HIS B C 1
ATOM 3170 O O . HIS B 1 64 ? 7.203 -31.422 -21.969 1 98.69 64 HIS B O 1
ATOM 3176 N N . SER B 1 65 ? 6.207 -33.375 -21.828 1 97.88 65 SER B N 1
ATOM 3177 C CA . SER B 1 65 ? 6.855 -33.938 -23 1 97.88 65 SER B CA 1
ATOM 3178 C C . SER B 1 65 ? 6.445 -33.188 -24.266 1 97.88 65 SER B C 1
ATOM 3180 O O . SER B 1 65 ? 7.137 -33.281 -25.297 1 97.88 65 SER B O 1
ATOM 3182 N N . GLU B 1 66 ? 5.32 -32.562 -24.219 1 97.12 66 GLU B N 1
ATOM 3183 C CA . GLU B 1 66 ? 4.805 -31.859 -25.391 1 97.12 66 GLU B CA 1
ATOM 3184 C C . GLU B 1 66 ? 5.672 -30.641 -25.734 1 97.12 66 GLU B C 1
ATOM 3186 O O . GLU B 1 66 ? 5.809 -30.297 -26.922 1 97.12 66 GLU B O 1
ATOM 3191 N N . TYR B 1 67 ? 6.238 -30.016 -24.766 1 97.56 67 TYR B N 1
ATOM 3192 C CA . TYR B 1 67 ? 6.98 -28.797 -25.047 1 97.56 67 TYR B CA 1
ATOM 3193 C C . TYR B 1 67 ? 8.453 -28.969 -24.703 1 97.56 67 TYR B C 1
ATOM 3195 O O . TYR B 1 67 ? 9.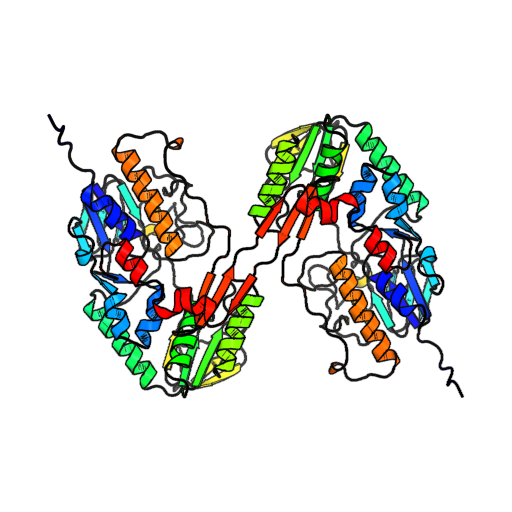258 -28.062 -24.922 1 97.56 67 TYR B O 1
ATOM 3203 N N . LEU B 1 68 ? 8.836 -30.156 -24.156 1 98.44 68 LEU B N 1
ATOM 3204 C CA . LEU B 1 68 ? 10.219 -30.438 -23.797 1 98.44 68 LEU B CA 1
ATOM 3205 C C . LEU B 1 68 ? 10.703 -31.719 -24.469 1 98.44 68 LEU B C 1
ATOM 3207 O O . LEU B 1 68 ? 11.102 -32.656 -23.812 1 98.44 68 LEU B O 1
ATOM 3211 N N . PRO B 1 69 ? 10.82 -31.719 -25.797 1 97.19 69 PRO B N 1
ATOM 3212 C CA . PRO B 1 69 ? 11.234 -32.938 -26.484 1 97.19 69 PRO B CA 1
ATOM 3213 C C . PRO B 1 69 ? 12.695 -33.312 -26.234 1 97.19 69 PRO B C 1
ATOM 3215 O O . PRO B 1 69 ? 13.094 -34.469 -26.422 1 97.19 69 PRO B O 1
ATOM 3218 N N . HIS B 1 70 ? 13.492 -32.406 -25.766 1 97.81 70 HIS B N 1
ATOM 3219 C CA . HIS B 1 70 ? 14.922 -32.656 -25.656 1 97.81 70 HIS B CA 1
ATOM 3220 C C . HIS B 1 70 ? 15.367 -32.719 -24.188 1 97.81 70 HIS B C 1
ATOM 3222 O O . HIS B 1 70 ? 16.562 -32.812 -23.906 1 97.81 70 HIS B O 1
ATOM 3228 N N . ALA B 1 71 ? 14.438 -32.562 -23.266 1 98.38 71 ALA B N 1
ATOM 3229 C CA . ALA B 1 71 ? 14.758 -32.656 -21.844 1 98.38 71 ALA B CA 1
ATOM 3230 C C . ALA B 1 71 ? 14.414 -34.031 -21.281 1 98.38 71 ALA B C 1
ATOM 3232 O O . ALA B 1 71 ? 13.531 -34.719 -21.797 1 98.38 71 ALA B O 1
ATOM 3233 N N . LYS B 1 72 ? 15.141 -34.438 -20.312 1 98.5 72 LYS B N 1
ATOM 3234 C CA . LYS B 1 72 ? 14.781 -35.625 -19.531 1 98.5 72 LYS B CA 1
ATOM 3235 C C . LYS B 1 72 ? 13.75 -35.281 -18.469 1 98.5 72 LYS B C 1
ATOM 3237 O O . LYS B 1 72 ? 14 -34.469 -17.594 1 98.5 72 LYS B O 1
ATOM 3242 N N . ILE B 1 73 ? 12.609 -35.969 -18.594 1 98.31 73 ILE B N 1
ATOM 3243 C CA . ILE B 1 73 ? 11.539 -35.75 -17.625 1 98.31 73 ILE B CA 1
ATOM 3244 C C . ILE B 1 73 ? 11.578 -36.844 -16.562 1 98.31 73 ILE B C 1
ATOM 3246 O O . ILE B 1 73 ? 11.523 -38.031 -16.875 1 98.31 73 ILE B O 1
ATOM 3250 N N . ILE B 1 74 ? 11.711 -36.438 -15.328 1 98.06 74 ILE B N 1
ATOM 3251 C CA . ILE B 1 74 ? 11.711 -37.375 -14.188 1 98.06 74 ILE B CA 1
ATOM 3252 C C . ILE B 1 74 ? 10.492 -37.094 -13.305 1 98.06 74 ILE B C 1
ATOM 3254 O O . ILE B 1 74 ? 10.453 -36.094 -12.57 1 98.06 74 ILE B O 1
ATOM 3258 N N . SER B 1 75 ? 9.484 -37.969 -13.391 1 96.19 75 SER B N 1
ATOM 3259 C CA . SER B 1 75 ? 8.242 -37.812 -12.641 1 96.19 75 SER B CA 1
ATOM 3260 C C . SER B 1 75 ? 8.383 -38.344 -11.219 1 96.19 75 SER B C 1
ATOM 3262 O O . SER B 1 75 ? 7.98 -39.5 -10.938 1 96.19 75 SER B O 1
ATOM 3264 N N . SER B 1 76 ? 8.953 -37.625 -10.375 1 95.88 76 SER B N 1
ATOM 3265 C CA . SER B 1 76 ? 9.219 -37.969 -8.984 1 95.88 76 SER B CA 1
ATOM 3266 C C . SER B 1 76 ? 9.43 -36.719 -8.133 1 95.88 76 SER B C 1
ATOM 3268 O O . SER B 1 76 ? 9.711 -35.656 -8.664 1 95.88 76 SER B O 1
ATOM 3270 N N . ALA B 1 77 ? 9.227 -36.875 -6.875 1 96.31 77 ALA B N 1
ATOM 3271 C CA . ALA B 1 77 ? 9.594 -35.781 -5.957 1 96.31 77 ALA B CA 1
ATOM 3272 C C . ALA B 1 77 ? 11.102 -35.75 -5.738 1 96.31 77 ALA B C 1
ATOM 3274 O O . ALA B 1 77 ? 11.773 -36.781 -5.742 1 96.31 77 ALA B O 1
ATOM 3275 N N . ALA B 1 78 ? 11.664 -34.531 -5.637 1 97.94 78 ALA B N 1
ATOM 3276 C CA . ALA B 1 78 ? 13.008 -34.375 -5.078 1 97.94 78 ALA B CA 1
ATOM 3277 C C . ALA B 1 78 ? 12.984 -34.469 -3.557 1 97.94 78 ALA B C 1
ATOM 3279 O O . ALA B 1 78 ? 12.133 -33.844 -2.904 1 97.94 78 ALA B O 1
ATOM 3280 N N . VAL B 1 79 ? 13.93 -35.219 -2.953 1 97.81 79 VAL B N 1
ATOM 3281 C CA . VAL B 1 79 ? 13.844 -35.406 -1.511 1 97.81 79 VAL B CA 1
ATOM 3282 C C . VAL B 1 79 ? 15.156 -34.969 -0.853 1 97.81 79 VAL B C 1
ATOM 3284 O O . VAL B 1 79 ? 15.211 -34.781 0.365 1 97.81 79 VAL B O 1
ATOM 3287 N N . ASP B 1 80 ? 16.188 -34.812 -1.679 1 98.38 80 ASP B N 1
ATOM 3288 C CA . ASP B 1 80 ? 17.469 -34.344 -1.146 1 98.38 80 ASP B CA 1
ATOM 3289 C C . ASP B 1 80 ? 18.281 -33.625 -2.223 1 98.38 80 ASP B C 1
ATOM 3291 O O . ASP B 1 80 ? 18.094 -33.875 -3.414 1 98.38 80 ASP B O 1
ATOM 3295 N N . ILE B 1 81 ? 19.094 -32.656 -1.84 1 98.56 81 ILE B N 1
ATOM 3296 C CA . ILE B 1 81 ? 20.047 -31.969 -2.68 1 98.56 81 ILE B CA 1
ATOM 3297 C C . ILE B 1 81 ? 21.422 -31.984 -2.02 1 98.56 81 ILE B C 1
ATOM 3299 O O . ILE B 1 81 ? 21.562 -31.719 -0.822 1 98.56 81 ILE B O 1
ATOM 3303 N N . THR B 1 82 ? 22.422 -32.344 -2.75 1 97.69 82 THR B N 1
ATOM 3304 C CA . THR B 1 82 ? 23.828 -32.156 -2.355 1 97.69 82 THR B CA 1
ATOM 3305 C C . THR B 1 82 ? 24.5 -31.141 -3.254 1 97.69 82 THR B C 1
ATOM 3307 O O . THR B 1 82 ? 23.859 -30.5 -4.082 1 97.69 82 THR B O 1
ATOM 3310 N N . ASP B 1 83 ? 25.812 -31.031 -3.117 1 96.12 83 ASP B N 1
ATOM 3311 C CA . ASP B 1 83 ? 26.547 -30.047 -3.916 1 96.12 83 ASP B CA 1
ATOM 3312 C C . ASP B 1 83 ? 26.672 -30.5 -5.367 1 96.12 83 ASP B C 1
ATOM 3314 O O . ASP B 1 83 ? 27 -29.703 -6.25 1 96.12 83 ASP B O 1
ATOM 3318 N N . ILE B 1 84 ? 26.297 -31.797 -5.559 1 96.38 84 ILE B N 1
ATOM 3319 C CA . ILE B 1 84 ? 26.641 -32.25 -6.898 1 96.38 84 ILE B CA 1
ATOM 3320 C C . ILE B 1 84 ? 25.438 -32.969 -7.52 1 96.38 84 ILE B C 1
ATOM 3322 O O . ILE B 1 84 ? 25.422 -33.25 -8.727 1 96.38 84 ILE B O 1
ATOM 3326 N N . ASP B 1 85 ? 24.391 -33.312 -6.695 1 98.25 85 ASP B N 1
ATOM 3327 C CA . ASP B 1 85 ? 23.297 -34.062 -7.312 1 98.25 85 ASP B CA 1
ATOM 3328 C C . ASP B 1 85 ? 22 -33.875 -6.523 1 98.25 85 ASP B C 1
ATOM 3330 O O . ASP B 1 85 ? 22 -33.25 -5.461 1 98.25 85 ASP B O 1
ATOM 3334 N N . VAL B 1 86 ? 20.891 -34.281 -7.102 1 98.75 86 VAL B N 1
ATOM 3335 C CA . VAL B 1 86 ? 19.562 -34.312 -6.504 1 98.75 86 VAL B CA 1
ATOM 3336 C C . VAL B 1 86 ? 19.094 -35.75 -6.352 1 98.75 86 VAL B C 1
ATOM 3338 O O . VAL B 1 86 ? 19.219 -36.562 -7.277 1 98.75 86 VAL B O 1
ATOM 3341 N N . LEU B 1 87 ? 18.578 -36.062 -5.156 1 98.69 87 LEU B N 1
ATOM 3342 C CA . LEU B 1 87 ? 17.984 -37.375 -4.906 1 98.69 87 LEU B CA 1
ATOM 3343 C C . LEU B 1 87 ? 16.469 -37.312 -5.078 1 98.69 87 LEU B C 1
ATOM 3345 O O . LEU B 1 87 ? 15.812 -36.406 -4.547 1 98.69 87 LEU B O 1
ATOM 3349 N N . THR B 1 88 ? 15.914 -38.25 -5.902 1 98.12 88 THR B N 1
ATOM 3350 C CA . THR B 1 88 ? 14.461 -38.344 -6.074 1 98.12 88 THR B CA 1
ATOM 3351 C C . THR B 1 88 ? 13.859 -39.375 -5.137 1 98.12 88 THR B C 1
ATOM 3353 O O . THR B 1 88 ? 14.578 -40.219 -4.586 1 98.12 88 THR B O 1
ATOM 3356 N N . LYS B 1 89 ? 12.594 -39.281 -4.926 1 96.75 89 LYS B N 1
ATOM 3357 C CA . LYS B 1 89 ? 11.875 -40.219 -4.066 1 96.75 89 LYS B CA 1
ATOM 3358 C C . LYS B 1 89 ? 12.008 -41.656 -4.582 1 96.75 89 LYS B C 1
ATOM 3360 O O . LYS B 1 89 ? 12.047 -42.594 -3.793 1 96.75 89 LYS B O 1
ATOM 3365 N N . GLN B 1 90 ? 12.156 -41.812 -5.867 1 95.75 90 GLN B N 1
ATOM 3366 C CA . GLN B 1 90 ? 12.25 -43.125 -6.469 1 95.75 90 GLN B CA 1
ATOM 3367 C C . GLN B 1 90 ? 13.68 -43.656 -6.391 1 95.75 90 GLN B C 1
ATOM 3369 O O . GLN B 1 90 ? 13.953 -44.781 -6.832 1 95.75 90 GLN B O 1
ATOM 3374 N N . GLY B 1 91 ? 14.594 -42.875 -5.938 1 95.44 91 GLY B N 1
ATOM 3375 C CA . GLY B 1 91 ? 15.922 -43.375 -5.641 1 95.44 91 GLY B CA 1
ATOM 3376 C C . GLY B 1 91 ? 16.969 -42.969 -6.66 1 95.44 91 GLY B C 1
ATOM 3377 O O . GLY B 1 91 ? 18.156 -43.281 -6.508 1 95.44 91 GLY B O 1
ATOM 3378 N N . SER B 1 92 ? 16.578 -42.219 -7.641 1 96.5 92 SER B N 1
ATOM 3379 C CA . SER B 1 92 ? 17.531 -41.781 -8.656 1 96.5 92 SER B CA 1
ATOM 3380 C C . SER B 1 92 ? 18.328 -40.562 -8.18 1 96.5 92 SER B C 1
ATOM 3382 O O . SER B 1 92 ? 17.781 -39.688 -7.512 1 96.5 92 SER B O 1
ATOM 3384 N N . ARG B 1 93 ? 19.578 -40.562 -8.438 1 98.06 93 ARG B N 1
ATOM 3385 C CA . ARG B 1 93 ? 20.453 -39.438 -8.219 1 98.06 93 ARG B CA 1
ATOM 3386 C C . ARG B 1 93 ? 20.812 -38.75 -9.539 1 98.06 93 ARG B C 1
ATOM 3388 O O . ARG B 1 93 ? 21.359 -39.406 -10.438 1 98.06 93 ARG B O 1
ATOM 3395 N N . ILE B 1 94 ? 20.531 -37.531 -9.68 1 98.5 94 ILE B N 1
ATOM 3396 C CA . ILE B 1 94 ? 20.766 -36.781 -10.914 1 98.5 94 ILE B CA 1
ATOM 3397 C C . ILE B 1 94 ? 21.828 -35.719 -10.695 1 98.5 94 ILE B C 1
ATOM 3399 O O . ILE B 1 94 ? 21.609 -34.75 -9.969 1 98.5 94 ILE B O 1
ATOM 3403 N N . ALA B 1 95 ? 22.969 -35.875 -11.336 1 98.44 95 ALA B N 1
ATOM 3404 C CA . ALA B 1 95 ? 24.062 -34.938 -11.227 1 98.44 95 ALA B CA 1
ATOM 3405 C C . ALA B 1 95 ? 23.734 -33.625 -11.922 1 98.44 95 ALA B C 1
ATOM 3407 O O . ALA B 1 95 ? 23 -33.594 -12.914 1 98.44 95 ALA B O 1
ATOM 3408 N N . TYR B 1 96 ? 24.312 -32.5 -11.375 1 98.44 96 TYR B N 1
ATOM 3409 C CA . TYR B 1 96 ? 24.078 -31.203 -12.016 1 98.44 96 TYR B CA 1
ATOM 3410 C C . TYR B 1 96 ? 25.328 -30.328 -11.938 1 98.44 96 TYR B C 1
ATOM 3412 O O . TYR B 1 96 ? 26.109 -30.422 -10.984 1 98.44 96 TYR B O 1
ATOM 3420 N N . ASP B 1 97 ? 25.531 -29.547 -12.953 1 98.38 97 ASP B N 1
ATOM 3421 C CA . ASP B 1 97 ? 26.438 -28.406 -12.891 1 98.38 97 ASP B CA 1
ATOM 3422 C C . ASP B 1 97 ? 25.734 -27.172 -12.336 1 98.38 97 ASP B C 1
ATOM 3424 O O . ASP B 1 97 ? 26.328 -26.375 -11.609 1 98.38 97 ASP B O 1
ATOM 3428 N N . TYR B 1 98 ? 24.438 -27.062 -12.688 1 98.56 98 TYR B N 1
ATOM 3429 C CA . TYR B 1 98 ? 23.562 -26.031 -12.164 1 98.56 98 TYR B CA 1
ATOM 3430 C C . TYR B 1 98 ? 22.219 -26.594 -11.766 1 98.56 98 TYR B C 1
ATOM 3432 O O . TYR B 1 98 ? 21.734 -27.562 -12.375 1 98.56 98 TYR B O 1
ATOM 3440 N N . LEU B 1 99 ? 21.656 -26.016 -10.734 1 98.88 99 LEU B N 1
ATOM 3441 C CA . LEU B 1 99 ? 20.375 -26.453 -10.195 1 98.88 99 LEU B CA 1
ATOM 3442 C C . LEU B 1 99 ? 19.422 -25.266 -10.062 1 98.88 99 LEU B C 1
ATOM 3444 O O . LEU B 1 99 ? 19.812 -24.188 -9.625 1 98.88 99 LEU B O 1
ATOM 3448 N N . VAL B 1 100 ? 18.141 -25.469 -10.492 1 98.94 100 VAL B N 1
ATOM 3449 C CA . VAL B 1 100 ? 17.094 -24.469 -10.305 1 98.94 100 VAL B CA 1
ATOM 3450 C C . VAL B 1 100 ? 15.961 -25.062 -9.477 1 98.94 100 VAL B C 1
ATOM 3452 O O . VAL B 1 100 ? 15.352 -26.062 -9.867 1 98.94 100 VAL B O 1
ATOM 3455 N N . VAL B 1 101 ? 15.695 -24.484 -8.336 1 98.94 101 VAL B N 1
ATOM 3456 C CA . VAL B 1 101 ? 14.578 -24.875 -7.477 1 98.94 101 VAL B CA 1
ATOM 3457 C C . VAL B 1 101 ? 13.359 -24.016 -7.793 1 98.94 101 VAL B C 1
ATOM 3459 O O . VAL B 1 101 ? 13.367 -22.812 -7.559 1 98.94 101 VAL B O 1
ATOM 3462 N N . ALA B 1 102 ? 12.273 -24.594 -8.297 1 98.81 102 ALA B N 1
ATOM 3463 C CA . ALA B 1 102 ? 11.07 -23.906 -8.75 1 98.81 102 ALA B CA 1
ATOM 3464 C C . ALA B 1 102 ? 9.812 -24.641 -8.305 1 98.81 102 ALA B C 1
ATOM 3466 O O . ALA B 1 102 ? 8.891 -24.844 -9.102 1 98.81 102 ALA B O 1
ATOM 3467 N N . THR B 1 103 ? 9.68 -24.922 -7.008 1 98 103 THR B N 1
ATOM 3468 C CA . THR B 1 103 ? 8.641 -25.828 -6.535 1 98 103 THR B CA 1
ATOM 3469 C C . THR B 1 103 ? 7.406 -25.062 -6.082 1 98 103 THR B C 1
ATOM 3471 O O . THR B 1 103 ? 6.387 -25.656 -5.723 1 98 103 THR B O 1
ATOM 3474 N N . GLY B 1 104 ? 7.496 -23.781 -6.102 1 97.06 104 GLY B N 1
ATOM 3475 C CA . GLY B 1 104 ? 6.32 -22.969 -5.848 1 97.06 104 GLY B CA 1
ATOM 3476 C C . GLY B 1 104 ? 5.594 -23.344 -4.574 1 97.06 104 GLY B C 1
ATOM 3477 O O . GLY B 1 104 ? 6.156 -23.25 -3.48 1 97.06 104 GLY B O 1
ATOM 3478 N N . HIS B 1 105 ? 4.371 -23.797 -4.695 1 95.56 105 HIS B N 1
ATOM 3479 C CA . HIS B 1 105 ? 3.527 -24.203 -3.582 1 95.56 105 HIS B CA 1
ATOM 3480 C C . HIS B 1 105 ? 3.311 -25.719 -3.596 1 95.56 105 HIS B C 1
ATOM 3482 O O . HIS B 1 105 ? 3.479 -26.359 -4.633 1 95.56 105 HIS B O 1
ATOM 3488 N N . THR B 1 106 ? 2.928 -26.156 -2.428 1 87.94 106 THR B N 1
ATOM 3489 C CA . THR B 1 106 ? 2.613 -27.578 -2.324 1 87.94 106 THR B CA 1
ATOM 3490 C C . THR B 1 106 ? 1.353 -27.906 -3.117 1 87.94 106 THR B C 1
ATOM 3492 O O . THR B 1 106 ? 0.386 -27.141 -3.109 1 87.94 106 THR B O 1
ATOM 3495 N N . GLN B 1 107 ? 1.488 -28.938 -3.869 1 79.56 107 GLN B N 1
ATOM 3496 C CA . GLN B 1 107 ? 0.334 -29.422 -4.617 1 79.56 107 GLN B CA 1
ATOM 3497 C C . GLN B 1 107 ? 0.079 -30.906 -4.328 1 79.56 107 GLN B C 1
ATOM 3499 O O . GLN B 1 107 ? 1.017 -31.672 -4.078 1 79.56 107 GLN B O 1
ATOM 3504 N N . SER B 1 108 ? -1.116 -31.172 -4.016 1 76.5 108 SER B N 1
ATOM 3505 C CA . SER B 1 108 ? -1.503 -32.562 -3.881 1 76.5 108 SER B CA 1
ATOM 3506 C C . SER B 1 108 ? -2.479 -32.969 -4.977 1 76.5 108 SER B C 1
ATOM 3508 O O . SER B 1 108 ? -3.189 -32.125 -5.531 1 76.5 108 SER B O 1
ATOM 3510 N N . GLY B 1 109 ? -2.215 -34.281 -5.297 1 79.62 109 GLY B N 1
ATOM 3511 C CA . GLY B 1 109 ? -3.291 -34.781 -6.141 1 79.62 109 GLY B CA 1
ATOM 3512 C C . GLY B 1 109 ? -2.797 -35.531 -7.371 1 79.62 109 GLY B C 1
ATOM 3513 O O . GLY B 1 109 ? -1.876 -36.344 -7.289 1 79.62 109 GLY B O 1
ATOM 3514 N N . ALA B 1 110 ? -3.268 -35.031 -8.688 1 89.5 110 ALA B N 1
ATOM 3515 C CA . ALA B 1 110 ? -3.168 -35.75 -9.961 1 89.5 110 ALA B CA 1
ATOM 3516 C C . ALA B 1 110 ? -1.733 -35.75 -10.484 1 89.5 110 ALA B C 1
ATOM 3518 O O . ALA B 1 110 ? -1.086 -34.719 -10.523 1 89.5 110 ALA B O 1
ATOM 3519 N N . TRP B 1 111 ? -1.309 -36.875 -10.906 1 93.94 111 TRP B N 1
ATOM 3520 C CA . TRP B 1 111 ? 0.051 -37.062 -11.398 1 93.94 111 TRP B CA 1
ATOM 3521 C C . TRP B 1 111 ? 0.098 -36.938 -12.922 1 93.94 111 TRP B C 1
ATOM 3523 O O . TRP B 1 111 ? 1.055 -36.406 -13.477 1 93.94 111 TRP B O 1
ATOM 3533 N N . THR B 1 112 ? -0.951 -37.469 -13.492 1 96.5 112 THR B N 1
ATOM 3534 C CA . THR B 1 112 ? -0.987 -37.438 -14.953 1 96.5 112 THR B CA 1
ATOM 3535 C C . THR B 1 112 ? -1.957 -36.344 -15.445 1 96.5 112 THR B C 1
ATOM 3537 O O . THR B 1 112 ? -2.836 -35.906 -14.703 1 96.5 112 THR B O 1
ATOM 3540 N N . LYS B 1 113 ? -1.775 -36.031 -16.688 1 96.88 113 LYS B N 1
ATOM 3541 C CA . LYS B 1 113 ? -2.689 -35.094 -17.328 1 96.88 113 LYS B CA 1
ATOM 3542 C C . LYS B 1 113 ? -4.121 -35.625 -17.312 1 96.88 113 LYS B C 1
ATOM 3544 O O . LYS B 1 113 ? -5.059 -34.875 -17 1 96.88 113 LYS B O 1
ATOM 3549 N N . THR B 1 114 ? -4.262 -36.875 -17.641 1 97.19 114 THR B N 1
ATOM 3550 C CA . THR B 1 114 ? -5.578 -37.5 -17.672 1 97.19 114 THR B CA 1
ATOM 3551 C C . THR B 1 114 ? -6.242 -37.438 -16.297 1 97.19 114 THR B C 1
ATOM 3553 O O . THR B 1 114 ? -7.43 -37.125 -16.203 1 97.19 114 THR B O 1
ATOM 3556 N N . GLU B 1 115 ? -5.512 -37.719 -15.297 1 97.19 115 GLU B N 1
ATOM 3557 C CA . GLU B 1 115 ? -6.027 -37.625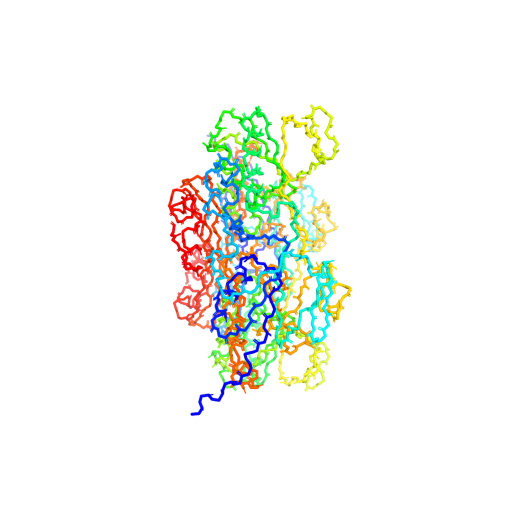 -13.938 1 97.19 115 GLU B CA 1
ATOM 3558 C C . GLU B 1 115 ? -6.461 -36.219 -13.586 1 97.19 115 GLU B C 1
ATOM 3560 O O . GLU B 1 115 ? -7.492 -36.031 -12.938 1 97.19 115 GLU B O 1
ATOM 3565 N N . LYS B 1 116 ? -5.656 -35.312 -14.008 1 97.44 116 LYS B N 1
ATOM 3566 C CA . LYS B 1 116 ? -5.973 -33.906 -13.688 1 97.44 116 LYS B CA 1
ATOM 3567 C C . LYS B 1 116 ? -7.254 -33.469 -14.383 1 97.44 116 LYS B C 1
ATOM 3569 O O . LYS B 1 116 ? -8.109 -32.844 -13.773 1 97.44 116 LYS B O 1
ATOM 3574 N N . ILE B 1 117 ? -7.387 -33.812 -15.633 1 97.56 117 ILE B N 1
ATOM 3575 C CA . ILE B 1 117 ? -8.594 -33.5 -16.375 1 97.56 117 ILE B CA 1
ATOM 3576 C C . ILE B 1 117 ? -9.805 -34.156 -15.734 1 97.56 117 ILE B C 1
ATOM 3578 O O . ILE B 1 117 ? -10.859 -33.531 -15.602 1 97.56 117 ILE B O 1
ATOM 3582 N N . SER B 1 118 ? -9.617 -35.375 -15.312 1 97.56 118 SER B N 1
ATOM 3583 C CA . SER B 1 118 ? -10.68 -36.062 -14.609 1 97.56 118 SER B CA 1
ATOM 3584 C C . SER B 1 118 ? -11.047 -35.375 -13.305 1 97.56 118 SER B C 1
ATOM 3586 O O . SER B 1 118 ? -12.219 -35.344 -12.922 1 97.56 118 SER B O 1
ATOM 3588 N N . GLN B 1 119 ? -10.062 -34.969 -12.648 1 96.88 119 GLN B N 1
ATOM 3589 C CA . GLN B 1 119 ? -10.312 -34.219 -11.414 1 96.88 119 GLN B CA 1
ATOM 3590 C C . GLN B 1 119 ? -11.172 -32.969 -11.68 1 96.88 119 GLN B C 1
ATOM 3592 O O . GLN B 1 119 ? -12.094 -32.688 -10.914 1 96.88 119 GLN B O 1
ATOM 3597 N N . TYR B 1 120 ? -10.898 -32.219 -12.734 1 97.88 120 TYR B N 1
ATOM 3598 C CA . TYR B 1 120 ? -11.703 -31.062 -13.078 1 97.88 120 TYR B CA 1
ATOM 3599 C C . TYR B 1 120 ? -13.133 -31.469 -13.43 1 97.88 120 TYR B C 1
ATOM 3601 O O . TYR B 1 120 ? -14.086 -30.781 -13.094 1 97.88 120 TYR B O 1
ATOM 3609 N N . GLN B 1 121 ? -13.258 -32.562 -14.141 1 98 121 GLN B N 1
ATOM 3610 C CA . GLN B 1 121 ? -14.586 -33.094 -14.438 1 98 121 GLN B CA 1
ATOM 3611 C C . GLN B 1 121 ? -15.359 -33.406 -13.156 1 98 121 GLN B C 1
ATOM 3613 O O . GLN B 1 121 ? -16.562 -33.094 -13.062 1 98 121 GLN B O 1
ATOM 3618 N N . ALA B 1 122 ? -14.68 -34 -12.234 1 97.5 122 ALA B N 1
ATOM 3619 C CA . ALA B 1 122 ? -15.312 -34.312 -10.953 1 97.5 122 ALA B CA 1
ATOM 3620 C C . ALA B 1 122 ? -15.75 -33.031 -10.234 1 97.5 122 ALA B C 1
ATOM 3622 O O . ALA B 1 122 ? -16.828 -32.969 -9.641 1 97.5 122 ALA B O 1
ATOM 3623 N N . GLU B 1 123 ? -14.906 -32.094 -10.211 1 97.31 123 GLU B N 1
ATOM 3624 C CA . GLU B 1 123 ? -15.25 -30.797 -9.609 1 97.31 123 GLU B CA 1
ATOM 3625 C C . GLU B 1 123 ? -16.453 -30.172 -10.289 1 97.31 123 GLU B C 1
ATOM 3627 O O . GLU B 1 123 ? -17.328 -29.594 -9.633 1 97.31 123 GLU B O 1
ATOM 3632 N N . TYR B 1 124 ? -16.469 -30.203 -11.578 1 98.5 124 TYR B N 1
ATOM 3633 C CA . TYR B 1 124 ? -17.594 -29.703 -12.359 1 98.5 124 TYR B CA 1
ATOM 3634 C C . TYR B 1 124 ? -18.891 -30.391 -11.961 1 98.5 124 TYR B C 1
ATOM 3636 O O . TYR B 1 124 ? -19.922 -29.734 -11.766 1 98.5 124 TYR B O 1
ATOM 3644 N N . GLU B 1 125 ? -18.859 -31.656 -11.859 1 98.5 125 GLU B N 1
ATOM 3645 C CA . GLU B 1 125 ? -20.047 -32.438 -11.5 1 98.5 125 GLU B CA 1
ATOM 3646 C C . GLU B 1 125 ? -20.516 -32.094 -10.086 1 98.5 125 GLU B C 1
ATOM 3648 O O . GLU B 1 125 ? -21.719 -32.031 -9.828 1 98.5 125 GLU B O 1
ATOM 3653 N N . LYS B 1 126 ? -19.547 -31.938 -9.227 1 97.56 126 LYS B N 1
ATOM 3654 C CA . LYS B 1 126 ? -19.859 -31.531 -7.859 1 97.56 126 LYS B CA 1
ATOM 3655 C C . LYS B 1 126 ? -20.578 -30.188 -7.84 1 97.56 126 LYS B C 1
ATOM 3657 O O . LYS B 1 126 ? -21.594 -30.031 -7.152 1 97.56 126 LYS B O 1
ATOM 3662 N N . ILE B 1 127 ? -20.078 -29.266 -8.562 1 98.56 127 ILE B N 1
ATOM 3663 C CA . ILE B 1 127 ? -20.688 -27.938 -8.656 1 98.56 127 ILE B CA 1
ATOM 3664 C C . ILE B 1 127 ? -22.078 -28.031 -9.281 1 98.56 127 ILE B C 1
ATOM 3666 O O . ILE B 1 127 ? -23.047 -27.469 -8.758 1 98.56 127 ILE B O 1
ATOM 3670 N N . LYS B 1 128 ? -22.172 -28.766 -10.312 1 98.25 128 LYS B N 1
ATOM 3671 C CA . LYS B 1 128 ? -23.438 -28.922 -11.039 1 98.25 128 LYS B CA 1
ATOM 3672 C C . LYS B 1 128 ? -24.5 -29.547 -10.148 1 98.25 128 LYS B C 1
ATOM 3674 O O . LYS B 1 128 ? -25.672 -29.156 -10.203 1 98.25 128 LYS B O 1
ATOM 3679 N N . ALA B 1 129 ? -24.141 -30.406 -9.359 1 98.06 129 ALA B N 1
ATOM 3680 C CA . ALA B 1 129 ? -25.078 -31.156 -8.531 1 98.06 129 ALA B CA 1
ATOM 3681 C C . ALA B 1 129 ? -25.531 -30.328 -7.332 1 98.06 129 ALA B C 1
ATOM 3683 O O . ALA B 1 129 ? -26.609 -30.562 -6.777 1 98.06 129 ALA B O 1
ATOM 3684 N N . ALA B 1 130 ? -24.766 -29.438 -6.91 1 97.62 130 ALA B N 1
ATOM 3685 C CA . ALA B 1 130 ? -25.047 -28.656 -5.703 1 97.62 130 ALA B CA 1
ATOM 3686 C C . ALA B 1 130 ? -26.047 -27.547 -5.984 1 97.62 130 ALA B C 1
ATOM 3688 O O . ALA B 1 130 ? -26.016 -26.922 -7.047 1 97.62 130 ALA B O 1
ATOM 3689 N N . ASN B 1 131 ? -26.875 -27.297 -4.992 1 97.88 131 ASN B N 1
ATOM 3690 C CA . ASN B 1 131 ? -27.766 -26.125 -5.051 1 97.88 131 ASN B CA 1
ATOM 3691 C C . ASN B 1 131 ? -27.203 -24.953 -4.262 1 97.88 131 ASN B C 1
ATOM 3693 O O . ASN B 1 131 ? -27.469 -23.797 -4.582 1 97.88 131 ASN B O 1
ATOM 3697 N N . SER B 1 132 ? -26.484 -25.312 -3.301 1 97.81 132 SER B N 1
ATOM 3698 C CA . SER B 1 132 ? -25.844 -24.328 -2.447 1 97.81 132 SER B CA 1
ATOM 3699 C C . SER B 1 132 ? -24.359 -24.641 -2.258 1 97.81 132 SER B C 1
ATOM 3701 O O . SER B 1 132 ? -23.984 -25.797 -2.021 1 97.81 132 SER B O 1
ATOM 3703 N N . ILE B 1 133 ? -23.531 -23.625 -2.4 1 97.88 133 ILE B N 1
ATOM 3704 C CA . ILE B 1 133 ? -22.078 -23.828 -2.395 1 97.88 133 ILE B CA 1
ATOM 3705 C C . ILE B 1 133 ? -21.422 -22.812 -1.467 1 97.88 133 ILE B C 1
ATOM 3707 O O . ILE B 1 133 ? -21.766 -21.625 -1.492 1 97.88 133 ILE B O 1
ATOM 3711 N N . LEU B 1 134 ? -20.531 -23.25 -0.615 1 97.44 134 LEU B N 1
ATOM 3712 C CA . LEU B 1 134 ? -19.719 -22.406 0.265 1 97.44 134 LEU B CA 1
ATOM 3713 C C . LEU B 1 134 ? -18.281 -22.312 -0.235 1 97.44 134 LEU B C 1
ATOM 3715 O O . LEU B 1 134 ? -17.656 -23.344 -0.519 1 97.44 134 LEU B O 1
ATOM 3719 N N . ILE B 1 135 ? -17.781 -21.125 -0.432 1 98.12 135 ILE B N 1
ATOM 3720 C CA . ILE B 1 135 ? -16.375 -20.875 -0.748 1 98.12 135 ILE B CA 1
ATOM 3721 C C . ILE B 1 135 ? -15.703 -20.172 0.431 1 98.12 135 ILE B C 1
ATOM 3723 O O . ILE B 1 135 ? -16.203 -19.156 0.922 1 98.12 135 ILE B O 1
ATOM 3727 N N . VAL B 1 136 ? -14.625 -20.719 0.894 1 97.06 136 VAL B N 1
ATOM 3728 C CA . VAL B 1 136 ? -13.898 -20.141 2.021 1 97.06 136 VAL B CA 1
ATOM 3729 C C . VAL B 1 136 ? -12.609 -19.484 1.524 1 97.06 136 VAL B C 1
ATOM 3731 O O . VAL B 1 136 ? -11.727 -20.172 0.995 1 97.06 136 VAL B O 1
ATOM 3734 N N . GLY B 1 137 ? -12.469 -18.141 1.721 1 97.44 137 GLY B N 1
ATOM 3735 C CA . GLY B 1 137 ? -11.328 -17.375 1.261 1 97.44 137 GLY B CA 1
ATOM 3736 C C . GLY B 1 137 ? -11.695 -16.312 0.235 1 97.44 137 GLY B C 1
ATOM 3737 O O . GLY B 1 137 ? -12.305 -16.625 -0.79 1 97.44 137 GLY B O 1
ATOM 3738 N N . GLY B 1 138 ? -11.328 -15.148 0.508 1 98.12 138 GLY B N 1
ATOM 3739 C CA . GLY B 1 138 ? -11.664 -14.031 -0.358 1 98.12 138 GLY B CA 1
ATOM 3740 C C . GLY B 1 138 ? -10.469 -13.469 -1.103 1 98.12 138 GLY B C 1
ATOM 3741 O O . GLY B 1 138 ? -10.453 -12.289 -1.462 1 98.12 138 GLY B O 1
ATOM 3742 N N . GLY B 1 139 ? -9.398 -14.25 -1.239 1 97 139 GLY B N 1
ATOM 3743 C CA . GLY B 1 139 ? -8.305 -13.922 -2.141 1 97 139 GLY B CA 1
ATOM 3744 C C . GLY B 1 139 ? -8.656 -14.117 -3.604 1 97 139 GLY B C 1
ATOM 3745 O O . GLY B 1 139 ? -9.828 -14.32 -3.943 1 97 139 GLY B O 1
ATOM 3746 N N . PRO B 1 140 ? -7.672 -14.062 -4.477 1 96.44 140 PRO B N 1
ATOM 3747 C CA . PRO B 1 140 ? -7.961 -14.18 -5.906 1 96.44 140 PRO B CA 1
ATOM 3748 C C . PRO B 1 140 ? -8.625 -15.5 -6.27 1 96.44 140 PRO B C 1
ATOM 3750 O O . PRO B 1 140 ? -9.555 -15.531 -7.086 1 96.44 140 PRO B O 1
ATOM 3753 N N . THR B 1 141 ? -8.18 -16.562 -5.633 1 97.19 141 THR B N 1
ATOM 3754 C CA . THR B 1 141 ? -8.727 -17.875 -5.945 1 97.19 141 THR B CA 1
ATOM 3755 C C . THR B 1 141 ? -10.211 -17.938 -5.605 1 97.19 141 THR B C 1
ATOM 3757 O O . THR B 1 141 ? -11.023 -18.375 -6.426 1 97.19 141 THR B O 1
ATOM 3760 N N . GLY B 1 142 ? -10.562 -17.469 -4.422 1 98.44 142 GLY B N 1
ATOM 3761 C CA . GLY B 1 142 ? -11.953 -17.5 -4.004 1 98.44 142 GLY B CA 1
ATOM 3762 C C . GLY B 1 142 ? -12.844 -16.594 -4.832 1 98.44 142 GLY B C 1
ATOM 3763 O O . GLY B 1 142 ? -13.938 -16.984 -5.238 1 98.44 142 GLY B O 1
ATOM 3764 N N . VAL B 1 143 ? -12.375 -15.406 -5.059 1 98.81 143 VAL B N 1
ATOM 3765 C CA . VAL B 1 143 ? -13.148 -14.43 -5.82 1 98.81 143 VAL B CA 1
ATOM 3766 C C . VAL B 1 143 ? -13.352 -14.938 -7.25 1 98.81 143 VAL B C 1
ATOM 3768 O O . VAL B 1 143 ? -14.461 -14.875 -7.781 1 98.81 143 VAL B O 1
ATOM 3771 N N . GLU B 1 144 ? -12.32 -15.469 -7.863 1 98.75 144 GLU B N 1
ATOM 3772 C CA . GLU B 1 144 ? -12.422 -15.953 -9.234 1 98.75 144 GLU B CA 1
ATOM 3773 C C . GLU B 1 144 ? -13.328 -17.172 -9.328 1 98.75 144 GLU B C 1
ATOM 3775 O O . GLU B 1 144 ? -14.125 -17.312 -10.266 1 98.75 144 GLU B O 1
ATOM 3780 N N . LEU B 1 145 ? -13.219 -18.047 -8.375 1 98.75 145 LEU B N 1
ATOM 3781 C CA . LEU B 1 145 ? -14.086 -19.219 -8.398 1 98.75 145 LEU B CA 1
ATOM 3782 C C . LEU B 1 145 ? -15.547 -18.828 -8.219 1 98.75 145 LEU B C 1
ATOM 3784 O O . LEU B 1 145 ? -16.406 -19.297 -8.961 1 98.75 145 LEU B O 1
ATOM 3788 N N . ALA B 1 146 ? -15.797 -17.984 -7.215 1 98.88 146 ALA B N 1
ATOM 3789 C CA . ALA B 1 146 ? -17.156 -17.484 -7.016 1 98.88 146 ALA B CA 1
ATOM 3790 C C . ALA B 1 146 ? -17.703 -16.875 -8.297 1 98.88 146 ALA B C 1
ATOM 3792 O O . ALA B 1 146 ? -18.859 -17.125 -8.672 1 98.88 146 ALA B O 1
ATOM 3793 N N . ALA B 1 147 ? -16.875 -16.125 -8.969 1 98.88 147 ALA B N 1
ATOM 3794 C CA . ALA B 1 147 ? -17.297 -15.43 -10.18 1 98.88 147 ALA B CA 1
ATOM 3795 C C . ALA B 1 147 ? -17.578 -16.422 -11.305 1 98.88 147 ALA B C 1
ATOM 3797 O O . ALA B 1 147 ? -18.562 -16.266 -12.039 1 98.88 147 ALA B O 1
ATOM 3798 N N . GLU B 1 148 ? -16.719 -17.438 -11.453 1 98.81 148 GLU B N 1
ATOM 3799 C CA . GLU B 1 148 ? -16.953 -18.469 -12.461 1 98.81 148 GLU B CA 1
ATOM 3800 C C . GLU B 1 148 ? -18.297 -19.172 -12.234 1 98.81 148 GLU B C 1
ATOM 3802 O O . GLU B 1 148 ? -19.094 -19.328 -13.164 1 98.81 148 GLU B O 1
ATOM 3807 N N . ILE B 1 149 ? -18.516 -19.531 -11.039 1 98.88 149 ILE B N 1
ATOM 3808 C CA . ILE B 1 149 ? -19.734 -20.281 -10.719 1 98.88 149 ILE B CA 1
ATOM 3809 C C . ILE B 1 149 ? -20.953 -19.391 -10.891 1 98.88 149 ILE B C 1
ATOM 3811 O O . ILE B 1 149 ? -21.953 -19.812 -11.469 1 98.88 149 ILE B O 1
ATOM 3815 N N . ALA B 1 150 ? -20.891 -18.172 -10.367 1 98.62 150 ALA B N 1
ATOM 3816 C CA . ALA B 1 150 ? -22.016 -17.234 -10.477 1 98.62 150 ALA B CA 1
ATOM 3817 C C . ALA B 1 150 ? -22.375 -16.984 -11.938 1 98.62 150 ALA B C 1
ATOM 3819 O O . ALA B 1 150 ? -23.547 -16.828 -12.281 1 98.62 150 ALA B O 1
ATOM 3820 N N . ALA B 1 151 ? -21.391 -16.938 -12.781 1 97.31 151 ALA B N 1
ATOM 3821 C CA . ALA B 1 151 ? -21.609 -16.672 -14.195 1 97.31 151 ALA B CA 1
ATOM 3822 C C . ALA B 1 151 ? -22.234 -17.875 -14.898 1 97.31 151 ALA B C 1
ATOM 3824 O O . ALA B 1 151 ? -23.156 -17.719 -15.695 1 97.31 151 ALA B O 1
ATOM 3825 N N . ASP B 1 152 ? -21.781 -19.031 -14.578 1 97.69 152 ASP B N 1
ATOM 3826 C CA . ASP B 1 152 ? -22.203 -20.219 -15.312 1 97.69 152 ASP B CA 1
ATOM 3827 C C . ASP B 1 152 ? -23.422 -20.859 -14.672 1 97.69 152 ASP B C 1
ATOM 3829 O O . ASP B 1 152 ? -24.188 -21.562 -15.344 1 97.69 152 ASP B O 1
ATOM 3833 N N . PHE B 1 153 ? -23.625 -20.656 -13.398 1 98.12 153 PHE B N 1
ATOM 3834 C CA . PHE B 1 153 ? -24.734 -21.234 -12.648 1 98.12 153 PHE B CA 1
ATOM 3835 C C . PHE B 1 153 ? -25.438 -20.172 -11.812 1 98.12 153 PHE B C 1
ATOM 3837 O O . PHE B 1 153 ? -25.453 -20.25 -10.578 1 98.12 153 PHE B O 1
ATOM 3844 N N . PRO B 1 154 ? -26.109 -19.281 -12.438 1 97.25 154 PRO B N 1
ATOM 3845 C CA . PRO B 1 154 ? -26.641 -18.109 -11.758 1 97.25 154 PRO B CA 1
ATOM 3846 C C . PRO B 1 154 ? -27.766 -18.438 -10.781 1 97.25 154 PRO B C 1
ATOM 3848 O O . PRO B 1 154 ? -28.125 -17.625 -9.93 1 97.25 154 PRO B O 1
ATOM 3851 N N . ALA B 1 155 ? -28.328 -19.594 -10.867 1 97.75 155 ALA B N 1
ATOM 3852 C CA . ALA B 1 155 ? -29.469 -19.938 -10.023 1 97.75 155 ALA B CA 1
ATOM 3853 C C . ALA B 1 155 ? -29 -20.484 -8.68 1 97.75 155 ALA B C 1
ATOM 3855 O O . ALA B 1 155 ? -29.781 -20.609 -7.738 1 97.75 155 ALA B O 1
ATOM 3856 N N . LYS B 1 156 ? -27.766 -20.859 -8.531 1 98.06 156 LYS B N 1
ATOM 3857 C CA . LYS B 1 156 ? -27.25 -21.484 -7.32 1 98.06 156 LYS B CA 1
ATOM 3858 C C . LYS B 1 156 ? -27.047 -20.453 -6.211 1 98.06 156 LYS B C 1
ATOM 3860 O O . LYS B 1 156 ? -26.734 -19.297 -6.488 1 98.06 156 LYS B O 1
ATOM 3865 N N . LYS B 1 157 ? -27.266 -20.906 -5.023 1 98.31 157 LYS B N 1
ATOM 3866 C CA . LYS B 1 157 ? -26.938 -20.094 -3.859 1 98.31 157 LYS B CA 1
ATOM 3867 C C . LYS B 1 157 ? -25.453 -20.172 -3.535 1 98.31 157 LYS B C 1
ATOM 3869 O O . LYS B 1 157 ? -24.938 -21.25 -3.211 1 98.31 157 LYS B O 1
ATOM 3874 N N . LEU B 1 158 ? -24.797 -19.125 -3.615 1 98.56 158 LEU B N 1
ATOM 3875 C CA . LEU B 1 158 ? -23.344 -19.062 -3.408 1 98.56 158 LEU B CA 1
ATOM 3876 C C . LEU B 1 158 ? -23 -18.156 -2.242 1 98.56 158 LEU B C 1
ATOM 3878 O O . LEU B 1 158 ? -23.453 -17 -2.188 1 98.56 158 LEU B O 1
ATOM 3882 N N . THR B 1 159 ? -22.234 -18.641 -1.292 1 98.44 159 THR B N 1
ATOM 3883 C CA . THR B 1 159 ? -21.75 -17.875 -0.154 1 98.44 159 THR B CA 1
ATOM 3884 C C . THR B 1 159 ? -20.234 -17.891 -0.095 1 98.44 159 THR B C 1
ATOM 3886 O O . THR B 1 159 ? -19.609 -18.953 -0.153 1 98.44 159 THR B O 1
ATOM 3889 N N . LEU B 1 160 ? -19.609 -16.75 -0.077 1 98.62 160 LEU B N 1
ATOM 3890 C CA . LEU B 1 160 ? -18.172 -16.594 0.103 1 98.62 160 LEU B CA 1
ATOM 3891 C C . LEU B 1 160 ? -17.859 -16.016 1.479 1 98.62 160 LEU B C 1
ATOM 3893 O O . LEU B 1 160 ? -18.328 -14.922 1.821 1 98.62 160 LEU B O 1
ATOM 3897 N N . VAL B 1 161 ? -17.125 -16.75 2.248 1 98 161 VAL B N 1
ATOM 3898 C CA . VAL B 1 161 ? -16.734 -16.297 3.58 1 98 161 VAL B CA 1
ATOM 3899 C C . VAL B 1 161 ? -15.234 -15.992 3.604 1 98 161 VAL B C 1
ATOM 3901 O O . VAL B 1 161 ? -14.422 -16.797 3.141 1 98 161 VAL B O 1
ATOM 3904 N N . HIS B 1 162 ? -14.891 -14.859 4.074 1 97.88 162 HIS B N 1
ATOM 3905 C CA . HIS B 1 162 ? -13.5 -14.422 4.145 1 97.88 162 HIS B CA 1
ATOM 3906 C C . HIS B 1 162 ? -13.188 -13.797 5.5 1 97.88 162 HIS B C 1
ATOM 3908 O O . HIS B 1 162 ? -13.945 -12.953 5.988 1 97.88 162 HIS B O 1
ATOM 3914 N N . ARG B 1 163 ? -12.117 -14.141 6.055 1 95.69 163 ARG B N 1
ATOM 3915 C CA . ARG B 1 163 ? -11.758 -13.688 7.391 1 95.69 163 ARG B CA 1
ATOM 3916 C C . ARG B 1 163 ? -11.312 -12.227 7.367 1 95.69 163 ARG B C 1
ATOM 3918 O O . ARG B 1 163 ? -11.336 -11.547 8.398 1 95.69 163 ARG B O 1
ATOM 3925 N N . GLY B 1 164 ? -10.844 -11.773 6.223 1 93.19 164 GLY B N 1
ATOM 3926 C CA . GLY B 1 164 ? -10.375 -10.398 6.117 1 93.19 164 GLY B CA 1
ATOM 3927 C C . GLY B 1 164 ? -11.5 -9.391 6.02 1 93.19 164 GLY B C 1
ATOM 3928 O O . GLY B 1 164 ? -12.664 -9.758 5.812 1 93.19 164 GLY B O 1
ATOM 3929 N N . SER B 1 165 ? -11.195 -8.07 6.117 1 91.31 165 SER B N 1
ATOM 3930 C CA . SER B 1 165 ? -12.18 -7 6.141 1 91.31 165 SER B CA 1
ATOM 3931 C C . SER B 1 165 ? -12.633 -6.633 4.727 1 91.31 165 SER B C 1
ATOM 3933 O O . SER B 1 165 ? -13.633 -5.941 4.551 1 91.31 165 SER B O 1
ATOM 3935 N N . ARG B 1 166 ? -11.891 -7.031 3.742 1 94.75 166 ARG B N 1
ATOM 3936 C CA . ARG B 1 166 ? -12.25 -6.789 2.348 1 94.75 166 ARG B CA 1
ATOM 3937 C C . ARG B 1 166 ? -11.711 -7.898 1.446 1 94.75 166 ARG B C 1
ATOM 3939 O O . ARG B 1 166 ? -10.82 -8.648 1.843 1 94.75 166 ARG B O 1
ATOM 3946 N N . LEU B 1 167 ? -12.289 -8.016 0.292 1 97.44 167 LEU B N 1
ATOM 3947 C CA . LEU B 1 167 ? -11.812 -8.961 -0.706 1 97.44 167 LEU B CA 1
ATOM 3948 C C . LEU B 1 167 ? -10.508 -8.492 -1.328 1 97.44 167 LEU B C 1
ATOM 3950 O O . LEU B 1 167 ? -10.234 -7.285 -1.369 1 97.44 167 LEU B O 1
ATOM 3954 N N . LEU B 1 168 ? -9.711 -9.445 -1.807 1 95.75 168 LEU B N 1
ATOM 3955 C CA . LEU B 1 168 ? -8.531 -9.141 -2.609 1 95.75 168 LEU B CA 1
ATOM 3956 C C . LEU B 1 168 ? -7.668 -8.086 -1.933 1 95.75 168 LEU B C 1
ATOM 3958 O O . LEU B 1 168 ? -7.328 -7.07 -2.547 1 95.75 168 LEU B O 1
ATOM 3962 N N . GLU B 1 169 ? -7.281 -8.281 -0.757 1 90.75 169 GLU B N 1
ATOM 3963 C CA . GLU B 1 169 ? -6.582 -7.324 0.093 1 90.75 169 GLU B CA 1
ATOM 3964 C C . GLU B 1 169 ? -5.246 -6.914 -0.519 1 90.75 169 GLU B C 1
ATOM 3966 O O . GLU B 1 169 ? -4.656 -5.906 -0.119 1 90.75 169 GLU B O 1
ATOM 3971 N N . PHE B 1 170 ? -4.812 -7.625 -1.544 1 86.31 170 PHE B N 1
ATOM 3972 C CA . PHE B 1 170 ? -3.518 -7.332 -2.145 1 86.31 170 PHE B CA 1
ATOM 3973 C C . PHE B 1 170 ? -3.621 -6.148 -3.104 1 86.31 170 PHE B C 1
ATOM 3975 O O . PHE B 1 170 ? -2.604 -5.598 -3.527 1 86.31 170 PHE B O 1
ATOM 3982 N N . ILE B 1 171 ? -4.836 -5.766 -3.439 1 87.62 171 ILE B N 1
ATOM 3983 C CA . ILE B 1 171 ? -5.023 -4.594 -4.289 1 87.62 171 ILE B CA 1
ATOM 3984 C C . ILE B 1 171 ? -5.711 -3.484 -3.496 1 87.62 171 ILE B C 1
ATOM 3986 O O . ILE B 1 171 ? -6.027 -3.66 -2.316 1 87.62 171 ILE B O 1
ATOM 3990 N N . GLY B 1 172 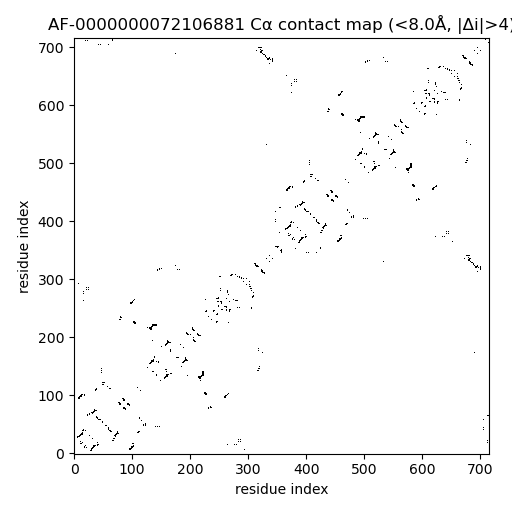? -5.938 -2.326 -4.152 1 84.5 172 GLY B N 1
ATOM 3991 C CA . GLY B 1 172 ? -6.5 -1.169 -3.475 1 84.5 172 GLY B CA 1
ATOM 3992 C C . GLY B 1 172 ? -7.965 -1.337 -3.127 1 84.5 172 GLY B C 1
ATOM 3993 O O . GLY B 1 172 ? -8.656 -2.186 -3.701 1 84.5 172 GLY B O 1
ATOM 3994 N N . GLN B 1 173 ? -8.438 -0.53 -2.213 1 86.69 173 GLN B N 1
ATOM 3995 C CA . GLN B 1 173 ? -9.805 -0.581 -1.703 1 86.69 173 GLN B CA 1
ATOM 3996 C C . GLN B 1 173 ? -10.82 -0.418 -2.83 1 86.69 173 GLN B C 1
ATOM 3998 O O . GLN B 1 173 ? -11.852 -1.093 -2.848 1 86.69 173 GLN B O 1
ATOM 4003 N N . SER B 1 174 ? -10.523 0.524 -3.713 1 87.75 174 SER B N 1
ATOM 4004 C CA . SER B 1 174 ? -11.438 0.774 -4.82 1 87.75 174 SER B CA 1
ATOM 4005 C C . SER B 1 174 ? -11.625 -0.473 -5.676 1 87.75 174 SER B C 1
ATOM 4007 O O . SER B 1 174 ? -12.75 -0.833 -6.02 1 87.75 174 SER B O 1
ATOM 4009 N N . ALA B 1 175 ? -10.539 -1.111 -5.977 1 92.94 175 ALA B N 1
ATOM 4010 C CA . ALA B 1 175 ? -10.609 -2.34 -6.766 1 92.94 175 ALA B CA 1
ATOM 4011 C C . ALA B 1 175 ? -11.336 -3.441 -6 1 92.94 175 ALA B C 1
ATOM 4013 O O . ALA B 1 175 ? -12.156 -4.168 -6.57 1 92.94 175 ALA B O 1
ATOM 4014 N N . SER B 1 176 ? -11.055 -3.57 -4.762 1 95.56 176 SER B N 1
ATOM 4015 C CA . SER B 1 176 ? -11.711 -4.531 -3.883 1 95.56 176 SER B CA 1
ATOM 4016 C C . SER B 1 176 ? -13.219 -4.324 -3.871 1 95.56 176 SER B C 1
ATOM 4018 O O . SER B 1 176 ? -13.984 -5.277 -4.016 1 95.56 176 SER B O 1
ATOM 4020 N N . ASN B 1 177 ? -13.633 -3.086 -3.732 1 95.19 177 ASN B N 1
ATOM 4021 C CA . ASN B 1 177 ? -15.055 -2.754 -3.721 1 95.19 177 ASN B CA 1
ATOM 4022 C C . ASN B 1 177 ? -15.727 -3.125 -5.039 1 95.19 177 ASN B C 1
ATOM 4024 O O . ASN B 1 177 ? -16.875 -3.561 -5.051 1 95.19 177 ASN B O 1
ATOM 4028 N N . LYS B 1 178 ? -15.039 -2.902 -6.07 1 96.69 178 LYS B N 1
ATOM 4029 C CA . LYS B 1 178 ? -15.586 -3.229 -7.383 1 96.69 178 LYS B CA 1
ATOM 4030 C C . LYS B 1 178 ? -15.844 -4.727 -7.516 1 96.69 178 LYS B C 1
ATOM 4032 O O . LYS B 1 178 ? -16.859 -5.141 -8.078 1 96.69 178 LYS B O 1
ATOM 4037 N N . ALA B 1 179 ? -14.891 -5.559 -6.988 1 98.5 179 ALA B N 1
ATOM 4038 C CA . ALA B 1 179 ? -15.086 -7.008 -6.988 1 98.5 179 ALA B CA 1
ATOM 4039 C C . ALA B 1 179 ? -16.281 -7.398 -6.125 1 98.5 179 ALA B C 1
ATOM 4041 O O . ALA B 1 179 ? -17.109 -8.219 -6.535 1 98.5 179 ALA B O 1
ATOM 4042 N N . LEU B 1 180 ? -16.375 -6.785 -4.969 1 98.56 180 LEU B N 1
ATOM 4043 C CA . LEU B 1 180 ? -17.5 -7.051 -4.07 1 98.56 180 LEU B CA 1
ATOM 4044 C C . LEU B 1 180 ? -18.828 -6.684 -4.73 1 98.56 180 LEU B C 1
ATOM 4046 O O . LEU B 1 180 ? -19.781 -7.461 -4.688 1 98.56 180 LEU B O 1
ATOM 4050 N N . ASN B 1 181 ? -18.859 -5.504 -5.301 1 98.31 181 ASN B N 1
ATOM 4051 C CA . ASN B 1 181 ? -20.062 -5.039 -5.965 1 98.31 181 ASN B CA 1
ATOM 4052 C C . ASN B 1 181 ? -20.484 -5.977 -7.094 1 98.31 181 ASN B C 1
ATOM 4054 O O . ASN B 1 181 ? -21.672 -6.25 -7.273 1 98.31 181 ASN B O 1
ATOM 4058 N N . TRP B 1 182 ? -19.5 -6.438 -7.867 1 98.44 182 TRP B N 1
ATOM 4059 C CA . TRP B 1 182 ? -19.797 -7.359 -8.961 1 98.44 182 TRP B CA 1
ATOM 4060 C C . TRP B 1 182 ? -20.406 -8.656 -8.43 1 98.44 182 TRP B C 1
ATOM 4062 O O . TRP B 1 182 ? -21.453 -9.102 -8.914 1 98.44 182 TRP B O 1
ATOM 4072 N N . LEU B 1 183 ? -19.828 -9.25 -7.414 1 98.75 183 LEU B N 1
ATOM 4073 C CA . LEU B 1 183 ? -20.312 -10.492 -6.836 1 98.75 183 LEU B CA 1
ATOM 4074 C C . LEU B 1 183 ? -21.719 -10.305 -6.266 1 98.75 183 LEU B C 1
ATOM 4076 O O . LEU B 1 183 ? -22.594 -11.148 -6.477 1 98.75 183 LEU B O 1
ATOM 4080 N N . THR B 1 184 ? -21.891 -9.164 -5.586 1 98.44 184 THR B N 1
ATOM 4081 C CA . THR B 1 184 ? -23.188 -8.883 -4.988 1 98.44 184 THR B CA 1
ATOM 4082 C C . THR B 1 184 ? -24.25 -8.719 -6.07 1 98.44 184 THR B C 1
ATOM 4084 O O . THR B 1 184 ? -25.391 -9.156 -5.895 1 98.44 184 THR B O 1
ATOM 4087 N N . SER B 1 185 ? -23.906 -8.078 -7.121 1 98.12 185 SER B N 1
ATOM 4088 C CA . SER B 1 185 ? -24.828 -7.898 -8.234 1 98.12 185 SER B CA 1
ATOM 4089 C C . SER B 1 185 ? -25.25 -9.242 -8.828 1 98.12 185 SER B C 1
ATOM 4091 O O . SER B 1 185 ? -26.297 -9.344 -9.477 1 98.12 185 SER B O 1
ATOM 4093 N N . LYS B 1 186 ? -24.406 -10.273 -8.625 1 98.19 186 LYS B N 1
ATOM 4094 C CA . LYS B 1 186 ? -24.719 -11.625 -9.086 1 98.19 186 LYS B CA 1
ATOM 4095 C C . LYS B 1 186 ? -25.328 -12.461 -7.961 1 98.19 186 LYS B C 1
ATOM 4097 O O . LYS B 1 186 ? -25.391 -13.688 -8.055 1 98.19 186 LYS B O 1
ATOM 4102 N N . LYS B 1 187 ? -25.609 -11.781 -6.863 1 98.06 187 LYS B N 1
ATOM 4103 C CA . LYS B 1 187 ? -26.359 -12.352 -5.742 1 98.06 187 LYS B CA 1
ATOM 4104 C C . LYS B 1 187 ? -25.484 -13.297 -4.926 1 98.06 187 LYS B C 1
ATOM 4106 O O . LYS B 1 187 ? -25.984 -14.227 -4.297 1 98.06 187 LYS B O 1
ATOM 4111 N N . VAL B 1 188 ? -24.234 -13.219 -5.066 1 98.75 188 VAL B N 1
ATOM 4112 C CA . VAL B 1 188 ? -23.344 -13.938 -4.172 1 98.75 188 VAL B CA 1
ATOM 4113 C C . VAL B 1 188 ? -23.391 -13.312 -2.781 1 98.75 188 VAL B C 1
ATOM 4115 O O . VAL B 1 188 ? -23.25 -12.094 -2.639 1 98.75 188 VAL B O 1
ATOM 4118 N N . GLU B 1 189 ? -23.641 -14.102 -1.804 1 98.5 189 GLU B N 1
ATOM 4119 C CA . GLU B 1 189 ? -23.547 -13.625 -0.427 1 98.5 189 GLU B CA 1
ATOM 4120 C C . GLU B 1 189 ? -22.094 -13.594 0.049 1 98.5 189 GLU B C 1
ATOM 4122 O O . GLU B 1 189 ? -21.438 -14.633 0.093 1 98.5 189 GLU B O 1
ATOM 4127 N N . VAL B 1 190 ? -21.609 -12.422 0.388 1 98.56 190 VAL B N 1
ATOM 4128 C CA . VAL B 1 190 ? -20.234 -12.266 0.833 1 98.56 190 VAL B CA 1
ATOM 4129 C C . VAL B 1 190 ? -20.203 -11.906 2.316 1 98.56 190 VAL B C 1
ATOM 4131 O O . VAL B 1 190 ? -20.781 -10.898 2.727 1 98.56 190 VAL B O 1
ATOM 4134 N N . ILE B 1 191 ? -19.578 -12.727 3.066 1 97.69 191 ILE B N 1
ATOM 4135 C CA . ILE B 1 191 ? -19.422 -12.508 4.5 1 97.69 191 ILE B CA 1
ATOM 4136 C C . ILE B 1 191 ? -17.953 -12.227 4.832 1 97.69 191 ILE B C 1
ATOM 4138 O O . ILE B 1 191 ? -17.109 -13.117 4.727 1 97.69 191 ILE B O 1
ATOM 4142 N N . LEU B 1 192 ? -17.672 -11.031 5.254 1 96.62 192 LEU B N 1
ATOM 4143 C CA . LEU B 1 192 ? -16.312 -10.602 5.562 1 96.62 192 LEU B CA 1
ATOM 4144 C C . LEU B 1 192 ? -16.062 -10.602 7.07 1 96.62 192 LEU B C 1
ATOM 4146 O O . LEU B 1 192 ? -17.016 -10.633 7.855 1 96.62 192 LEU B O 1
ATOM 4150 N N . GLY B 1 193 ? -14.812 -10.68 7.43 1 95.5 193 GLY B N 1
ATOM 4151 C CA . GLY B 1 193 ? -14.43 -10.586 8.828 1 95.5 193 GLY B CA 1
ATOM 4152 C C . GLY B 1 193 ? -14.75 -11.836 9.625 1 95.5 193 GLY B C 1
ATOM 4153 O O . GLY B 1 193 ? -14.797 -11.805 10.852 1 95.5 193 GLY B O 1
ATOM 4154 N N . GLN B 1 194 ? -15.07 -12.938 8.984 1 94.75 194 GLN B N 1
ATOM 4155 C CA . GLN B 1 194 ? -15.445 -14.172 9.664 1 94.75 194 GLN B CA 1
ATOM 4156 C C . GLN B 1 194 ? -14.727 -15.375 9.062 1 94.75 194 GLN B C 1
ATOM 4158 O O . GLN B 1 194 ? -14.367 -15.367 7.883 1 94.75 194 GLN B O 1
ATOM 4163 N N . SER B 1 195 ? -14.469 -16.375 9.859 1 94.75 195 SER B N 1
ATOM 4164 C CA . SER B 1 195 ? -13.883 -17.641 9.43 1 94.75 195 SER B CA 1
ATOM 4165 C C . SER B 1 195 ? -14.898 -18.781 9.523 1 94.75 195 SER B C 1
ATOM 4167 O O . SER B 1 195 ? -15.945 -18.625 10.148 1 94.75 195 SER B O 1
ATOM 4169 N N . VAL B 1 196 ? -14.625 -19.812 8.797 1 91.44 196 VAL B N 1
ATOM 4170 C CA . VAL B 1 196 ? -15.414 -21.031 8.859 1 91.44 196 VAL B CA 1
ATOM 4171 C C . VAL B 1 196 ? -14.5 -22.234 9.039 1 91.44 196 VAL B C 1
ATOM 4173 O O . VAL B 1 196 ? -13.438 -22.312 8.406 1 91.44 196 VAL B O 1
ATOM 4176 N N . ASP B 1 197 ? -14.828 -23.062 9.969 1 82.19 197 ASP B N 1
ATOM 4177 C CA . ASP B 1 197 ? -14.164 -24.359 10.047 1 82.19 197 ASP B CA 1
ATOM 4178 C C . ASP B 1 197 ? -14.906 -25.406 9.234 1 82.19 197 ASP B C 1
ATOM 4180 O O . ASP B 1 197 ? -16.031 -25.797 9.586 1 82.19 197 ASP B O 1
ATOM 4184 N N . VAL B 1 198 ? -14.328 -25.828 8.18 1 80.56 198 VAL B N 1
ATOM 4185 C CA . VAL B 1 198 ? -15.031 -26.719 7.262 1 80.56 198 VAL B CA 1
ATOM 4186 C C . VAL B 1 198 ? -14.844 -28.172 7.695 1 80.56 198 VAL B C 1
ATOM 4188 O O . VAL B 1 198 ? -15.453 -29.078 7.125 1 80.56 198 VAL B O 1
ATOM 4191 N N . ASN B 1 199 ? -13.938 -28.453 8.586 1 73.62 199 ASN B N 1
ATOM 4192 C CA . ASN B 1 199 ? -13.648 -29.812 8.992 1 73.62 199 ASN B CA 1
ATOM 4193 C C . ASN B 1 199 ? -14.781 -30.406 9.828 1 73.62 199 ASN B C 1
ATOM 4195 O O . ASN B 1 199 ? -14.82 -31.625 10.062 1 73.62 199 ASN B O 1
ATOM 4199 N N . SER B 1 200 ? -15.703 -29.609 10.125 1 60.97 200 SER B N 1
ATOM 4200 C CA . SER B 1 200 ? -16.719 -30.203 10.992 1 60.97 200 SER B CA 1
ATOM 4201 C C . SER B 1 200 ? -18.125 -29.922 10.484 1 60.97 200 SER B C 1
ATOM 4203 O O . SER B 1 200 ? -18.922 -29.281 11.172 1 60.97 200 SER B O 1
ATOM 4205 N N . PRO B 1 201 ? -18.281 -30.297 9.141 1 61.12 201 PRO B N 1
ATOM 4206 C CA . PRO B 1 201 ? -19.656 -29.953 8.766 1 61.12 201 PRO B CA 1
ATOM 4207 C C . PRO B 1 201 ? -20.688 -30.922 9.352 1 61.12 201 PRO B C 1
ATOM 4209 O O . PRO B 1 201 ? -20.375 -32.094 9.555 1 61.12 201 PRO B O 1
ATOM 4212 N N . THR B 1 202 ? -21.562 -30.484 10.094 1 65.62 202 THR B N 1
ATOM 4213 C CA . THR B 1 202 ? -22.703 -31.328 10.406 1 65.62 202 THR B CA 1
ATOM 4214 C C . THR B 1 202 ? -23.766 -31.203 9.32 1 65.62 202 THR B C 1
ATOM 4216 O O . THR B 1 202 ? -24.5 -30.219 9.273 1 65.62 202 THR B O 1
ATOM 4219 N N . ASP B 1 203 ? -23.938 -32.125 8.406 1 74.06 203 ASP B N 1
ATOM 4220 C CA . ASP B 1 203 ? -25 -32.25 7.414 1 74.06 203 ASP B CA 1
ATOM 4221 C C . ASP B 1 203 ? -25.062 -31.031 6.52 1 74.06 203 ASP B C 1
ATOM 4223 O O . ASP B 1 203 ? -26.141 -30.469 6.281 1 74.06 203 ASP B O 1
ATOM 4227 N N . GLY B 1 204 ? -23.875 -30.484 6.145 1 86.75 204 GLY B N 1
ATOM 4228 C CA . GLY B 1 204 ? -23.906 -29.375 5.203 1 86.75 204 GLY B CA 1
ATOM 4229 C C . GLY B 1 204 ? -24.109 -28.031 5.867 1 86.75 204 GLY B C 1
ATOM 4230 O O . GLY B 1 204 ? -24.359 -27.031 5.191 1 86.75 204 GLY B O 1
ATOM 4231 N N . VAL B 1 205 ? -24 -28.094 7.203 1 90.94 205 VAL B N 1
ATOM 4232 C CA . VAL B 1 205 ? -24.203 -26.859 7.957 1 90.94 205 VAL B CA 1
ATOM 4233 C C . VAL B 1 205 ? -22.859 -26.359 8.492 1 90.94 205 VAL B C 1
ATOM 4235 O O . VAL B 1 205 ? -22.141 -27.109 9.164 1 90.94 205 VAL B O 1
ATOM 4238 N N . TYR B 1 206 ? -22.547 -25.094 8.164 1 92.12 206 TYR B N 1
ATOM 4239 C CA . TYR B 1 206 ? -21.297 -24.469 8.578 1 92.12 206 TYR B CA 1
ATOM 4240 C C . TYR B 1 206 ? -21.547 -23.297 9.5 1 92.12 206 TYR B C 1
ATOM 4242 O O . TYR B 1 206 ? -22.484 -22.516 9.289 1 92.12 206 TYR B O 1
ATOM 4250 N N . GLN B 1 207 ? -20.719 -23.203 10.477 1 90.56 207 GLN B N 1
ATOM 4251 C CA . GLN B 1 207 ? -20.812 -22.062 11.391 1 90.56 207 GLN B CA 1
ATOM 4252 C C . GLN B 1 207 ? -19.641 -21.109 11.188 1 90.56 207 GLN B C 1
ATOM 4254 O O . GLN B 1 207 ? -18.484 -21.547 11.094 1 90.56 207 GLN B O 1
ATOM 4259 N N . THR B 1 208 ? -19.969 -19.844 11.086 1 92.75 208 THR B N 1
ATOM 4260 C CA . THR B 1 208 ? -18.922 -18.828 11.008 1 92.75 208 THR B CA 1
ATOM 4261 C C . THR B 1 208 ? -18.484 -18.406 12.406 1 92.75 208 THR B C 1
ATOM 4263 O O . THR B 1 208 ? -19.172 -18.672 13.391 1 92.75 208 THR B O 1
ATOM 4266 N N . SER B 1 209 ? -17.344 -17.812 12.477 1 92.94 209 SER B N 1
ATOM 4267 C CA . SER B 1 209 ? -16.828 -17.328 13.75 1 92.94 209 SER B CA 1
ATOM 4268 C C . SER B 1 209 ? -17.703 -16.234 14.328 1 92.94 209 SER B C 1
ATOM 4270 O O . SER B 1 209 ? -17.703 -15.992 15.539 1 92.94 209 SER B O 1
ATOM 4272 N N . GLY B 1 210 ? -18.453 -15.594 13.508 1 92.12 210 GLY B N 1
ATOM 4273 C CA . GLY B 1 210 ? -19.344 -14.539 13.953 1 92.12 210 GLY B CA 1
ATOM 4274 C C . GLY B 1 210 ? -20.719 -15.055 14.375 1 92.12 210 GLY B C 1
ATOM 4275 O O . GLY B 1 210 ? -21.578 -14.273 14.781 1 92.12 210 GLY B O 1
ATOM 4276 N N . GLY B 1 211 ? -20.969 -16.344 14.234 1 90.38 211 GLY B N 1
ATOM 4277 C CA . GLY B 1 211 ? -22.203 -16.953 14.711 1 90.38 211 GLY B CA 1
ATOM 4278 C C . GLY B 1 211 ? -23.219 -17.203 13.609 1 90.38 211 GLY B C 1
ATOM 4279 O O . GLY B 1 211 ? -24.297 -17.734 13.859 1 90.38 211 GLY B O 1
ATOM 4280 N N . GLU B 1 212 ? -22.844 -16.891 12.461 1 90.19 212 GLU B N 1
ATOM 4281 C CA . GLU B 1 212 ? -23.766 -17.125 11.344 1 90.19 212 GLU B CA 1
ATOM 4282 C C . GLU B 1 212 ? -23.75 -18.578 10.906 1 90.19 212 GLU B C 1
ATOM 4284 O O . GLU B 1 212 ? -22.719 -19.25 11 1 90.19 212 GLU B O 1
ATOM 4289 N N . THR B 1 213 ? -24.969 -19.047 10.5 1 91.38 213 THR B N 1
ATOM 4290 C CA . THR B 1 213 ? -25.094 -20.391 9.953 1 91.38 213 THR B CA 1
ATOM 4291 C C . THR B 1 213 ? -25.188 -20.344 8.43 1 91.38 213 THR B C 1
ATOM 4293 O O . THR B 1 213 ? -25.969 -19.578 7.871 1 91.38 213 THR B O 1
ATOM 4296 N N . VAL B 1 214 ? -24.328 -21.203 7.789 1 93.5 214 VAL B N 1
ATOM 4297 C CA . VAL B 1 214 ? -24.359 -21.328 6.336 1 93.5 214 VAL B CA 1
ATOM 4298 C C . VAL B 1 214 ? -24.672 -22.781 5.945 1 93.5 214 VAL B C 1
ATOM 4300 O O . VAL B 1 214 ? -23.984 -23.703 6.391 1 93.5 214 VAL B O 1
ATOM 4303 N N . VAL B 1 215 ? -25.719 -22.953 5.168 1 93.5 215 VAL B N 1
ATOM 4304 C CA . VAL B 1 215 ? -26.047 -24.281 4.637 1 93.5 215 VAL B CA 1
ATOM 4305 C C . VAL B 1 215 ? -25.531 -24.406 3.203 1 93.5 215 VAL B C 1
ATOM 4307 O O . VAL B 1 215 ? -25.781 -23.531 2.369 1 93.5 215 VAL B O 1
ATOM 4310 N N . ALA B 1 216 ? -24.766 -25.469 2.949 1 95.56 216 ALA B N 1
ATOM 4311 C CA . ALA B 1 216 ? -24.219 -25.688 1.61 1 95.56 216 ALA B CA 1
ATOM 4312 C C . ALA B 1 216 ? -24.094 -27.172 1.291 1 95.56 216 ALA B C 1
ATOM 4314 O O . ALA B 1 216 ? -23.719 -27.969 2.15 1 95.56 216 ALA B O 1
ATOM 4315 N N . ASP B 1 217 ? -24.406 -27.531 0.082 1 95.12 217 ASP B N 1
ATOM 4316 C CA . ASP B 1 217 ? -24.281 -28.906 -0.393 1 95.12 217 ASP B CA 1
ATOM 4317 C C . ASP B 1 217 ? -22.828 -29.297 -0.544 1 95.12 217 ASP B C 1
ATOM 4319 O O . ASP B 1 217 ? -22.484 -30.484 -0.405 1 95.12 217 ASP B O 1
ATOM 4323 N N . CYS B 1 218 ? -22 -28.344 -0.879 1 94.56 218 CYS B N 1
ATOM 4324 C CA . CYS B 1 218 ? -20.562 -28.578 -0.983 1 94.56 218 CYS B CA 1
ATOM 4325 C C . CYS B 1 218 ? -19.781 -27.312 -0.681 1 94.56 218 CYS B C 1
ATOM 4327 O O . CYS B 1 218 ? -20.359 -26.234 -0.527 1 94.56 218 CYS B O 1
ATOM 4329 N N . HIS B 1 219 ? -18.5 -27.453 -0.408 1 95.44 219 HIS B N 1
ATOM 4330 C CA . HIS B 1 219 ? -17.641 -26.312 -0.113 1 95.44 219 HIS B CA 1
ATOM 4331 C C . HIS B 1 219 ? -16.328 -26.406 -0.87 1 95.44 219 HIS B C 1
ATOM 4333 O O . HIS B 1 219 ? -15.938 -27.484 -1.329 1 95.44 219 HIS B O 1
ATOM 4339 N N . PHE B 1 220 ? -15.703 -25.297 -1.077 1 96 220 PHE B N 1
ATOM 4340 C CA . PHE B 1 220 ? -14.352 -25.188 -1.618 1 96 220 PHE B CA 1
ATOM 4341 C C . PHE B 1 220 ? -13.469 -24.359 -0.704 1 96 220 PHE B C 1
ATOM 4343 O O . PHE B 1 220 ? -13.859 -23.266 -0.288 1 96 220 PHE B O 1
ATOM 4350 N N . LEU B 1 221 ? -12.281 -24.891 -0.383 1 94.44 221 LEU B N 1
ATOM 4351 C CA . LEU B 1 221 ? -11.297 -24.172 0.432 1 94.44 221 LEU B CA 1
ATOM 4352 C C . LEU B 1 221 ? -10.312 -23.406 -0.447 1 94.44 221 LEU B C 1
ATOM 4354 O O . LEU B 1 221 ? -9.5 -24.016 -1.148 1 94.44 221 LEU B O 1
ATOM 4358 N N . CYS B 1 222 ? -10.43 -22.109 -0.475 1 95.69 222 CYS B N 1
ATOM 4359 C CA . CYS B 1 222 ? -9.57 -21.219 -1.261 1 95.69 222 CYS B CA 1
ATOM 4360 C C . CYS B 1 222 ? -8.695 -20.375 -0.357 1 95.69 222 CYS B C 1
ATOM 4362 O O . CYS B 1 222 ? -8.711 -19.141 -0.45 1 95.69 222 CYS B O 1
ATOM 4364 N N . ILE B 1 223 ? -7.988 -20.969 0.451 1 91.5 223 ILE B N 1
ATOM 4365 C CA . ILE B 1 223 ? -7.109 -20.297 1.401 1 91.5 223 ILE B CA 1
ATOM 4366 C C . ILE B 1 223 ? -5.652 -20.516 1.002 1 91.5 223 ILE B C 1
ATOM 4368 O O . ILE B 1 223 ? -5.363 -21.266 0.071 1 91.5 223 ILE B O 1
ATOM 4372 N N . GLY B 1 224 ? -4.777 -19.828 1.575 1 87.56 224 GLY B N 1
ATOM 4373 C CA . GLY B 1 224 ? -3.367 -19.922 1.237 1 87.56 224 GLY B CA 1
ATOM 4374 C C . GLY B 1 224 ? -2.812 -21.328 1.371 1 87.56 224 GLY B C 1
ATOM 4375 O O . GLY B 1 224 ? -3.223 -22.078 2.256 1 87.56 224 GLY B O 1
ATOM 4376 N N . THR B 1 225 ? -1.982 -21.734 0.432 1 89.19 225 THR B N 1
ATOM 4377 C CA . THR B 1 225 ? -1.28 -23.016 0.455 1 89.19 225 THR B CA 1
ATOM 4378 C C . THR B 1 225 ? 0.178 -22.828 0.859 1 89.19 225 THR B C 1
ATOM 4380 O O . THR B 1 225 ? 0.798 -21.812 0.507 1 89.19 225 THR B O 1
ATOM 4383 N N . PRO B 1 226 ? 0.686 -23.766 1.597 1 92.06 226 PRO B N 1
ATOM 4384 C CA . PRO B 1 226 ? 2.09 -23.641 1.998 1 92.06 226 PRO B CA 1
ATOM 4385 C C . PRO B 1 226 ? 3.045 -23.641 0.808 1 92.06 226 PRO B C 1
ATOM 4387 O O . PRO B 1 226 ? 2.73 -24.203 -0.243 1 92.06 226 PRO B O 1
ATOM 4390 N N . PHE B 1 227 ? 4.191 -23.062 1.006 1 95.81 227 PHE B N 1
ATOM 4391 C CA . PHE B 1 227 ? 5.258 -23.125 0.011 1 95.81 227 PHE B CA 1
ATOM 4392 C C . PHE B 1 227 ? 5.773 -24.547 -0.144 1 95.81 227 PHE B C 1
ATOM 4394 O O . PHE B 1 227 ? 5.773 -25.312 0.815 1 95.81 227 PHE B O 1
ATOM 4401 N N . GLY B 1 228 ? 6.168 -24.891 -1.374 1 96.56 228 GLY B N 1
ATOM 4402 C CA . GLY B 1 228 ? 6.766 -26.188 -1.633 1 96.56 228 GLY B CA 1
ATOM 4403 C C . GLY B 1 228 ? 8.219 -26.266 -1.215 1 96.56 228 GLY B C 1
ATOM 4404 O O . GLY B 1 228 ? 9.07 -26.703 -1.99 1 96.56 228 GLY B O 1
ATOM 4405 N N . SER B 1 229 ? 8.555 -25.734 0.042 1 97.31 229 SER B N 1
ATOM 4406 C CA . SER B 1 229 ? 9.953 -25.625 0.447 1 97.31 229 SER B CA 1
ATOM 4407 C C . SER B 1 229 ? 10.242 -26.5 1.664 1 97.31 229 SER B C 1
ATOM 4409 O O . SER B 1 229 ? 11.391 -26.625 2.084 1 97.31 229 SER B O 1
ATOM 4411 N N . ALA B 1 230 ? 9.234 -27.219 2.236 1 95.5 230 ALA B N 1
ATOM 4412 C CA . ALA B 1 230 ? 9.406 -27.969 3.479 1 95.5 230 ALA B CA 1
ATOM 4413 C C . ALA B 1 230 ? 10.516 -29 3.34 1 95.5 230 ALA B C 1
ATOM 4415 O O . ALA B 1 230 ? 11.305 -29.203 4.266 1 95.5 230 ALA B O 1
ATOM 4416 N N . TRP B 1 231 ? 10.633 -29.656 2.229 1 96.44 231 TRP B N 1
ATOM 4417 C CA . TRP B 1 231 ? 11.586 -30.734 1.979 1 96.44 231 TRP B CA 1
ATOM 4418 C C . TRP B 1 231 ? 13.016 -30.203 1.958 1 96.44 231 TRP B C 1
ATOM 4420 O O . TRP B 1 231 ? 13.969 -30.953 2.184 1 96.44 231 TRP B O 1
ATOM 4430 N N . LEU B 1 232 ? 13.219 -28.938 1.708 1 97.94 232 LEU B N 1
ATOM 4431 C CA . LEU B 1 232 ? 14.539 -28.328 1.626 1 97.94 232 LEU B CA 1
ATOM 4432 C C . LEU B 1 232 ? 15.203 -28.281 2.998 1 97.94 232 LEU B C 1
ATOM 4434 O O . LEU B 1 232 ? 16.422 -28.172 3.098 1 97.94 232 LEU B O 1
ATOM 4438 N N . LYS B 1 233 ? 14.422 -28.328 4.074 1 96.62 233 LYS B N 1
ATOM 4439 C CA . LYS B 1 233 ? 14.953 -28.281 5.438 1 96.62 233 LYS B CA 1
ATOM 4440 C C . LYS B 1 233 ? 15.844 -29.484 5.727 1 96.62 233 LYS B C 1
ATOM 4442 O O . LYS B 1 233 ? 16.656 -29.453 6.648 1 96.62 233 LYS B O 1
ATOM 4447 N N . GLU B 1 234 ? 15.719 -30.531 4.922 1 95.62 234 GLU B N 1
ATOM 4448 C CA . GLU B 1 234 ? 16.484 -31.766 5.109 1 95.62 234 GLU B CA 1
ATOM 4449 C C . GLU B 1 234 ? 17.656 -31.844 4.129 1 95.62 234 GLU B C 1
ATOM 4451 O O . GLU B 1 234 ? 18.234 -32.906 3.938 1 95.62 234 GLU B O 1
ATOM 4456 N N . THR B 1 235 ? 17.969 -30.766 3.494 1 97.75 235 THR B N 1
ATOM 4457 C CA . THR B 1 235 ? 19.016 -30.734 2.484 1 97.75 235 THR B CA 1
ATOM 4458 C C . THR B 1 235 ? 20.109 -29.734 2.869 1 97.75 235 THR B C 1
ATOM 4460 O O . THR B 1 235 ? 20.078 -29.156 3.955 1 97.75 235 THR B O 1
ATOM 4463 N N . ILE B 1 236 ? 21.062 -29.516 1.975 1 97.56 236 ILE B N 1
ATOM 4464 C CA . ILE B 1 236 ? 22.156 -28.562 2.182 1 97.56 236 ILE B CA 1
ATOM 4465 C C . ILE B 1 236 ? 21.609 -27.141 2.156 1 97.56 236 ILE B C 1
ATOM 4467 O O . ILE B 1 236 ? 22.312 -26.203 2.52 1 97.56 236 ILE B O 1
ATOM 4471 N N . LEU B 1 237 ? 20.297 -27 1.818 1 98 237 LEU B N 1
ATOM 4472 C CA . LEU B 1 237 ? 19.734 -25.656 1.658 1 98 237 LEU B CA 1
ATOM 4473 C C . LEU B 1 237 ? 18.906 -25.266 2.885 1 98 237 LEU B C 1
ATOM 4475 O O . LEU B 1 237 ? 18.172 -24.281 2.854 1 98 237 LEU B O 1
ATOM 4479 N N . LYS B 1 238 ? 19.016 -26 3.979 1 96.44 238 LYS B N 1
ATOM 4480 C CA . LYS B 1 238 ? 18.219 -25.797 5.184 1 96.44 238 LYS B CA 1
ATOM 4481 C C . LYS B 1 238 ? 18.391 -24.375 5.719 1 96.44 238 LYS B C 1
ATOM 4483 O O . LYS B 1 238 ? 17.438 -23.766 6.223 1 96.44 238 LYS B O 1
ATOM 4488 N N . ASP B 1 239 ? 19.594 -23.781 5.512 1 96.25 239 ASP B N 1
ATOM 4489 C CA . ASP B 1 239 ? 19.875 -22.469 6.086 1 96.25 239 ASP B CA 1
ATOM 4490 C C . ASP B 1 239 ? 19.562 -21.344 5.094 1 96.25 239 ASP B C 1
ATOM 4492 O O . ASP B 1 239 ? 19.812 -20.172 5.379 1 96.25 239 ASP B O 1
ATOM 4496 N N . SER B 1 240 ? 19.016 -21.75 3.961 1 97.62 240 SER B N 1
ATOM 4497 C CA . SER B 1 240 ? 18.719 -20.781 2.918 1 97.62 240 SER B CA 1
ATOM 4498 C C . SER B 1 240 ? 17.25 -20.391 2.934 1 97.62 240 SER B C 1
ATOM 4500 O O . SER B 1 240 ? 16.766 -19.719 2.016 1 97.62 240 SER B O 1
ATOM 4502 N N . LEU B 1 241 ? 16.5 -20.766 3.943 1 97.44 241 LEU B N 1
ATOM 4503 C CA . LEU B 1 241 ? 15.086 -20.453 4.098 1 97.44 241 LEU B CA 1
ATOM 4504 C C . LEU B 1 241 ? 14.883 -19.344 5.141 1 97.44 241 LEU B C 1
ATOM 4506 O O . LEU B 1 241 ? 15.555 -19.344 6.176 1 97.44 241 LEU B O 1
ATOM 4510 N N . ASP B 1 242 ? 13.977 -18.422 4.809 1 95.56 242 ASP B N 1
ATOM 4511 C CA . ASP B 1 242 ? 13.656 -17.438 5.824 1 95.56 242 ASP B CA 1
ATOM 4512 C C . ASP B 1 242 ? 12.656 -18 6.84 1 95.56 242 ASP B C 1
ATOM 4514 O O . ASP B 1 242 ? 12.312 -19.172 6.793 1 95.56 242 ASP B O 1
ATOM 4518 N N . SER B 1 243 ? 12.195 -17.188 7.785 1 92.81 243 SER B N 1
ATOM 4519 C CA . SER B 1 243 ? 11.352 -17.625 8.891 1 92.81 243 SER B CA 1
ATOM 4520 C C . SER B 1 243 ? 9.984 -18.078 8.398 1 92.81 243 SER B C 1
ATOM 4522 O O . SER B 1 243 ? 9.281 -18.812 9.094 1 92.81 243 SER B O 1
ATOM 4524 N N . SER B 1 244 ? 9.656 -17.688 7.133 1 93.25 244 SER B N 1
ATOM 4525 C CA . SER B 1 244 ? 8.359 -18.062 6.57 1 93.25 244 SER B CA 1
ATOM 4526 C C . SER B 1 244 ? 8.484 -19.281 5.66 1 93.25 244 SER B C 1
ATOM 4528 O O . SER B 1 244 ? 7.496 -19.719 5.066 1 93.25 244 SER B O 1
ATOM 4530 N N . GLY B 1 245 ? 9.703 -19.797 5.508 1 95.88 245 GLY B N 1
ATOM 4531 C CA . GLY B 1 245 ? 9.93 -20.953 4.652 1 95.88 245 GLY B CA 1
ATOM 4532 C C . GLY B 1 245 ? 10.195 -20.578 3.205 1 95.88 245 GLY B C 1
ATOM 4533 O O . GLY B 1 245 ? 10.156 -21.438 2.32 1 95.88 245 GLY B O 1
ATOM 4534 N N . ARG B 1 246 ? 10.492 -19.297 2.945 1 98.31 246 ARG B N 1
ATOM 4535 C CA . ARG B 1 246 ? 10.828 -18.859 1.593 1 98.31 246 ARG B CA 1
ATOM 4536 C C . ARG B 1 246 ? 12.328 -18.969 1.34 1 98.31 246 ARG B C 1
ATOM 4538 O O . ARG B 1 246 ? 13.133 -18.734 2.242 1 98.31 246 ARG B O 1
ATOM 4545 N N . VAL B 1 247 ? 12.648 -19.25 0.1 1 98.69 247 VAL B N 1
ATOM 4546 C CA . VAL B 1 247 ? 14.055 -19.375 -0.263 1 98.69 247 VAL B CA 1
ATOM 4547 C C . VAL B 1 247 ? 14.656 -17.984 -0.476 1 98.69 247 VAL B C 1
ATOM 4549 O O . VAL B 1 247 ? 14.133 -17.188 -1.252 1 98.69 247 VAL B O 1
ATOM 4552 N N . MET B 1 248 ? 15.711 -17.688 0.197 1 98.44 248 MET B N 1
ATOM 4553 C CA . MET B 1 248 ? 16.375 -16.391 0.083 1 98.44 248 MET B CA 1
ATOM 4554 C C . MET B 1 248 ? 17.297 -16.359 -1.132 1 98.44 248 MET B C 1
ATOM 4556 O O . MET B 1 248 ? 18.188 -17.219 -1.273 1 98.44 248 MET B O 1
ATOM 4560 N N . VAL B 1 249 ? 17.156 -15.391 -2 1 98.5 249 VAL B N 1
ATOM 4561 C CA . VAL B 1 249 ? 17.953 -15.297 -3.227 1 98.5 249 VAL B CA 1
ATOM 4562 C C . VAL B 1 249 ? 18.562 -13.906 -3.346 1 98.5 249 VAL B C 1
ATOM 4564 O O . VAL B 1 249 ? 18.078 -12.953 -2.723 1 98.5 249 VAL B O 1
ATOM 4567 N N . ASP B 1 250 ? 19.609 -13.812 -4.074 1 96.56 250 ASP B N 1
ATOM 4568 C CA . ASP B 1 250 ? 20.188 -12.508 -4.387 1 96.56 250 ASP B CA 1
ATOM 4569 C C . ASP B 1 250 ? 19.594 -11.93 -5.664 1 96.56 250 ASP B C 1
ATOM 4571 O O . ASP B 1 250 ? 18.594 -12.438 -6.168 1 96.56 250 ASP B O 1
ATOM 4575 N N . SER B 1 251 ? 20.188 -10.906 -6.227 1 96.06 251 SER B N 1
ATOM 4576 C CA . SER B 1 251 ? 19.594 -10.195 -7.355 1 96.06 251 SER B CA 1
ATOM 4577 C C . SER B 1 251 ? 19.797 -10.961 -8.656 1 96.06 251 SER B C 1
ATOM 4579 O O . SER B 1 251 ? 19.172 -10.641 -9.672 1 96.06 251 SER B O 1
ATOM 4581 N N . ASN B 1 252 ? 20.703 -11.922 -8.656 1 97.62 252 ASN B N 1
ATOM 4582 C CA . ASN B 1 252 ? 20.875 -12.805 -9.805 1 97.62 252 ASN B CA 1
ATOM 4583 C C . ASN B 1 252 ? 20.016 -14.062 -9.688 1 97.62 252 ASN B C 1
ATOM 4585 O O . ASN B 1 252 ? 20.094 -14.953 -10.539 1 97.62 252 ASN B O 1
ATOM 4589 N N . LEU B 1 253 ? 19.234 -14.18 -8.609 1 98.5 253 LEU B N 1
ATOM 4590 C CA . LEU B 1 253 ? 18.297 -15.25 -8.273 1 98.5 253 LEU B CA 1
ATOM 4591 C C . LEU B 1 253 ? 19.047 -16.516 -7.863 1 98.5 253 LEU B C 1
ATOM 4593 O O . LEU B 1 253 ? 18.5 -17.625 -7.965 1 98.5 253 LEU B O 1
ATOM 4597 N N . ARG B 1 254 ? 20.312 -16.344 -7.441 1 98 254 ARG B N 1
ATOM 4598 C CA . ARG B 1 254 ? 21.047 -17.406 -6.793 1 98 254 ARG B CA 1
ATOM 4599 C C . ARG B 1 254 ? 20.625 -17.562 -5.332 1 98 254 ARG B C 1
ATOM 4601 O O . ARG B 1 254 ? 20.406 -16.562 -4.641 1 98 254 ARG B O 1
ATOM 4608 N N . ILE B 1 255 ? 20.484 -18.766 -4.992 1 98.5 255 ILE B N 1
ATOM 4609 C CA . ILE B 1 255 ? 20.25 -18.984 -3.568 1 98.5 255 ILE B CA 1
ATOM 4610 C C . ILE B 1 255 ? 21.422 -18.453 -2.758 1 98.5 255 ILE B C 1
ATOM 4612 O O . ILE B 1 255 ? 22.578 -18.688 -3.1 1 98.5 255 ILE B O 1
ATOM 4616 N N . LYS B 1 256 ? 21.094 -17.656 -1.761 1 94.81 256 LYS B N 1
ATOM 4617 C CA . LYS B 1 256 ? 22.156 -17.016 -0.973 1 94.81 256 LYS B CA 1
ATOM 4618 C C . LYS B 1 256 ? 23.125 -18.062 -0.424 1 94.81 256 LYS B C 1
ATOM 4620 O O . LYS B 1 256 ? 22.703 -19.062 0.147 1 94.81 256 LYS B O 1
ATOM 4625 N N . GLY B 1 257 ? 24.438 -17.844 -0.671 1 92.38 257 GLY B N 1
ATOM 4626 C CA . GLY B 1 257 ? 25.484 -18.75 -0.205 1 92.38 257 GLY B CA 1
ATOM 4627 C C . GLY B 1 257 ? 25.812 -19.844 -1.205 1 92.38 257 GLY B C 1
ATOM 4628 O O . GLY B 1 257 ? 26.656 -20.703 -0.935 1 92.38 257 GLY B O 1
ATOM 4629 N N . ARG B 1 258 ? 25.141 -19.891 -2.338 1 95.5 258 ARG B N 1
ATOM 4630 C CA . ARG B 1 258 ? 25.375 -20.891 -3.375 1 95.5 258 ARG B CA 1
ATOM 4631 C C . ARG B 1 258 ? 25.828 -20.234 -4.676 1 95.5 258 ARG B C 1
ATOM 4633 O O . ARG B 1 258 ? 25.375 -19.141 -5.012 1 95.5 258 ARG B O 1
ATOM 4640 N N . ASN B 1 259 ? 26.641 -20.875 -5.375 1 94.25 259 ASN B N 1
ATOM 4641 C CA . ASN B 1 259 ? 27.172 -20.297 -6.609 1 94.25 259 ASN B CA 1
ATOM 4642 C C . ASN B 1 259 ? 26.453 -20.844 -7.836 1 94.25 259 ASN B C 1
ATOM 4644 O O . ASN B 1 259 ? 26.359 -20.172 -8.867 1 94.25 259 ASN B O 1
ATOM 4648 N N . ASN B 1 260 ? 25.953 -22.062 -7.727 1 97.44 260 ASN B N 1
ATOM 4649 C CA . ASN B 1 260 ? 25.406 -22.688 -8.93 1 97.44 260 ASN B CA 1
ATOM 4650 C C . ASN B 1 260 ? 24 -23.234 -8.688 1 97.44 260 ASN B C 1
ATOM 4652 O O . ASN B 1 260 ? 23.516 -24.078 -9.438 1 97.44 260 ASN B O 1
ATOM 4656 N N . ILE B 1 261 ? 23.328 -22.797 -7.594 1 98.75 261 ILE B N 1
ATOM 4657 C CA . ILE B 1 261 ? 21.953 -23.172 -7.301 1 98.75 261 ILE B CA 1
ATOM 4658 C C . ILE B 1 261 ? 21.062 -21.938 -7.273 1 98.75 261 ILE B C 1
ATOM 4660 O O . ILE B 1 261 ? 21.359 -20.969 -6.562 1 98.75 261 ILE B O 1
ATOM 4664 N N . PHE B 1 262 ? 20.016 -21.969 -8.047 1 98.88 262 PHE B N 1
ATOM 4665 C CA . PHE B 1 262 ? 19.078 -20.875 -8.203 1 98.88 262 PHE B CA 1
ATOM 4666 C C . PHE B 1 262 ? 17.703 -21.25 -7.68 1 98.88 262 PHE B C 1
ATOM 4668 O O . PHE B 1 262 ? 17.375 -22.438 -7.559 1 98.88 262 PHE B O 1
ATOM 4675 N N . ALA B 1 263 ? 16.906 -20.25 -7.316 1 98.94 263 ALA B N 1
ATOM 4676 C CA . ALA B 1 263 ? 15.5 -20.438 -6.984 1 98.94 263 ALA B CA 1
ATOM 4677 C C . ALA B 1 263 ? 14.633 -19.375 -7.633 1 98.94 263 ALA B C 1
ATOM 4679 O O . ALA B 1 263 ? 15.031 -18.203 -7.699 1 98.94 263 ALA B O 1
ATOM 4680 N N . ILE B 1 264 ? 13.414 -19.781 -8.102 1 98.88 264 ILE B N 1
ATOM 4681 C CA . ILE B 1 264 ? 12.555 -18.859 -8.844 1 98.88 264 ILE B CA 1
ATOM 4682 C C . ILE B 1 264 ? 11.086 -19.156 -8.523 1 98.88 264 ILE B C 1
ATOM 4684 O O . ILE B 1 264 ? 10.742 -20.281 -8.133 1 98.88 264 ILE B O 1
ATOM 4688 N N . GLY B 1 265 ? 10.227 -18.109 -8.758 1 98.31 265 GLY B N 1
ATOM 4689 C CA . GLY B 1 265 ? 8.797 -18.25 -8.562 1 98.31 265 GLY B CA 1
ATOM 4690 C C . GLY B 1 265 ? 8.352 -17.938 -7.145 1 98.31 265 GLY B C 1
ATOM 4691 O O . GLY B 1 265 ? 9.023 -17.188 -6.43 1 98.31 265 GLY B O 1
ATOM 4692 N N . ASP B 1 266 ? 7.215 -18.531 -6.789 1 97.31 266 ASP B N 1
ATOM 4693 C CA . ASP B 1 266 ? 6.523 -18.188 -5.551 1 97.31 266 ASP B CA 1
ATOM 4694 C C . ASP B 1 266 ? 7.324 -18.625 -4.328 1 97.31 266 ASP B C 1
ATOM 4696 O O . ASP B 1 266 ? 7.133 -18.109 -3.229 1 97.31 266 ASP B O 1
ATOM 4700 N N . ILE B 1 267 ? 8.234 -19.5 -4.512 1 98.31 267 ILE B N 1
ATOM 4701 C CA . ILE B 1 267 ? 8.961 -20.078 -3.383 1 98.31 267 ILE B CA 1
ATOM 4702 C C . ILE B 1 267 ? 9.969 -19.062 -2.848 1 98.31 267 ILE B C 1
ATOM 4704 O O . ILE B 1 267 ? 10.5 -19.219 -1.746 1 98.31 267 ILE B O 1
ATOM 4708 N N . THR B 1 268 ? 10.305 -18.031 -3.609 1 98.56 268 THR B N 1
ATOM 4709 C CA . THR B 1 268 ? 11.391 -17.109 -3.279 1 98.56 268 THR B CA 1
ATOM 4710 C C . THR B 1 268 ? 10.906 -16.047 -2.301 1 98.56 268 THR B C 1
ATOM 4712 O O . THR B 1 268 ? 9.703 -15.82 -2.146 1 98.56 268 THR B O 1
ATOM 4715 N N . ASP B 1 269 ? 11.805 -15.375 -1.684 1 97 269 ASP B N 1
ATOM 4716 C CA . ASP B 1 269 ? 11.508 -14.328 -0.709 1 97 269 ASP B CA 1
ATOM 4717 C C . ASP B 1 269 ? 11.453 -12.961 -1.376 1 97 269 ASP B C 1
ATOM 4719 O O . ASP B 1 269 ? 11.539 -11.93 -0.7 1 97 269 ASP B O 1
ATOM 4723 N N . ILE B 1 270 ? 11.43 -12.953 -2.73 1 94.31 270 ILE B N 1
ATOM 4724 C CA . ILE B 1 270 ? 11.359 -11.688 -3.449 1 94.31 270 ILE B CA 1
ATOM 4725 C C . ILE B 1 270 ? 10.086 -10.945 -3.055 1 94.31 270 ILE B C 1
ATOM 4727 O O . ILE B 1 270 ? 8.984 -11.5 -3.119 1 94.31 270 ILE B O 1
ATOM 4731 N N . PRO B 1 271 ? 10.203 -9.75 -2.633 1 88.69 271 PRO B N 1
ATOM 4732 C CA . PRO B 1 271 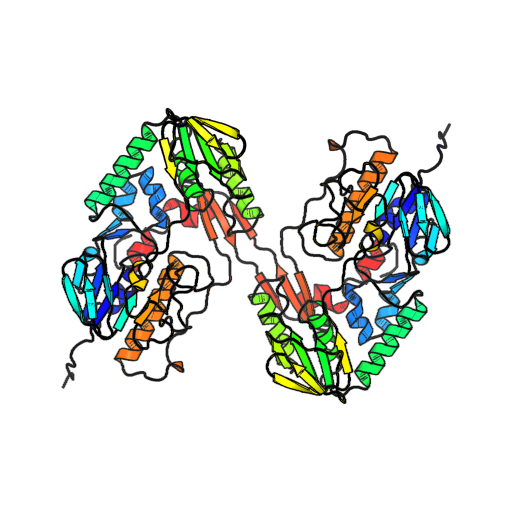? 9.031 -9.008 -2.154 1 88.69 271 PRO B CA 1
ATOM 4733 C C . PRO B 1 271 ? 8.18 -8.461 -3.293 1 88.69 271 PRO B C 1
ATOM 4735 O O . PRO B 1 271 ? 8.258 -7.27 -3.613 1 88.69 271 PRO B O 1
ATOM 4738 N N . GLU B 1 272 ? 7.387 -9.203 -3.852 1 89.19 272 GLU B N 1
ATOM 4739 C CA . GLU B 1 272 ? 6.449 -8.852 -4.914 1 89.19 272 GLU B CA 1
ATOM 4740 C C . GLU B 1 272 ? 5.238 -9.781 -4.91 1 89.19 272 GLU B C 1
ATOM 4742 O O . GLU B 1 272 ? 5.223 -10.789 -4.199 1 89.19 272 GLU B O 1
ATOM 4747 N N . LEU B 1 273 ? 4.25 -9.352 -5.652 1 87.06 273 LEU B N 1
ATOM 4748 C CA . LEU B 1 273 ? 3.084 -10.219 -5.777 1 87.06 273 LEU B CA 1
ATOM 4749 C C . LEU B 1 273 ? 3.461 -11.547 -6.43 1 87.06 273 LEU B C 1
ATOM 4751 O O . LEU B 1 273 ? 4.266 -11.578 -7.367 1 87.06 273 LEU B O 1
ATOM 4755 N N . LYS B 1 274 ? 2.918 -12.594 -5.906 1 92.06 274 LYS B N 1
ATOM 4756 C CA . LYS B 1 274 ? 3.156 -13.898 -6.504 1 92.06 274 LYS B CA 1
ATOM 4757 C C . LYS B 1 274 ? 2.23 -14.141 -7.691 1 92.06 274 LYS B C 1
ATOM 4759 O O . LYS B 1 274 ? 1.08 -14.547 -7.52 1 92.06 274 LYS B O 1
ATOM 4764 N N . GLN B 1 275 ? 2.723 -13.859 -8.883 1 92.75 275 GLN B N 1
ATOM 4765 C CA . GLN B 1 275 ? 1.973 -13.969 -10.133 1 92.75 275 GLN B CA 1
ATOM 4766 C C . GLN B 1 275 ? 2.727 -14.812 -11.156 1 92.75 275 GLN B C 1
ATOM 4768 O O . GLN B 1 275 ? 3.959 -14.797 -11.195 1 92.75 275 GLN B O 1
ATOM 4773 N N . GLY B 1 276 ? 2.018 -15.477 -11.945 1 94.69 276 GLY B N 1
ATOM 4774 C CA . GLY B 1 276 ? 2.598 -16.359 -12.945 1 94.69 276 GLY B CA 1
ATOM 4775 C C . GLY B 1 276 ? 3.555 -15.656 -13.883 1 94.69 276 GLY B C 1
ATOM 4776 O O . GLY B 1 276 ? 4.645 -16.156 -14.172 1 94.69 276 GLY B O 1
ATOM 4777 N N . TYR B 1 277 ? 3.184 -14.539 -14.383 1 92.56 277 TYR B N 1
ATOM 4778 C CA . TYR B 1 277 ? 4.031 -13.852 -15.344 1 92.56 277 TYR B CA 1
ATOM 4779 C C . TYR B 1 277 ? 5.324 -13.375 -14.695 1 92.56 277 TYR B C 1
ATOM 4781 O O . TYR B 1 277 ? 6.379 -13.352 -15.336 1 92.56 277 TYR B O 1
ATOM 4789 N N . LEU B 1 278 ? 5.266 -13.031 -13.43 1 94.81 278 LEU B N 1
ATOM 4790 C CA . LEU B 1 278 ? 6.48 -12.648 -12.711 1 94.81 278 LEU B CA 1
ATOM 4791 C C . LEU B 1 278 ? 7.398 -13.852 -12.523 1 94.81 278 LEU B C 1
ATOM 4793 O O . LEU B 1 278 ? 8.617 -13.734 -12.664 1 94.81 278 LEU B O 1
ATOM 4797 N N . ALA B 1 279 ? 6.812 -14.945 -12.203 1 97.5 279 ALA B N 1
ATOM 4798 C CA . ALA B 1 279 ? 7.586 -16.188 -12.117 1 97.5 279 ALA B CA 1
ATOM 4799 C C . ALA B 1 279 ? 8.297 -16.484 -13.438 1 97.5 279 ALA B C 1
ATOM 4801 O O . ALA B 1 279 ? 9.453 -16.906 -13.445 1 97.5 279 ALA B O 1
ATOM 4802 N N . GLN B 1 280 ? 7.641 -16.25 -14.5 1 97.31 280 GLN B N 1
ATOM 4803 C CA . GLN B 1 280 ? 8.234 -16.469 -15.82 1 97.31 280 GLN B CA 1
ATOM 4804 C C . GLN B 1 280 ? 9.383 -15.492 -16.062 1 97.31 280 GLN B C 1
ATOM 4806 O O . GLN B 1 280 ? 10.375 -15.852 -16.703 1 97.31 280 GLN B O 1
ATOM 4811 N N . GLU B 1 281 ? 9.266 -14.297 -15.562 1 97.25 281 GLU B N 1
ATOM 4812 C CA . GLU B 1 281 ? 10.352 -13.336 -15.688 1 97.25 281 GLU B CA 1
ATOM 4813 C C . GLU B 1 281 ? 11.586 -13.797 -14.906 1 97.25 281 GLU B C 1
ATOM 4815 O O . GLU B 1 281 ? 12.719 -13.617 -15.359 1 97.25 281 GLU B O 1
ATOM 4820 N N . HIS B 1 282 ? 11.344 -14.344 -13.719 1 98.62 282 HIS B N 1
ATOM 4821 C CA . HIS B 1 282 ? 12.445 -14.961 -12.992 1 98.62 282 HIS B CA 1
ATOM 4822 C C . HIS B 1 282 ? 13.172 -15.984 -13.859 1 98.62 282 HIS B C 1
ATOM 4824 O O . HIS B 1 282 ? 14.406 -16 -13.906 1 98.62 282 HIS B O 1
ATOM 4830 N N . ALA B 1 283 ? 12.383 -16.781 -14.5 1 98.81 283 ALA B N 1
ATOM 4831 C CA . ALA B 1 283 ? 12.914 -17.875 -15.305 1 98.81 283 ALA B CA 1
ATOM 4832 C C . ALA B 1 283 ? 13.82 -17.359 -16.422 1 98.81 283 ALA B C 1
ATOM 4834 O O . ALA B 1 283 ? 14.883 -17.922 -16.672 1 98.81 283 ALA B O 1
ATOM 4835 N N . LYS B 1 284 ? 13.391 -16.328 -17.062 1 98.19 284 LYS B N 1
ATOM 4836 C CA . LYS B 1 284 ? 14.18 -15.742 -18.141 1 98.19 284 LYS B CA 1
ATOM 4837 C C . LYS B 1 284 ? 15.539 -15.258 -17.625 1 98.19 284 LYS B C 1
ATOM 4839 O O . LYS B 1 284 ? 16.562 -15.492 -18.266 1 98.19 284 LYS B O 1
ATOM 4844 N N . VAL B 1 285 ? 15.516 -14.641 -16.469 1 98.44 285 VAL B N 1
ATOM 4845 C CA . VAL B 1 285 ? 16.734 -14.117 -15.867 1 98.44 285 VAL B CA 1
ATOM 4846 C C . VAL B 1 285 ? 17.672 -15.273 -15.531 1 98.44 285 VAL B C 1
ATOM 4848 O O . VAL B 1 285 ? 18.859 -15.234 -15.867 1 98.44 285 VAL B O 1
ATOM 4851 N N . VAL B 1 286 ? 17.172 -16.281 -14.945 1 98.75 286 VAL B N 1
ATOM 4852 C CA . VAL B 1 286 ? 18 -17.406 -14.508 1 98.75 286 VAL B CA 1
ATOM 4853 C C . VAL B 1 286 ? 18.531 -18.156 -15.719 1 98.75 286 VAL B C 1
ATOM 4855 O O . VAL B 1 286 ? 19.703 -18.578 -15.734 1 98.75 286 VAL B O 1
ATOM 4858 N N . ALA B 1 287 ? 17.703 -18.391 -16.75 1 98.69 287 ALA B N 1
ATOM 4859 C CA . ALA B 1 287 ? 18.172 -19.047 -17.969 1 98.69 287 ALA B CA 1
ATOM 4860 C C . ALA B 1 287 ? 19.328 -18.266 -18.594 1 98.69 287 ALA B C 1
ATOM 4862 O O . ALA B 1 287 ? 20.328 -18.859 -19.016 1 98.69 287 ALA B O 1
ATOM 4863 N N . LYS B 1 288 ? 19.156 -16.969 -18.594 1 98.19 288 LYS B N 1
ATOM 4864 C CA . LYS B 1 288 ? 20.219 -16.109 -19.125 1 98.19 288 LYS B CA 1
ATOM 4865 C C . LYS B 1 288 ? 21.5 -16.234 -18.297 1 98.19 288 LYS B C 1
ATOM 4867 O O . LYS B 1 288 ? 22.594 -16.344 -18.859 1 98.19 288 LYS B O 1
ATOM 4872 N N . ASN B 1 289 ? 21.375 -16.219 -17.016 1 98.31 289 ASN B N 1
ATOM 4873 C CA . ASN B 1 289 ? 22.516 -16.297 -16.141 1 98.31 289 ASN B CA 1
ATOM 4874 C C . ASN B 1 289 ? 23.234 -17.656 -16.25 1 98.31 289 ASN B C 1
ATOM 4876 O O . ASN B 1 289 ? 24.469 -17.703 -16.312 1 98.31 289 ASN B O 1
ATOM 4880 N N . ILE B 1 290 ? 22.5 -18.734 -16.328 1 98.06 290 ILE B N 1
ATOM 4881 C CA . ILE B 1 290 ? 23.094 -20.062 -16.469 1 98.06 290 ILE B CA 1
ATOM 4882 C C . ILE B 1 290 ? 23.828 -20.141 -17.812 1 98.06 290 ILE B C 1
ATOM 4884 O O . ILE B 1 290 ? 24.953 -20.656 -17.875 1 98.06 290 ILE B O 1
ATOM 4888 N N . THR B 1 291 ? 23.219 -19.609 -18.859 1 97.56 291 THR B N 1
ATOM 4889 C CA . THR B 1 291 ? 23.844 -19.594 -20.172 1 97.56 291 THR B CA 1
ATOM 4890 C C . THR B 1 291 ? 25.172 -18.844 -20.109 1 97.56 291 THR B C 1
ATOM 4892 O O . THR B 1 291 ? 26.188 -19.297 -20.656 1 97.56 291 THR B O 1
ATOM 4895 N N . SER B 1 292 ? 25.172 -17.688 -19.453 1 96.94 292 SER B N 1
ATOM 4896 C CA . SER B 1 292 ? 26.375 -16.875 -19.312 1 96.94 292 SER B CA 1
ATOM 4897 C C . SER B 1 292 ? 27.453 -17.625 -18.547 1 96.94 292 SER B C 1
ATOM 4899 O O . SER B 1 292 ? 28.625 -17.625 -18.938 1 96.94 292 SER B O 1
ATOM 4901 N N . LEU B 1 293 ? 27.062 -18.266 -17.516 1 96.5 293 LEU B N 1
ATOM 4902 C CA . LEU B 1 293 ? 28 -19 -16.672 1 96.5 293 LEU B CA 1
ATOM 4903 C C . LEU B 1 293 ? 28.625 -20.156 -17.438 1 96.5 293 LEU B C 1
ATOM 4905 O O . LEU B 1 293 ? 29.828 -20.406 -17.328 1 96.5 293 LEU B O 1
ATOM 4909 N N . ILE B 1 294 ? 27.828 -20.844 -18.172 1 95.62 294 ILE B N 1
ATOM 4910 C CA . ILE B 1 294 ? 28.281 -21.969 -18.969 1 95.62 294 ILE B CA 1
ATOM 4911 C C . ILE B 1 294 ? 29.297 -21.484 -20.016 1 95.62 294 ILE B C 1
ATOM 4913 O O . ILE B 1 294 ? 30.266 -22.188 -20.328 1 95.62 294 ILE B O 1
ATOM 4917 N N . LYS B 1 295 ? 29.125 -20.297 -20.438 1 93.94 295 LYS B N 1
ATOM 4918 C CA . LYS B 1 295 ? 30.016 -19.719 -21.438 1 93.94 295 LYS B CA 1
ATOM 4919 C C . LYS B 1 295 ? 31.266 -19.156 -20.781 1 93.94 295 LYS B C 1
ATOM 4921 O O . LYS B 1 295 ? 32.125 -18.578 -21.469 1 93.94 295 LYS B O 1
ATOM 4926 N N . GLY B 1 296 ? 31.359 -19.203 -19.484 1 92.56 296 GLY B N 1
ATOM 4927 C CA . GLY B 1 296 ? 32.625 -18.891 -18.828 1 92.56 296 GLY B CA 1
ATOM 4928 C C . GLY B 1 296 ? 32.625 -17.516 -18.156 1 92.56 296 GLY B C 1
ATOM 4929 O O . GLY B 1 296 ? 33.656 -17.047 -17.719 1 92.56 296 GLY B O 1
ATOM 4930 N N . VAL B 1 297 ? 31.453 -16.906 -18.109 1 89.81 297 VAL B N 1
ATOM 4931 C CA . VAL B 1 297 ? 31.375 -15.625 -17.422 1 89.81 297 VAL B CA 1
ATOM 4932 C C . VAL B 1 297 ? 31.531 -15.844 -15.914 1 89.81 297 VAL B C 1
ATOM 4934 O O . VAL B 1 297 ? 30.766 -16.594 -15.305 1 89.81 297 VAL B O 1
ATOM 4937 N N . GLU B 1 298 ? 32.562 -15.234 -15.242 1 85.81 298 GLU B N 1
ATOM 4938 C CA . GLU B 1 298 ? 32.812 -15.422 -13.82 1 85.81 298 GLU B CA 1
ATOM 4939 C C . GLU B 1 298 ? 32.469 -14.172 -13.023 1 85.81 298 GLU B C 1
ATOM 4941 O O . GLU B 1 298 ? 32.219 -14.242 -11.812 1 85.81 298 GLU B O 1
ATOM 4946 N N . ASP B 1 299 ? 32.375 -13.102 -13.703 1 87.44 299 ASP B N 1
ATOM 4947 C CA . ASP B 1 299 ? 32.062 -11.828 -13.062 1 87.44 299 ASP B CA 1
ATOM 4948 C C . ASP B 1 299 ? 30.578 -11.68 -12.812 1 87.44 299 ASP B C 1
ATOM 4950 O O . ASP B 1 299 ? 29.797 -11.531 -13.75 1 87.44 299 ASP B O 1
ATOM 4954 N N . ASP B 1 300 ? 30.234 -11.656 -11.586 1 87 300 ASP B N 1
ATOM 4955 C CA . ASP B 1 300 ? 28.828 -11.586 -11.195 1 87 300 ASP B CA 1
ATOM 4956 C C . ASP B 1 300 ? 28.188 -10.289 -11.695 1 87 300 ASP B C 1
ATOM 4958 O O . ASP B 1 300 ? 26.969 -10.242 -11.922 1 87 300 ASP B O 1
ATOM 4962 N N . HIS B 1 301 ? 28.984 -9.312 -11.844 1 88.19 301 HIS B N 1
ATOM 4963 C CA . HIS B 1 301 ? 28.469 -8.023 -12.297 1 88.19 301 HIS B CA 1
ATOM 4964 C C . HIS B 1 301 ? 27.984 -8.109 -13.742 1 88.19 301 HIS B C 1
ATOM 4966 O O . HIS B 1 301 ? 27.25 -7.227 -14.203 1 88.19 301 HIS B O 1
ATOM 4972 N N . LYS B 1 302 ? 28.406 -9.188 -14.43 1 91.69 302 LYS B N 1
ATOM 4973 C CA . LYS B 1 302 ? 28.016 -9.367 -15.828 1 91.69 302 LYS B CA 1
ATOM 4974 C C . LYS B 1 302 ? 26.75 -10.211 -15.938 1 91.69 302 LYS B C 1
ATOM 4976 O O . LYS B 1 302 ? 26.188 -10.359 -17.031 1 91.69 302 LYS B O 1
ATOM 4981 N N . LEU B 1 303 ? 26.281 -10.75 -14.859 1 96.12 303 LEU B N 1
ATOM 4982 C CA . LEU B 1 303 ? 25.062 -11.555 -14.844 1 96.12 303 LEU B CA 1
ATOM 4983 C C . LEU B 1 303 ? 23.828 -10.672 -14.812 1 96.12 303 LEU B C 1
ATOM 4985 O O . LEU B 1 303 ? 23.875 -9.547 -14.297 1 96.12 303 LEU B O 1
ATOM 4989 N N . ALA B 1 304 ? 22.781 -11.195 -15.398 1 96.94 304 ALA B N 1
ATOM 4990 C CA . ALA B 1 304 ? 21.5 -10.492 -15.398 1 96.94 304 ALA B CA 1
ATOM 4991 C C . ALA B 1 304 ? 20.984 -10.312 -13.977 1 96.94 304 ALA B C 1
ATOM 4993 O O . ALA B 1 304 ? 21.141 -11.195 -13.133 1 96.94 304 ALA B O 1
ATOM 4994 N N . VAL B 1 305 ? 20.406 -9.203 -13.766 1 96.94 305 VAL B N 1
ATOM 4995 C CA . VAL B 1 305 ? 19.844 -8.836 -12.469 1 96.94 305 VAL B CA 1
ATOM 4996 C C . VAL B 1 305 ? 18.312 -8.75 -12.57 1 96.94 305 VAL B C 1
ATOM 4998 O O . VAL B 1 305 ? 17.781 -8.242 -13.555 1 96.94 305 VAL B O 1
ATOM 5001 N N . TYR B 1 306 ? 17.641 -9.297 -11.586 1 96.69 306 TYR B N 1
ATOM 5002 C CA . TYR B 1 306 ? 16.188 -9.18 -11.484 1 96.69 306 TYR B CA 1
ATOM 5003 C C . TYR B 1 306 ? 15.797 -8.031 -10.555 1 96.69 306 TYR B C 1
ATOM 5005 O O . TYR B 1 306 ? 16.312 -7.934 -9.438 1 96.69 306 TYR B O 1
ATOM 5013 N N . LYS B 1 307 ? 14.891 -7.25 -11.039 1 88.31 307 LYS B N 1
ATOM 5014 C CA . LYS B 1 307 ? 14.32 -6.176 -10.227 1 88.31 307 LYS B CA 1
ATOM 5015 C C . LYS B 1 307 ? 12.875 -6.484 -9.836 1 88.31 307 LYS B C 1
ATOM 5017 O O . LYS B 1 307 ? 12.008 -6.621 -10.703 1 88.31 307 LYS B O 1
ATOM 5022 N N . PRO B 1 308 ? 12.664 -6.609 -8.547 1 89.5 308 PRO B N 1
ATOM 5023 C CA . PRO B 1 308 ? 11.305 -6.926 -8.102 1 89.5 308 PRO B CA 1
ATOM 5024 C C . PRO B 1 308 ? 10.266 -5.922 -8.609 1 89.5 308 PRO B C 1
ATOM 5026 O O . PRO B 1 308 ? 10.539 -4.719 -8.648 1 89.5 308 PRO B O 1
ATOM 5029 N N . ALA B 1 309 ? 9.117 -6.484 -9.055 1 82.94 309 ALA B N 1
ATOM 5030 C CA . ALA B 1 309 ? 8.008 -5.629 -9.484 1 82.94 309 ALA B CA 1
ATOM 5031 C C . ALA B 1 309 ? 7.391 -4.898 -8.289 1 82.94 309 ALA B C 1
ATOM 5033 O O . ALA B 1 309 ? 6.891 -5.535 -7.359 1 82.94 309 ALA B O 1
ATOM 5034 N N . THR B 1 310 ? 7.484 -3.578 -8.281 1 72.88 310 THR B N 1
ATOM 5035 C CA . THR B 1 310 ? 6.977 -2.789 -7.168 1 72.88 310 THR B CA 1
ATOM 5036 C C . THR B 1 310 ? 5.609 -2.197 -7.5 1 72.88 310 THR B C 1
ATOM 5038 O O . THR B 1 310 ? 4.922 -1.668 -6.625 1 72.88 310 THR B O 1
ATOM 5041 N N . LYS B 1 311 ? 5.215 -2.244 -8.789 1 68.94 311 LYS B N 1
ATOM 5042 C CA . LYS B 1 311 ? 3.938 -1.679 -9.211 1 68.94 311 LYS B CA 1
ATOM 5043 C C . LYS B 1 311 ? 2.834 -2.734 -9.18 1 68.94 311 LYS B C 1
ATOM 5045 O O . LYS B 1 311 ? 3.049 -3.873 -9.602 1 68.94 311 LYS B O 1
ATOM 5050 N N . ALA B 1 312 ? 1.706 -2.283 -8.703 1 68 312 ALA B N 1
ATOM 5051 C CA . ALA B 1 312 ? 0.58 -3.182 -8.469 1 68 312 ALA B CA 1
ATOM 5052 C C . ALA B 1 312 ? -0.287 -3.311 -9.719 1 68 312 ALA B C 1
ATOM 5054 O O . ALA B 1 312 ? -1.319 -2.645 -9.836 1 68 312 ALA B O 1
ATOM 5055 N N . LEU B 1 313 ? 0.207 -3.9 -10.734 1 82.94 313 LEU B N 1
ATOM 5056 C CA . LEU B 1 313 ? -0.708 -4.285 -11.797 1 82.94 313 LEU B CA 1
ATOM 5057 C C . LEU B 1 313 ? -1.362 -5.629 -11.5 1 82.94 313 LEU B C 1
ATOM 5059 O O . LEU B 1 313 ? -0.669 -6.621 -11.258 1 82.94 313 LEU B O 1
ATOM 5063 N N . ALA B 1 314 ? -2.654 -5.648 -11.344 1 90.62 314 ALA B N 1
ATOM 5064 C CA . ALA B 1 314 ? -3.385 -6.879 -11.047 1 90.62 314 ALA B CA 1
ATOM 5065 C C . ALA B 1 314 ? -4.699 -6.934 -11.82 1 90.62 314 ALA B C 1
ATOM 5067 O O . ALA B 1 314 ? -5.391 -5.922 -11.953 1 90.62 314 ALA B O 1
ATOM 5068 N N . ILE B 1 315 ? -4.969 -8.031 -12.422 1 95.19 315 ILE B N 1
ATOM 5069 C CA . ILE B 1 315 ? -6.254 -8.273 -13.062 1 95.19 315 ILE B CA 1
ATOM 5070 C C . ILE B 1 315 ? -6.883 -9.547 -12.5 1 95.19 315 ILE B C 1
ATOM 5072 O O . ILE B 1 315 ? -6.258 -10.617 -12.508 1 95.19 315 ILE B O 1
ATOM 5076 N N . VAL B 1 316 ? -8.023 -9.484 -11.938 1 97.44 316 VAL B N 1
ATOM 5077 C CA . VAL B 1 316 ? -8.781 -10.602 -11.391 1 97.44 316 VAL B CA 1
ATOM 5078 C C . VAL B 1 316 ? -10.016 -10.859 -12.25 1 97.44 316 VAL B C 1
ATOM 5080 O O . VAL B 1 316 ? -10.875 -9.984 -12.383 1 97.44 316 VAL B O 1
ATOM 5083 N N . SER B 1 317 ? -10.102 -12.016 -12.844 1 98.25 317 SER B N 1
ATOM 5084 C CA . SER B 1 317 ? -11.219 -12.328 -13.727 1 98.25 317 SER B CA 1
ATOM 5085 C C . SER B 1 317 ? -12.508 -12.523 -12.938 1 98.25 317 SER B C 1
ATOM 5087 O O . SER B 1 317 ? -12.492 -13.094 -11.844 1 98.25 317 SER B O 1
ATOM 5089 N N . LEU B 1 318 ? -13.531 -12.031 -13.453 1 98.56 318 LEU B N 1
ATOM 5090 C CA . LEU B 1 318 ? -14.883 -12.242 -12.953 1 98.56 318 LEU B CA 1
ATOM 5091 C C . LEU B 1 318 ? -15.75 -12.945 -13.992 1 98.56 318 LEU B C 1
ATOM 5093 O O . LEU B 1 318 ? -16.469 -12.297 -14.758 1 98.56 318 LEU B O 1
ATOM 5097 N N . GLY B 1 319 ? -15.711 -14.266 -13.969 1 97.69 319 GLY B N 1
ATOM 5098 C CA . GLY B 1 319 ? -16.328 -15.039 -15.039 1 97.69 319 GLY B CA 1
ATOM 5099 C C . GLY B 1 319 ? -15.609 -14.898 -16.375 1 97.69 319 GLY B C 1
ATOM 5100 O O . GLY B 1 319 ? -14.398 -14.68 -16.406 1 97.69 319 GLY B O 1
ATOM 5101 N N . ARG B 1 320 ? -16.328 -15.102 -17.469 1 96.75 320 ARG B N 1
ATOM 5102 C CA . ARG B 1 320 ? -15.727 -15.195 -18.797 1 96.75 320 ARG B CA 1
ATOM 5103 C C . ARG B 1 320 ? -15.617 -13.82 -19.453 1 96.75 320 ARG B C 1
ATOM 5105 O O . ARG B 1 320 ? -14.883 -13.648 -20.422 1 96.75 320 ARG B O 1
ATOM 5112 N N . LYS B 1 321 ? -16.297 -12.852 -18.859 1 97.38 321 LYS B N 1
ATOM 5113 C CA . LYS B 1 321 ? -16.453 -11.633 -19.641 1 97.38 321 LYS B CA 1
ATOM 5114 C C . LYS B 1 321 ? -15.977 -10.414 -18.859 1 97.38 321 LYS B C 1
ATOM 5116 O O . LYS B 1 321 ? -15.625 -9.383 -19.453 1 97.38 321 LYS B O 1
ATOM 5121 N N . ASP B 1 322 ? -16.016 -10.477 -17.562 1 98.44 322 ASP B N 1
ATOM 5122 C CA . ASP B 1 322 ? -15.695 -9.312 -16.734 1 98.44 322 ASP B CA 1
ATOM 5123 C C . ASP B 1 322 ? -14.422 -9.547 -15.93 1 98.44 322 ASP B C 1
ATOM 5125 O O . ASP B 1 322 ? -13.969 -10.688 -15.789 1 98.44 322 ASP B O 1
ATOM 5129 N N . ALA B 1 323 ? -13.844 -8.484 -15.469 1 98.69 323 ALA B N 1
ATOM 5130 C CA . ALA B 1 323 ? -12.695 -8.531 -14.562 1 98.69 323 ALA B CA 1
ATOM 5131 C C . ALA B 1 323 ? -12.586 -7.234 -13.766 1 98.69 323 ALA B C 1
ATOM 5133 O O . ALA B 1 323 ? -13.266 -6.254 -14.055 1 98.69 323 ALA B O 1
ATOM 5134 N N . VAL B 1 324 ? -11.875 -7.27 -12.711 1 97.94 324 VAL B N 1
ATOM 5135 C CA . VAL B 1 324 ? -11.383 -6.086 -12.016 1 97.94 324 VAL B CA 1
ATOM 5136 C C . VAL B 1 324 ? -9.883 -5.922 -12.281 1 97.94 324 VAL B C 1
ATOM 5138 O O . VAL B 1 324 ? -9.125 -6.887 -12.195 1 97.94 324 VAL B O 1
ATOM 5141 N N . ALA B 1 325 ? -9.531 -4.75 -12.695 1 95.69 325 ALA B N 1
ATOM 5142 C CA . ALA B 1 325 ? -8.117 -4.453 -12.93 1 95.69 325 ALA B CA 1
ATOM 5143 C C . ALA B 1 325 ? -7.668 -3.254 -12.102 1 95.69 325 ALA B C 1
ATOM 5145 O O . ALA B 1 325 ? -8.406 -2.275 -11.961 1 95.69 325 ALA B O 1
ATOM 5146 N N . GLN B 1 326 ? -6.547 -3.359 -11.461 1 91.38 326 GLN B N 1
ATOM 5147 C CA . GLN B 1 326 ? -5.859 -2.236 -10.828 1 91.38 326 GLN B CA 1
ATOM 5148 C C . GLN B 1 326 ? -4.566 -1.897 -11.562 1 91.38 326 GLN B C 1
ATOM 5150 O O . GLN B 1 326 ? -3.75 -2.781 -11.828 1 91.38 326 GLN B O 1
ATOM 5155 N N . PHE B 1 327 ? -4.414 -0.696 -11.875 1 87.44 327 PHE B N 1
ATOM 5156 C CA . PHE B 1 327 ? -3.199 -0.203 -12.516 1 87.44 327 PHE B CA 1
ATOM 5157 C C . PHE B 1 327 ? -2.301 0.502 -11.508 1 87.44 327 PHE B C 1
ATOM 5159 O O . PHE B 1 327 ? -2.783 1.045 -10.508 1 87.44 327 PHE B O 1
ATOM 5166 N N . PRO B 1 328 ? -1.002 0.395 -11.805 1 81.69 328 PRO B N 1
ATOM 5167 C CA . PRO B 1 328 ? -0.073 0.99 -10.844 1 81.69 328 PRO B CA 1
ATOM 5168 C C . PRO B 1 328 ? -0.244 2.502 -10.711 1 81.69 328 PRO B C 1
ATOM 5170 O O . PRO B 1 328 ? -0.709 3.156 -11.648 1 81.69 328 PRO B O 1
ATOM 5173 N N . CYS B 1 329 ? 0.182 2.984 -9.57 1 81.5 329 CYS B N 1
ATOM 5174 C CA . CYS B 1 329 ? 0.231 4.426 -9.359 1 81.5 329 CYS B CA 1
ATOM 5175 C C . CYS B 1 329 ? 1.297 5.07 -10.242 1 81.5 329 CYS B C 1
ATOM 5177 O O . CYS B 1 329 ? 2.352 4.477 -10.477 1 81.5 329 CYS B O 1
ATOM 5179 N N . LEU B 1 330 ? 0.952 6.125 -10.766 1 85.19 330 LEU B N 1
ATOM 5180 C CA . LEU B 1 330 ? 1.93 6.883 -11.531 1 85.19 330 LEU B CA 1
ATOM 5181 C C . LEU B 1 330 ? 2.588 7.957 -10.672 1 85.19 330 LEU B C 1
ATOM 5183 O O . LEU B 1 330 ? 1.928 8.586 -9.844 1 85.19 330 LEU B O 1
ATOM 5187 N N . SER B 1 331 ? 3.898 8.031 -10.727 1 91 331 SER B N 1
ATOM 5188 C CA . SER B 1 331 ? 4.598 9.117 -10.047 1 91 331 SER B CA 1
ATOM 5189 C C . SER B 1 331 ? 5.43 9.938 -11.023 1 91 331 SER B C 1
ATOM 5191 O O . SER B 1 331 ? 5.977 9.398 -11.992 1 91 331 SER B O 1
ATOM 5193 N N . ILE B 1 332 ? 5.465 11.234 -10.891 1 93.62 332 ILE B N 1
ATOM 5194 C CA . ILE B 1 332 ? 6.277 12.125 -11.711 1 93.62 332 ILE B CA 1
ATOM 5195 C C . ILE B 1 332 ? 7.086 13.055 -10.812 1 93.62 332 ILE B C 1
ATOM 5197 O O . ILE B 1 332 ? 6.711 13.305 -9.664 1 93.62 332 ILE B O 1
ATOM 5201 N N . ALA B 1 333 ? 8.25 13.469 -11.25 1 96.88 333 ALA B N 1
ATOM 5202 C CA . ALA B 1 333 ? 9.086 14.453 -10.578 1 96.88 333 ALA B CA 1
ATOM 5203 C C . ALA B 1 333 ? 9.523 15.555 -11.539 1 96.88 333 ALA B C 1
ATOM 5205 O O . ALA B 1 333 ? 9.477 15.375 -12.758 1 96.88 333 ALA B O 1
ATOM 5206 N N . GLY B 1 334 ? 9.82 16.688 -11.047 1 96.69 334 GLY B N 1
ATOM 5207 C CA . GLY B 1 334 ? 10.344 17.75 -11.875 1 96.69 334 GLY B CA 1
ATOM 5208 C C . GLY B 1 334 ? 9.492 19 -11.836 1 96.69 334 GLY B C 1
ATOM 5209 O O . GLY B 1 334 ? 8.828 19.281 -10.828 1 96.69 334 GLY B O 1
ATOM 5210 N N . ARG B 1 335 ? 9.453 19.734 -12.875 1 96.94 335 ARG B N 1
ATOM 5211 C CA . ARG B 1 335 ? 8.859 21.062 -12.922 1 96.94 335 ARG B CA 1
ATOM 5212 C C . ARG B 1 335 ? 7.344 20.984 -13.039 1 96.94 335 ARG B C 1
ATOM 5214 O O . ARG B 1 335 ? 6.633 21.859 -12.531 1 96.94 335 ARG B O 1
ATOM 5221 N N . ILE B 1 336 ? 6.836 19.953 -13.625 1 94.75 336 ILE B N 1
ATOM 5222 C CA . ILE B 1 336 ? 5.398 19.859 -13.852 1 94.75 336 ILE B CA 1
ATOM 5223 C C . ILE B 1 336 ? 4.672 19.766 -12.516 1 94.75 336 ILE B C 1
ATOM 5225 O O . ILE B 1 336 ? 3.826 20.609 -12.203 1 94.75 336 ILE B O 1
ATOM 5229 N N . PRO B 1 337 ? 5.012 18.75 -11.695 1 95.12 337 PRO B N 1
ATOM 5230 C CA . PRO B 1 337 ? 4.371 18.781 -10.383 1 95.12 337 PRO B CA 1
ATOM 5231 C C . PRO B 1 337 ? 4.781 20 -9.562 1 95.12 337 PRO B C 1
ATOM 5233 O O . PRO B 1 337 ? 4.016 20.469 -8.711 1 95.12 337 PRO B O 1
ATOM 5236 N N . GLY B 1 338 ? 5.996 20.531 -9.789 1 97 338 GLY B N 1
ATOM 5237 C CA . GLY B 1 338 ? 6.441 21.75 -9.133 1 97 338 GLY B CA 1
ATOM 5238 C C . GLY B 1 338 ? 5.527 22.938 -9.391 1 97 338 GLY B C 1
ATOM 5239 O O . GLY B 1 338 ? 5.266 23.734 -8.492 1 97 338 GLY B O 1
ATOM 5240 N N . MET B 1 339 ? 4.961 23.047 -10.57 1 95.44 339 MET B N 1
ATOM 5241 C CA . MET B 1 339 ? 4.066 24.141 -10.938 1 95.44 339 MET B CA 1
ATOM 5242 C C . MET B 1 339 ? 2.768 24.078 -10.141 1 95.44 339 MET B C 1
ATOM 5244 O O . MET B 1 339 ? 2.107 25.094 -9.922 1 95.44 339 MET B O 1
ATOM 5248 N N . ILE B 1 340 ? 2.477 22.922 -9.727 1 94.12 340 ILE B N 1
ATOM 5249 C CA . ILE B 1 340 ? 1.233 22.719 -8.984 1 94.12 340 ILE B CA 1
ATOM 5250 C C . ILE B 1 340 ? 1.421 23.156 -7.535 1 94.12 340 ILE B C 1
ATOM 5252 O O . ILE B 1 340 ? 0.607 23.906 -6.996 1 94.12 340 ILE B O 1
ATOM 5256 N N . LYS B 1 341 ? 2.516 22.75 -6.918 1 96.12 341 LYS B N 1
ATOM 5257 C CA . LYS B 1 341 ? 2.604 22.938 -5.473 1 96.12 341 LYS B CA 1
ATOM 5258 C C . LYS B 1 341 ? 3.764 23.859 -5.109 1 96.12 341 LYS B C 1
ATOM 5260 O O . LYS B 1 341 ? 3.617 24.75 -4.27 1 96.12 341 LYS B O 1
ATOM 5265 N N . SER B 1 342 ? 4.898 23.812 -5.746 1 97.62 342 SER B N 1
ATOM 5266 C CA . SER B 1 342 ? 6.168 24.25 -5.18 1 97.62 342 SER B CA 1
ATOM 5267 C C . SER B 1 342 ? 6.293 25.766 -5.207 1 97.62 342 SER B C 1
ATOM 5269 O O . SER B 1 342 ? 7 26.359 -4.383 1 97.62 342 SER B O 1
ATOM 5271 N N . GLY B 1 343 ? 5.617 26.359 -6.145 1 96 343 GLY B N 1
ATOM 5272 C CA . GLY B 1 343 ? 5.707 27.812 -6.23 1 96 343 GLY B CA 1
ATOM 5273 C C . GLY B 1 343 ? 5.094 28.516 -5.035 1 96 343 GLY B C 1
ATOM 5274 O O . GLY B 1 343 ? 5.797 29.188 -4.273 1 96 343 GLY B O 1
ATOM 5275 N N . ASP B 1 344 ? 3.795 28.312 -4.844 1 96.69 344 ASP B N 1
ATOM 5276 C CA . ASP B 1 344 ? 3.045 29.047 -3.83 1 96.69 344 ASP B CA 1
ATOM 5277 C C . ASP B 1 344 ? 2.717 28.156 -2.633 1 96.69 344 ASP B C 1
ATOM 5279 O O . ASP B 1 344 ? 2.27 28.656 -1.594 1 96.69 344 ASP B O 1
ATOM 5283 N N . LEU B 1 345 ? 2.955 26.875 -2.791 1 97.81 345 LEU B N 1
ATOM 5284 C CA . LEU B 1 345 ? 2.682 25.906 -1.742 1 97.81 345 LEU B CA 1
ATOM 5285 C C . LEU B 1 345 ? 1.243 26.031 -1.249 1 97.81 345 LEU B C 1
ATOM 5287 O O . LEU B 1 345 ? 0.983 25.922 -0.048 1 97.81 345 LEU B O 1
ATOM 5291 N N . PHE B 1 346 ? 0.331 26.391 -2.145 1 96.44 346 PHE B N 1
ATOM 5292 C CA . PHE B 1 346 ? -1.107 26.484 -1.923 1 96.44 346 PHE B CA 1
ATOM 5293 C C . PHE B 1 346 ? -1.43 27.547 -0.881 1 96.44 346 PHE B C 1
ATOM 5295 O O . PHE B 1 346 ? -2.494 27.516 -0.26 1 96.44 346 PHE B O 1
ATOM 5302 N N . VAL B 1 347 ? -0.507 28.453 -0.559 1 97.62 347 VAL B N 1
ATOM 5303 C CA . VAL B 1 347 ? -0.753 29.5 0.424 1 97.62 347 VAL B CA 1
ATOM 5304 C C . VAL B 1 347 ? -1.877 30.422 -0.064 1 97.62 347 VAL B C 1
ATOM 5306 O O . VAL B 1 347 ? -2.803 30.734 0.689 1 97.62 347 VAL B O 1
ATOM 5309 N N . GLY B 1 348 ? -1.803 30.828 -1.353 1 96.06 348 GLY B N 1
ATOM 5310 C CA . GLY B 1 348 ? -2.85 31.672 -1.906 1 96.06 348 GLY B CA 1
ATOM 5311 C C . GLY B 1 348 ? -4.227 31.047 -1.825 1 96.06 348 GLY B C 1
ATOM 5312 O O . GLY B 1 348 ? -5.191 31.688 -1.416 1 96.06 348 GLY B O 1
ATOM 5313 N N . LYS B 1 349 ? -4.344 29.812 -2.213 1 94.94 349 LYS B N 1
ATOM 5314 C CA . LYS B 1 349 ? -5.609 29.094 -2.168 1 94.94 349 LYS B CA 1
ATOM 5315 C C . LYS B 1 349 ? -6.133 28.984 -0.738 1 94.94 349 LYS B C 1
ATOM 5317 O O . LYS B 1 349 ? -7.328 29.141 -0.493 1 94.94 349 LYS B O 1
ATOM 5322 N N . THR B 1 350 ? -5.227 28.672 0.2 1 96.31 350 THR B N 1
ATOM 5323 C CA . THR B 1 350 ? -5.605 28.531 1.602 1 96.31 350 THR B CA 1
ATOM 5324 C C . THR B 1 350 ? -6.098 29.859 2.164 1 96.31 350 THR B C 1
ATOM 5326 O O . THR B 1 350 ? -7.113 29.906 2.861 1 96.31 350 THR B O 1
ATOM 5329 N N . ARG B 1 351 ? -5.406 30.953 1.872 1 96.38 351 ARG B N 1
ATOM 5330 C CA . ARG B 1 351 ? -5.816 32.281 2.301 1 96.38 351 ARG B CA 1
ATOM 5331 C C . ARG B 1 351 ? -7.191 32.625 1.742 1 96.38 351 ARG B C 1
ATOM 5333 O O . ARG B 1 351 ? -8.047 33.156 2.465 1 96.38 351 ARG B O 1
ATOM 5340 N N . LYS B 1 352 ? -7.418 32.281 0.468 1 94.75 352 LYS B N 1
ATOM 5341 C CA . LYS B 1 352 ? -8.711 32.562 -0.153 1 94.75 352 LYS B CA 1
ATOM 5342 C C . LYS B 1 352 ? -9.836 31.797 0.555 1 94.75 352 LYS B C 1
ATOM 5344 O O . LYS B 1 352 ? -10.93 32.344 0.726 1 94.75 352 LYS B O 1
ATOM 5349 N N . GLY B 1 353 ? -9.547 30.609 0.928 1 93.25 353 GLY B N 1
ATOM 5350 C CA . GLY B 1 353 ? -10.523 29.812 1.656 1 93.25 353 GLY B CA 1
ATOM 5351 C C . GLY B 1 353 ? -10.93 30.438 2.98 1 93.25 353 GLY B C 1
ATOM 5352 O O . GLY B 1 353 ? -12.031 30.188 3.477 1 93.25 353 GLY B O 1
ATOM 5353 N N . LEU B 1 354 ? -10.078 31.281 3.52 1 94.38 354 LEU B N 1
ATOM 5354 C CA . LEU B 1 354 ? -10.352 31.969 4.777 1 94.38 354 LEU B CA 1
ATOM 5355 C C . LEU B 1 354 ? -10.93 33.344 4.527 1 94.38 354 LEU B C 1
ATOM 5357 O O . LEU B 1 354 ? -11.156 34.125 5.469 1 94.38 354 LEU B O 1
ATOM 5361 N N . GLY B 1 355 ? -11.109 33.719 3.271 1 93.44 355 GLY B N 1
ATOM 5362 C CA . GLY B 1 355 ? -11.664 35 2.928 1 93.44 355 GLY B CA 1
ATOM 5363 C C . GLY B 1 355 ? -10.625 36.094 2.848 1 93.44 355 GLY B C 1
ATOM 5364 O O . GLY B 1 355 ? -10.953 37.281 2.895 1 93.44 355 GLY B O 1
ATOM 5365 N N . LEU B 1 356 ? -9.383 35.656 2.773 1 95.12 356 LEU B N 1
ATOM 5366 C CA . LEU B 1 356 ? -8.289 36.625 2.715 1 95.12 356 LEU B CA 1
ATOM 5367 C C . LEU B 1 356 ? -7.762 36.75 1.29 1 95.12 356 LEU B C 1
ATOM 5369 O O . LEU B 1 356 ? -8.094 35.969 0.42 1 95.12 356 LEU B O 1
ATOM 5373 N N . SER B 1 357 ? -6.977 37.812 1.088 1 91.12 357 SER B N 1
ATOM 5374 C CA . SER B 1 357 ? -6.312 38 -0.202 1 91.12 357 SER B CA 1
ATOM 5375 C C . SER B 1 357 ? -5.199 36.969 -0.391 1 91.12 357 SER B C 1
ATOM 5377 O O . SER B 1 357 ? -4.484 36.625 0.557 1 91.12 357 SER B O 1
ATOM 5379 N N . SER B 1 358 ? -5.02 36.562 -1.625 1 86.38 358 SER B N 1
ATOM 5380 C CA . SER B 1 358 ? -4.051 35.531 -1.937 1 86.38 358 SER B CA 1
ATOM 5381 C C . SER B 1 358 ? -2.621 36.031 -1.801 1 86.38 358 SER B C 1
ATOM 5383 O O . SER B 1 358 ? -2.373 37.25 -1.941 1 86.38 358 SER B O 1
#